Protein AF-A0A7Y3GC04-F1 (afdb_monomer_lite)

pLDDT: mean 78.79, std 18.36, range [24.77, 98.38]

Structure (mmCIF, N/CA/C/O backbone):
data_AF-A0A7Y3GC04-F1
#
_entry.id   AF-A0A7Y3GC04-F1
#
loop_
_atom_site.group_PDB
_atom_site.id
_atom_site.type_symbol
_atom_site.label_atom_id
_atom_site.label_alt_id
_atom_site.label_comp_id
_atom_site.label_asym_id
_atom_site.label_entity_id
_atom_site.label_seq_id
_atom_site.pdbx_PDB_ins_code
_atom_site.Cartn_x
_atom_site.Cartn_y
_atom_site.Cartn_z
_atom_site.occupancy
_atom_site.B_iso_or_equiv
_atom_site.auth_seq_id
_atom_site.auth_comp_id
_atom_site.auth_asym_id
_atom_site.auth_atom_id
_atom_site.pdbx_PDB_model_num
ATOM 1 N N . LEU A 1 1 ? 36.759 -9.603 -32.658 1.00 86.38 1 LEU A N 1
ATOM 2 C CA . LEU A 1 1 ? 37.693 -8.595 -33.197 1.00 86.38 1 LEU A CA 1
ATOM 3 C C . LEU A 1 1 ? 38.054 -7.656 -32.061 1.00 86.38 1 LEU A C 1
ATOM 5 O O . LEU A 1 1 ? 37.144 -7.111 -31.453 1.00 86.38 1 LEU A O 1
ATOM 9 N N . PHE A 1 2 ? 39.338 -7.514 -31.750 1.00 88.06 2 PHE A N 1
ATOM 10 C CA . PHE A 1 2 ? 39.829 -6.493 -30.823 1.00 88.06 2 PHE A CA 1
ATOM 11 C C . PHE A 1 2 ? 40.570 -5.456 -31.654 1.00 88.06 2 PHE A C 1
ATOM 13 O O . PHE A 1 2 ? 41.489 -5.807 -32.390 1.00 88.06 2 PHE A O 1
ATOM 20 N N . LEU A 1 3 ? 40.109 -4.214 -31.599 1.00 89.19 3 LEU A N 1
ATOM 21 C CA . LEU A 1 3 ? 40.537 -3.130 -32.467 1.00 89.19 3 LEU A CA 1
ATOM 22 C C . LEU A 1 3 ? 41.018 -1.968 -31.602 1.00 89.19 3 LEU A C 1
ATOM 24 O O . LEU A 1 3 ? 40.422 -1.656 -30.572 1.00 89.19 3 LEU A O 1
ATOM 28 N N . TRP A 1 4 ? 42.091 -1.318 -32.034 1.00 87.12 4 TRP A N 1
ATOM 29 C CA . TRP A 1 4 ? 42.611 -0.108 -31.410 1.00 87.12 4 TRP A CA 1
ATOM 30 C C . TRP A 1 4 ? 42.432 1.064 -32.369 1.00 87.12 4 TRP A C 1
ATOM 32 O O . TRP A 1 4 ? 42.831 0.973 -33.531 1.00 87.12 4 TRP A O 1
ATOM 42 N N . ARG A 1 5 ? 41.849 2.161 -31.883 1.00 85.12 5 ARG A N 1
ATOM 43 C CA . ARG A 1 5 ? 41.764 3.430 -32.605 1.00 85.12 5 ARG A CA 1
ATOM 44 C C . ARG A 1 5 ? 42.740 4.425 -31.957 1.00 85.12 5 ARG A C 1
ATOM 46 O O . ARG A 1 5 ? 42.680 4.617 -30.746 1.00 85.12 5 ARG A O 1
ATOM 53 N N . PRO A 1 6 ? 43.644 5.052 -32.731 1.00 81.94 6 PRO A N 1
ATOM 54 C CA . PRO A 1 6 ? 44.607 6.018 -32.194 1.00 81.94 6 PRO A CA 1
ATOM 55 C C . PRO A 1 6 ? 43.961 7.355 -31.796 1.00 81.94 6 PRO A C 1
ATOM 57 O O . PRO A 1 6 ? 44.517 8.093 -30.989 1.00 81.94 6 PRO A O 1
ATOM 60 N N . GLU A 1 7 ? 42.784 7.661 -32.337 1.00 83.94 7 GLU A N 1
ATOM 61 C CA . GLU A 1 7 ? 41.962 8.820 -31.983 1.00 83.94 7 GLU A CA 1
ATOM 62 C C . GLU A 1 7 ? 40.980 8.478 -30.855 1.00 83.94 7 GLU A C 1
ATOM 64 O O . GLU A 1 7 ? 40.672 7.307 -30.629 1.00 83.94 7 GLU A O 1
ATOM 69 N N . ARG A 1 8 ? 40.455 9.497 -30.157 1.00 80.19 8 ARG A N 1
ATOM 70 C CA . ARG A 1 8 ? 39.400 9.298 -29.147 1.00 80.19 8 ARG A CA 1
ATOM 71 C C . ARG A 1 8 ? 38.176 8.618 -29.769 1.00 80.19 8 ARG A C 1
ATOM 73 O O . ARG A 1 8 ? 37.932 8.723 -30.970 1.00 80.19 8 ARG A O 1
ATOM 80 N N . HIS A 1 9 ? 37.388 7.947 -28.931 1.00 78.56 9 HIS A N 1
ATOM 81 C CA . HIS A 1 9 ? 36.109 7.372 -29.351 1.00 78.56 9 HIS A CA 1
ATOM 82 C C . HIS A 1 9 ? 35.238 8.434 -30.036 1.00 78.56 9 HIS A C 1
ATOM 84 O O . HIS A 1 9 ? 35.001 9.498 -29.464 1.00 78.56 9 HIS A O 1
ATOM 90 N N . GLY A 1 10 ? 34.784 8.129 -31.254 1.00 75.50 10 GLY A N 1
ATOM 91 C CA . GLY A 1 10 ? 33.760 8.904 -31.956 1.00 75.50 10 GLY A CA 1
ATOM 92 C C . GLY A 1 10 ? 32.360 8.541 -31.460 1.00 75.50 10 GLY A C 1
ATOM 93 O O . GLY A 1 10 ? 32.216 7.783 -30.490 1.00 75.50 10 GLY A O 1
ATOM 94 N N . GLU A 1 11 ? 31.324 9.040 -32.136 1.00 83.38 11 GLU A N 1
ATOM 95 C CA . GLU A 1 11 ? 29.956 8.634 -31.820 1.00 83.38 11 GLU A CA 1
ATOM 96 C C . GLU A 1 11 ? 29.808 7.104 -32.004 1.00 83.38 11 GLU A C 1
ATOM 98 O O . GLU A 1 11 ? 30.323 6.536 -32.979 1.00 83.38 11 GLU A O 1
ATOM 103 N N . PRO A 1 12 ? 29.178 6.387 -31.051 1.00 84.69 12 PRO A N 1
ATOM 104 C CA . PRO A 1 12 ? 29.037 4.937 -31.143 1.00 84.69 12 PRO A CA 1
ATOM 105 C C . PRO A 1 12 ? 28.287 4.469 -32.392 1.00 84.69 12 PRO A C 1
ATOM 107 O O . PRO A 1 12 ? 28.608 3.399 -32.902 1.00 84.69 12 PRO A O 1
ATOM 110 N N . ASP A 1 13 ? 27.314 5.244 -32.877 1.00 87.56 13 ASP A N 1
ATOM 111 C CA . ASP A 1 13 ? 26.549 4.911 -34.082 1.00 87.56 13 ASP A CA 1
ATOM 112 C C . ASP A 1 13 ? 27.427 4.964 -35.341 1.00 87.56 13 ASP A C 1
ATOM 114 O O . ASP A 1 13 ? 27.494 3.969 -36.060 1.00 87.56 13 ASP A O 1
ATOM 118 N N . ASP A 1 14 ? 28.226 6.020 -35.522 1.00 89.44 14 ASP A N 1
ATOM 119 C CA . ASP A 1 14 ? 29.189 6.117 -36.632 1.00 89.44 14 ASP A CA 1
ATOM 120 C C . ASP A 1 14 ? 30.192 4.955 -36.630 1.00 89.44 14 ASP A C 1
ATOM 122 O O . ASP A 1 14 ? 30.557 4.394 -37.666 1.00 89.44 14 ASP A O 1
ATOM 126 N N . THR A 1 15 ? 30.655 4.570 -35.436 1.00 88.94 15 THR A N 1
ATOM 127 C CA . THR A 1 15 ? 31.604 3.461 -35.285 1.00 88.94 15 THR A CA 1
ATOM 128 C C . THR A 1 15 ? 30.939 2.117 -35.589 1.00 88.94 15 THR A C 1
ATOM 130 O O . THR A 1 15 ? 31.560 1.270 -36.235 1.00 88.94 15 THR A O 1
ATOM 133 N N . ALA A 1 16 ? 29.683 1.920 -35.177 1.00 90.25 16 ALA A N 1
ATOM 134 C CA . ALA A 1 16 ? 28.909 0.729 -35.511 1.00 90.25 16 ALA A CA 1
ATOM 135 C C . ALA A 1 16 ? 28.664 0.616 -37.024 1.00 90.25 16 ALA A C 1
ATOM 137 O O . ALA A 1 16 ? 28.860 -0.462 -37.584 1.00 90.25 16 ALA A O 1
ATOM 138 N N . ASP A 1 17 ? 28.308 1.717 -37.690 1.00 90.25 17 ASP A N 1
ATOM 139 C CA . ASP A 1 17 ? 28.063 1.743 -39.134 1.00 90.25 17 ASP A CA 1
ATOM 140 C C . ASP A 1 17 ? 29.331 1.473 -39.944 1.00 90.25 17 ASP A C 1
ATOM 142 O O . ASP A 1 17 ? 29.302 0.669 -40.879 1.00 90.25 17 ASP A O 1
ATOM 146 N N . ALA A 1 18 ? 30.468 2.054 -39.552 1.00 90.38 18 ALA A N 1
ATOM 147 C CA . ALA A 1 18 ? 31.754 1.765 -40.183 1.00 90.38 18 ALA A CA 1
ATOM 148 C C . ALA A 1 18 ? 32.152 0.285 -40.027 1.00 90.38 18 ALA A C 1
ATOM 150 O O . ALA A 1 18 ? 32.616 -0.347 -40.978 1.00 90.38 18 ALA A O 1
ATOM 151 N N . LEU A 1 19 ? 31.945 -0.296 -38.837 1.00 90.94 19 LEU A N 1
ATOM 152 C CA . LEU A 1 19 ? 32.205 -1.717 -38.586 1.00 90.94 19 LEU A CA 1
ATOM 153 C C . LEU A 1 19 ? 31.266 -2.623 -39.386 1.00 90.94 19 LEU A C 1
ATOM 155 O O . LEU A 1 19 ? 31.717 -3.637 -39.916 1.00 90.94 19 LEU A O 1
ATOM 159 N N . ARG A 1 20 ? 29.987 -2.256 -39.500 1.00 90.69 20 ARG A N 1
ATOM 160 C CA . ARG A 1 20 ? 29.000 -2.979 -40.306 1.00 90.69 20 ARG A CA 1
ATOM 161 C C . ARG A 1 20 ? 29.393 -2.987 -41.779 1.00 90.69 20 ARG A C 1
ATOM 163 O O . ARG A 1 20 ? 29.502 -4.058 -42.361 1.00 90.69 20 ARG A O 1
ATOM 170 N N . GLN A 1 21 ? 29.693 -1.818 -42.349 1.00 89.75 21 GLN A N 1
ATOM 171 C CA . GLN A 1 21 ? 30.141 -1.696 -43.739 1.00 89.75 21 GLN A CA 1
ATOM 172 C C . GLN A 1 21 ? 31.408 -2.519 -44.000 1.00 89.75 21 GLN A C 1
ATOM 174 O O . GLN A 1 21 ? 31.499 -3.203 -45.017 1.00 89.75 21 GLN A O 1
ATOM 179 N N . ALA A 1 22 ? 32.366 -2.510 -43.067 1.00 89.75 22 ALA A N 1
ATOM 180 C CA . ALA A 1 22 ? 33.574 -3.323 -43.175 1.00 89.75 22 ALA A CA 1
ATOM 181 C C . ALA A 1 22 ? 33.282 -4.834 -43.105 1.00 89.75 22 ALA A C 1
ATOM 183 O O . ALA A 1 22 ? 33.892 -5.608 -43.841 1.00 89.75 22 ALA A O 1
ATOM 184 N N . LEU A 1 23 ? 32.352 -5.263 -42.244 1.00 88.19 23 LEU A N 1
ATOM 185 C CA . LEU A 1 23 ? 31.924 -6.663 -42.140 1.00 88.19 23 LEU A CA 1
ATOM 186 C C . LEU A 1 23 ? 31.184 -7.138 -43.396 1.00 88.19 23 LEU A C 1
ATOM 188 O O . LEU A 1 23 ? 31.447 -8.249 -43.857 1.00 88.19 23 LEU A O 1
ATOM 192 N N . ASP A 1 24 ? 30.307 -6.302 -43.954 1.00 86.31 24 ASP A N 1
ATOM 193 C CA . ASP A 1 24 ? 29.570 -6.592 -45.187 1.00 86.31 24 ASP A CA 1
ATOM 194 C C . ASP A 1 24 ? 30.527 -6.653 -46.394 1.00 86.31 24 ASP A C 1
ATOM 196 O O . ASP A 1 24 ? 30.453 -7.575 -47.208 1.00 86.31 24 ASP A O 1
ATOM 200 N N . ALA A 1 25 ? 31.502 -5.738 -46.472 1.00 87.44 25 ALA A N 1
ATOM 201 C CA . ALA A 1 25 ? 32.506 -5.716 -47.538 1.00 87.44 25 ALA A CA 1
ATOM 202 C C . ALA A 1 25 ? 33.487 -6.902 -47.483 1.00 87.44 25 ALA A C 1
ATOM 204 O O . ALA A 1 25 ? 33.965 -7.359 -48.524 1.00 87.44 25 ALA A O 1
ATOM 205 N N . ALA A 1 26 ? 33.774 -7.434 -46.288 1.00 83.19 26 ALA A N 1
ATOM 206 C CA . ALA A 1 26 ? 34.754 -8.503 -46.084 1.00 83.19 26 ALA A CA 1
ATOM 207 C C . ALA A 1 26 ? 34.403 -9.838 -46.775 1.00 83.19 26 ALA A C 1
ATOM 209 O O . ALA A 1 26 ? 35.252 -10.729 -46.791 1.00 83.19 26 ALA A O 1
ATOM 210 N N . SER A 1 27 ? 33.193 -9.983 -47.345 1.00 70.56 27 SER A N 1
ATOM 211 C CA . SER A 1 27 ? 32.779 -11.105 -48.211 1.00 70.56 27 SER A CA 1
ATOM 212 C C . SER A 1 27 ? 33.217 -12.474 -47.671 1.00 70.56 27 SER A C 1
ATOM 214 O O . SER A 1 27 ? 33.893 -13.257 -48.341 1.00 70.56 27 SER A O 1
ATOM 216 N N . LEU A 1 28 ? 32.888 -12.734 -46.401 1.00 77.31 28 LEU A N 1
ATOM 217 C CA . LEU A 1 28 ? 33.377 -13.903 -45.675 1.00 77.31 28 LEU A CA 1
ATOM 218 C C . LEU A 1 28 ? 32.888 -15.212 -46.329 1.00 77.31 28 LEU A C 1
ATOM 220 O O . LEU A 1 28 ? 31.695 -15.347 -46.602 1.00 77.31 28 LEU A O 1
ATOM 224 N N . PRO A 1 29 ? 33.760 -16.226 -46.500 1.00 71.75 29 PRO A N 1
ATOM 225 C CA . PRO A 1 29 ? 33.422 -17.471 -47.203 1.00 71.75 29 PRO A CA 1
ATOM 226 C C . PRO A 1 29 ? 32.370 -18.328 -46.481 1.00 71.75 29 PRO A C 1
ATOM 228 O O . PRO A 1 29 ? 31.805 -19.248 -47.068 1.00 71.75 29 PRO A O 1
ATOM 231 N N . ARG A 1 30 ? 32.107 -18.050 -45.198 1.00 78.31 30 ARG A N 1
ATOM 232 C CA . ARG A 1 30 ? 30.978 -18.596 -44.439 1.00 78.31 30 ARG A CA 1
ATOM 233 C C . ARG A 1 30 ? 30.322 -17.469 -43.639 1.00 78.31 30 ARG A C 1
ATOM 235 O O . ARG A 1 30 ? 31.051 -16.720 -42.983 1.00 78.31 30 ARG A O 1
ATOM 242 N N . PRO A 1 31 ? 28.982 -17.368 -43.625 1.00 76.00 31 PRO A N 1
ATOM 243 C CA . PRO A 1 31 ? 28.299 -16.378 -42.806 1.00 76.00 31 PRO A CA 1
ATOM 244 C C . PRO A 1 31 ? 28.548 -16.674 -41.322 1.00 76.00 31 PRO A C 1
ATOM 246 O O . PRO A 1 31 ? 28.310 -17.783 -40.835 1.00 76.00 31 PRO A O 1
ATOM 249 N N . LEU A 1 32 ? 29.057 -15.684 -40.588 1.00 85.00 32 LEU A N 1
ATOM 250 C CA . LEU A 1 32 ? 29.258 -15.790 -39.150 1.00 85.00 32 LEU A CA 1
ATOM 251 C C . LEU A 1 32 ? 27.902 -15.697 -38.456 1.00 85.00 32 LEU A C 1
ATOM 253 O O . LEU A 1 32 ? 27.139 -14.762 -38.675 1.00 85.00 32 LEU A O 1
ATOM 257 N N . ARG A 1 33 ? 27.625 -16.618 -37.529 1.00 86.62 33 ARG A N 1
ATOM 258 C CA . ARG A 1 33 ? 26.418 -16.540 -36.686 1.00 86.62 33 ARG A CA 1
ATOM 259 C C . ARG A 1 33 ? 26.394 -15.270 -35.826 1.00 86.62 33 ARG A C 1
ATOM 261 O O . ARG A 1 33 ? 25.323 -14.785 -35.465 1.00 86.62 33 ARG A O 1
ATOM 268 N N . ARG A 1 34 ? 27.576 -14.783 -35.441 1.00 88.56 34 ARG A N 1
ATOM 269 C CA . ARG A 1 34 ? 27.772 -13.586 -34.625 1.00 88.56 34 ARG A CA 1
ATOM 270 C C . ARG A 1 34 ? 29.187 -13.049 -34.830 1.00 88.56 34 ARG A C 1
ATOM 272 O O . ARG A 1 34 ? 30.139 -13.820 -34.726 1.00 88.56 34 ARG A O 1
ATOM 279 N N . ALA A 1 35 ? 29.323 -11.744 -35.035 1.00 90.00 35 ALA A N 1
ATOM 280 C CA . ALA A 1 35 ? 30.604 -11.043 -35.018 1.00 90.00 35 ALA A CA 1
ATOM 281 C C . ALA A 1 35 ? 30.626 -10.061 -33.842 1.00 90.00 35 ALA A C 1
ATOM 283 O O . ALA A 1 35 ? 29.698 -9.280 -33.672 1.00 90.00 35 ALA A O 1
ATOM 284 N N . VAL A 1 36 ? 31.665 -10.117 -33.010 1.00 91.50 36 VAL A N 1
ATOM 285 C CA . VAL A 1 36 ? 31.836 -9.206 -31.867 1.00 91.50 36 VAL A CA 1
ATOM 286 C C . VAL A 1 36 ? 33.067 -8.355 -32.123 1.00 91.50 36 VAL A C 1
ATOM 288 O O . VAL A 1 36 ? 34.155 -8.902 -32.332 1.00 91.50 36 VAL A O 1
ATOM 291 N N . ALA A 1 37 ? 32.906 -7.039 -32.110 1.00 91.38 37 ALA A N 1
ATOM 292 C CA . ALA A 1 37 ? 33.980 -6.070 -32.234 1.00 91.38 37 ALA A CA 1
ATOM 293 C C . ALA A 1 37 ? 34.113 -5.277 -30.934 1.00 91.38 37 ALA A C 1
ATOM 295 O O . ALA A 1 37 ? 33.133 -4.752 -30.415 1.00 91.38 37 ALA A O 1
ATOM 296 N N . VAL A 1 38 ? 35.330 -5.212 -30.408 1.00 90.44 38 VAL A N 1
ATOM 297 C CA . VAL A 1 38 ? 35.683 -4.426 -29.229 1.00 90.44 38 VAL A CA 1
ATOM 298 C C . VAL A 1 38 ? 36.683 -3.375 -29.672 1.00 90.44 38 VAL A C 1
ATOM 300 O O . VAL A 1 38 ? 37.745 -3.728 -30.182 1.00 90.44 38 VAL A O 1
ATOM 303 N N . VAL A 1 39 ? 36.335 -2.104 -29.511 1.00 89.38 39 VAL A N 1
ATOM 304 C CA . VAL A 1 39 ? 37.163 -0.964 -29.905 1.00 89.38 39 VAL A CA 1
ATOM 305 C C . VAL A 1 39 ? 37.695 -0.283 -28.650 1.00 89.38 39 VAL A C 1
ATOM 307 O O . VAL A 1 39 ? 36.929 0.117 -27.772 1.00 89.38 39 VAL A O 1
ATOM 310 N N . ALA A 1 40 ? 39.014 -0.151 -28.572 1.00 88.06 40 ALA A N 1
ATOM 311 C CA . ALA A 1 40 ? 39.729 0.589 -27.542 1.00 88.06 40 ALA A CA 1
ATOM 312 C C . ALA A 1 40 ? 40.297 1.890 -28.130 1.00 88.06 40 ALA A C 1
ATOM 314 O O . ALA A 1 40 ? 40.723 1.908 -29.285 1.00 88.06 40 ALA A O 1
ATOM 315 N N . ALA A 1 41 ? 40.305 2.963 -27.338 1.00 85.69 41 ALA A N 1
ATOM 316 C CA . ALA A 1 41 ? 40.807 4.278 -27.736 1.00 85.69 41 ALA A CA 1
ATOM 317 C C . ALA A 1 41 ? 41.479 4.998 -26.550 1.00 85.69 41 ALA A C 1
ATOM 319 O O . ALA A 1 41 ? 41.147 4.719 -25.390 1.00 85.69 41 ALA A O 1
ATOM 320 N N . PRO A 1 42 ? 42.406 5.941 -26.796 1.00 82.00 42 PRO A N 1
ATOM 321 C CA . PRO A 1 42 ? 43.052 6.707 -25.737 1.00 82.00 42 PRO A CA 1
ATOM 322 C C . PRO A 1 42 ? 42.076 7.652 -25.017 1.00 82.00 42 PRO A C 1
ATOM 324 O O . PRO A 1 42 ? 41.141 8.192 -25.604 1.00 82.00 42 PRO A O 1
ATOM 327 N N . GLY A 1 43 ? 42.328 7.896 -23.725 1.00 72.88 43 GLY A N 1
ATOM 328 C CA . GLY A 1 43 ? 41.569 8.857 -22.909 1.00 72.88 43 GLY A CA 1
ATOM 329 C C . GLY A 1 43 ? 40.228 8.356 -22.356 1.00 72.88 43 GLY A C 1
ATOM 330 O O . GLY A 1 43 ? 39.527 9.134 -21.720 1.00 72.88 43 GLY A O 1
ATOM 331 N N . ALA A 1 44 ? 39.883 7.079 -22.554 1.00 64.69 44 ALA A N 1
ATOM 332 C CA . ALA A 1 44 ? 38.608 6.495 -22.124 1.00 64.69 44 ALA A CA 1
ATOM 333 C C . ALA A 1 44 ? 38.611 5.901 -20.692 1.00 64.69 44 ALA A C 1
ATOM 335 O O . ALA A 1 44 ? 37.592 5.387 -20.245 1.00 64.69 44 ALA A O 1
ATOM 336 N N . GLY A 1 45 ? 39.730 5.977 -19.959 1.00 65.50 45 GLY A N 1
ATOM 337 C CA . GLY A 1 45 ? 39.874 5.412 -18.607 1.00 65.50 45 GLY A CA 1
ATOM 338 C C . GLY A 1 45 ? 40.323 3.941 -18.578 1.00 65.50 45 GLY A C 1
ATOM 339 O O . GLY A 1 45 ? 40.696 3.369 -19.602 1.00 65.50 45 GLY A O 1
ATOM 340 N N . ARG A 1 46 ? 40.330 3.333 -17.383 1.00 59.56 46 ARG A N 1
ATOM 341 C CA . ARG A 1 46 ? 40.591 1.894 -17.158 1.00 59.56 46 ARG A CA 1
ATOM 342 C C . ARG A 1 46 ? 39.262 1.178 -16.869 1.00 59.56 46 ARG A C 1
ATOM 344 O O . ARG A 1 46 ? 38.374 1.802 -16.303 1.00 59.56 46 ARG A O 1
ATOM 351 N N . GLY A 1 47 ? 39.156 -0.105 -17.219 1.00 62.94 47 GLY A N 1
ATOM 352 C CA . GLY A 1 47 ? 37.958 -0.930 -16.973 1.00 62.94 47 GLY A CA 1
ATOM 353 C C . GLY A 1 47 ? 37.115 -1.182 -18.227 1.00 62.94 47 GLY A C 1
ATOM 354 O O . GLY A 1 47 ? 37.442 -0.711 -19.313 1.00 62.94 47 GLY A O 1
ATOM 355 N N . MET A 1 48 ? 36.029 -1.950 -18.105 1.00 64.31 48 MET A N 1
ATOM 356 C CA . MET A 1 48 ? 35.204 -2.334 -19.269 1.00 64.31 48 MET A CA 1
ATOM 357 C C . MET A 1 48 ? 34.421 -1.166 -19.887 1.00 64.31 48 MET A C 1
ATOM 359 O O . MET A 1 48 ? 34.069 -1.216 -21.065 1.00 64.31 48 MET A O 1
ATOM 363 N N . SER A 1 49 ? 34.160 -0.109 -19.115 1.00 63.53 49 SER A N 1
ATOM 364 C CA . SER A 1 49 ? 33.457 1.100 -19.564 1.00 63.53 49 SER A CA 1
ATOM 365 C C . SER A 1 49 ? 34.265 1.949 -20.553 1.00 63.53 49 SER A C 1
ATOM 367 O O . SER A 1 49 ? 33.680 2.765 -21.264 1.00 63.53 49 SER A O 1
ATOM 369 N N . SER A 1 50 ? 35.583 1.733 -20.651 1.00 71.62 50 SER A N 1
ATOM 370 C CA . SER A 1 50 ? 36.461 2.424 -21.604 1.00 71.62 50 SER A CA 1
ATOM 371 C C . SER A 1 50 ? 36.480 1.786 -23.001 1.00 71.62 50 SER A C 1
ATOM 373 O O . SER A 1 50 ? 37.051 2.350 -23.941 1.00 71.62 50 SER A O 1
ATOM 375 N N . LEU A 1 51 ? 35.840 0.620 -23.153 1.00 82.88 51 LEU A N 1
ATOM 376 C CA . LEU A 1 51 ? 35.789 -0.172 -24.378 1.00 82.88 51 LEU A CA 1
ATOM 377 C C . LEU A 1 51 ? 34.406 -0.088 -25.032 1.00 82.88 51 LEU A C 1
ATOM 379 O O . LEU A 1 51 ? 33.382 -0.359 -24.401 1.00 82.88 51 LEU A O 1
ATOM 383 N N . GLN A 1 52 ? 34.364 0.187 -26.335 1.00 85.81 52 GLN A N 1
ATOM 384 C CA . GLN A 1 52 ? 33.123 0.094 -27.101 1.00 85.81 52 GLN A CA 1
ATOM 385 C C . GLN A 1 52 ? 32.944 -1.333 -27.620 1.00 85.81 52 GLN A C 1
ATOM 387 O O . GLN A 1 52 ? 33.783 -1.838 -28.361 1.00 85.81 52 GLN A O 1
ATOM 392 N N . HIS A 1 53 ? 31.852 -1.986 -27.231 1.00 88.38 53 HIS A N 1
ATOM 393 C CA . HIS A 1 53 ? 31.513 -3.330 -27.694 1.00 88.38 53 HIS A CA 1
ATOM 394 C C . HIS A 1 53 ? 30.349 -3.265 -28.679 1.00 88.38 53 HIS A C 1
ATOM 396 O O . HIS A 1 53 ? 29.307 -2.684 -28.373 1.00 88.38 53 HIS A O 1
ATOM 402 N N . PHE A 1 54 ? 30.510 -3.917 -29.821 1.00 90.62 54 PHE A N 1
ATOM 403 C CA . PHE A 1 54 ? 29.499 -4.038 -30.859 1.00 90.62 54 PHE A CA 1
ATOM 404 C C . PHE A 1 54 ? 29.318 -5.512 -31.200 1.00 90.62 54 PHE A C 1
ATOM 406 O O . PHE A 1 54 ? 30.297 -6.236 -31.398 1.00 90.62 54 PHE A O 1
ATOM 413 N N . THR A 1 55 ? 28.070 -5.961 -31.275 1.00 91.00 55 THR A N 1
ATOM 414 C CA . THR A 1 55 ? 27.742 -7.325 -31.695 1.00 91.00 55 THR A CA 1
ATOM 415 C C . THR A 1 55 ? 26.871 -7.252 -32.932 1.00 91.00 55 THR A C 1
ATOM 417 O O . THR A 1 55 ? 25.850 -6.575 -32.929 1.00 91.00 55 THR A O 1
ATOM 420 N N . PHE A 1 56 ? 27.243 -7.994 -33.965 1.00 90.62 56 PHE A N 1
ATOM 421 C CA . PHE A 1 56 ? 26.523 -8.079 -35.226 1.00 90.62 56 PHE A CA 1
ATOM 422 C C . PHE A 1 56 ? 26.020 -9.501 -35.455 1.00 90.62 56 PHE A C 1
ATOM 424 O O . PHE A 1 56 ? 26.684 -10.481 -35.093 1.00 90.62 56 PHE A O 1
ATOM 431 N N . ARG A 1 57 ? 24.842 -9.612 -36.066 1.00 89.56 57 ARG A N 1
ATOM 432 C CA . ARG A 1 57 ? 24.190 -10.863 -36.455 1.00 89.56 57 ARG A CA 1
ATOM 433 C C . ARG A 1 57 ? 23.797 -10.805 -37.931 1.00 89.56 57 ARG A C 1
ATOM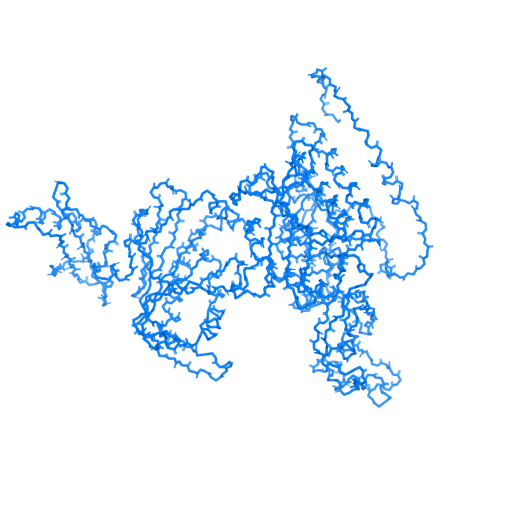 435 O O . ARG A 1 57 ? 23.534 -9.714 -38.419 1.00 89.56 57 ARG A O 1
ATOM 442 N N . PRO A 1 58 ? 23.729 -11.944 -38.631 1.00 87.88 58 PRO A N 1
ATOM 443 C CA . PRO A 1 58 ? 23.201 -11.963 -39.989 1.00 87.88 58 PRO A CA 1
ATOM 444 C C . PRO A 1 58 ? 21.714 -11.566 -39.980 1.00 87.88 58 PRO A C 1
ATOM 446 O O . PRO A 1 58 ? 20.944 -12.093 -39.173 1.00 87.88 58 PRO A O 1
ATOM 449 N N . GLY A 1 59 ? 21.347 -10.625 -40.845 1.00 83.94 59 GLY A N 1
ATOM 450 C CA . GLY A 1 59 ? 19.984 -10.224 -41.193 1.00 83.94 59 GLY A CA 1
ATOM 451 C C . GLY A 1 59 ? 19.687 -10.505 -42.672 1.00 83.94 59 GLY A C 1
ATOM 452 O O . GLY A 1 59 ? 20.464 -11.192 -43.334 1.00 83.94 59 GLY A O 1
ATOM 453 N N . GLU A 1 60 ? 18.560 -9.997 -43.177 1.00 78.44 60 GLU A N 1
ATOM 454 C CA . GLU A 1 60 ? 18.131 -10.209 -44.573 1.00 78.44 60 GLU A CA 1
ATOM 455 C C . GLU A 1 60 ? 19.082 -9.532 -45.580 1.00 78.44 60 GLU A C 1
ATOM 457 O O . GLU A 1 60 ? 19.494 -10.172 -46.544 1.00 78.44 60 GLU A O 1
ATOM 462 N N . ASP A 1 61 ? 19.531 -8.306 -45.281 1.00 80.62 61 ASP A N 1
ATOM 463 C CA . ASP A 1 61 ? 20.395 -7.482 -46.145 1.00 80.62 61 ASP A CA 1
ATOM 464 C C . ASP A 1 61 ? 21.822 -7.293 -45.576 1.00 80.62 61 ASP A C 1
ATOM 466 O O . ASP A 1 61 ? 22.373 -6.192 -45.580 1.00 80.62 61 ASP A O 1
ATOM 470 N N . GLY A 1 62 ? 22.431 -8.358 -45.040 1.00 84.38 62 GLY A N 1
ATOM 471 C CA . GLY A 1 62 ? 23.795 -8.326 -44.482 1.00 84.38 62 GLY A CA 1
ATOM 472 C C . GLY A 1 62 ? 23.836 -8.368 -42.954 1.00 84.38 62 GLY A C 1
ATOM 473 O O . GLY A 1 62 ? 22.939 -8.917 -42.312 1.00 84.38 62 GLY A O 1
ATOM 474 N N . TYR A 1 63 ? 24.900 -7.858 -42.335 1.00 88.06 63 TYR A N 1
ATOM 475 C CA . TYR A 1 63 ? 25.024 -7.870 -40.878 1.00 88.06 63 TYR A CA 1
ATOM 476 C C . TYR A 1 63 ? 24.242 -6.720 -40.230 1.00 88.06 63 TYR A C 1
ATOM 478 O O . TYR A 1 63 ? 24.415 -5.552 -40.558 1.00 88.06 63 TYR A O 1
ATOM 486 N N . VAL A 1 64 ? 23.426 -7.045 -39.227 1.00 89.69 64 VAL A N 1
ATOM 487 C CA . VAL A 1 64 ? 22.665 -6.087 -38.417 1.00 89.69 64 VAL A CA 1
ATOM 488 C C . VAL A 1 64 ? 23.203 -6.087 -36.991 1.00 89.69 64 VAL A C 1
ATOM 490 O O . VAL A 1 64 ? 23.494 -7.138 -36.412 1.00 89.69 64 VAL A O 1
ATOM 493 N N . GLU A 1 65 ? 23.348 -4.903 -36.402 1.00 88.44 65 GLU A N 1
ATOM 494 C CA . GLU A 1 65 ? 23.793 -4.771 -35.017 1.00 88.44 65 GLU A CA 1
ATOM 495 C C . GLU A 1 65 ? 22.715 -5.244 -34.025 1.00 88.44 65 GLU A C 1
ATOM 497 O O . GLU A 1 65 ? 21.573 -4.783 -34.022 1.00 88.44 65 GLU A O 1
ATOM 502 N N . GLU A 1 66 ? 23.105 -6.114 -33.096 1.00 86.88 66 GLU A N 1
ATOM 503 C CA . GLU A 1 66 ? 22.322 -6.491 -31.921 1.00 86.88 66 GLU A CA 1
ATOM 504 C C . GLU A 1 66 ? 22.436 -5.378 -30.861 1.00 86.88 66 GLU A C 1
ATOM 506 O O . GLU A 1 66 ? 23.152 -5.520 -29.865 1.00 86.88 66 GLU A O 1
ATOM 511 N N . ARG A 1 67 ? 21.714 -4.262 -31.074 1.00 82.06 67 ARG A N 1
ATOM 512 C CA . ARG A 1 67 ? 21.751 -3.048 -30.222 1.00 82.06 67 ARG A CA 1
ATOM 513 C C . ARG A 1 67 ? 21.576 -3.323 -28.725 1.00 82.06 67 ARG A C 1
ATOM 515 O O . ARG A 1 67 ? 22.151 -2.620 -27.901 1.00 82.06 67 ARG A O 1
ATOM 522 N N . VAL A 1 68 ? 20.841 -4.377 -28.367 1.00 78.12 68 VAL A N 1
ATOM 523 C CA . VAL A 1 68 ? 20.639 -4.825 -26.976 1.00 78.12 68 VAL A CA 1
ATOM 524 C C . VAL A 1 68 ? 21.954 -5.113 -26.247 1.00 78.12 68 VAL A C 1
ATOM 526 O O . VAL A 1 68 ? 22.068 -4.904 -25.043 1.00 78.12 68 VAL A O 1
ATOM 529 N N . SER A 1 69 ? 22.957 -5.583 -26.983 1.00 81.75 69 SER A N 1
ATOM 530 C CA . SER A 1 69 ? 24.280 -5.922 -26.460 1.00 81.75 69 SER A CA 1
ATOM 531 C C . SER A 1 69 ? 25.302 -4.793 -26.616 1.00 81.75 69 SER A C 1
ATOM 533 O O . SER A 1 69 ? 26.478 -4.994 -26.320 1.00 81.75 69 SER A O 1
ATOM 535 N N . ARG A 1 70 ? 24.894 -3.601 -27.075 1.00 84.75 70 ARG A N 1
ATOM 536 C CA . ARG A 1 70 ? 25.822 -2.489 -27.298 1.00 84.75 70 ARG A CA 1
ATOM 537 C C . ARG A 1 70 ? 26.530 -2.095 -25.996 1.00 84.75 70 ARG A C 1
ATOM 539 O O . ARG A 1 70 ? 25.921 -1.858 -24.949 1.00 84.75 70 ARG A O 1
ATOM 546 N N . GLY A 1 71 ? 27.856 -2.025 -26.071 1.00 80.56 71 GLY A N 1
ATOM 547 C CA . GLY A 1 71 ? 28.742 -1.766 -24.939 1.00 80.56 71 GLY A CA 1
ATOM 548 C C . GLY A 1 71 ? 28.877 -2.936 -23.953 1.00 80.56 71 GLY A C 1
ATOM 549 O O . GLY A 1 71 ? 29.443 -2.743 -22.879 1.00 80.56 71 GLY A O 1
ATOM 550 N N . LEU A 1 72 ? 28.357 -4.122 -24.281 1.00 84.06 72 LEU A N 1
ATOM 551 C CA . LEU A 1 72 ? 28.454 -5.334 -23.474 1.00 84.06 72 LEU A CA 1
ATOM 552 C C . LEU A 1 72 ? 29.005 -6.499 -24.292 1.00 84.06 72 LEU A C 1
ATOM 554 O O . LEU A 1 72 ? 28.665 -6.695 -25.457 1.00 84.06 72 LEU A O 1
ATOM 558 N N . HIS A 1 73 ? 29.801 -7.352 -23.653 1.00 85.31 73 HIS A N 1
ATOM 559 C CA . HIS A 1 73 ? 30.144 -8.626 -24.266 1.00 85.31 73 HIS A CA 1
ATOM 560 C C . HIS A 1 73 ? 28.892 -9.534 -24.311 1.00 85.31 73 HIS A C 1
ATOM 562 O O . HIS A 1 73 ? 28.191 -9.662 -23.303 1.00 85.31 73 HIS A O 1
ATOM 568 N N . PRO A 1 74 ? 28.594 -10.238 -25.420 1.00 84.62 74 PRO A N 1
ATOM 569 C CA . PRO A 1 74 ? 27.350 -11.006 -25.559 1.00 84.62 74 PRO A CA 1
ATOM 570 C C . PRO A 1 74 ? 27.190 -12.148 -24.544 1.00 84.62 74 PRO A C 1
ATOM 572 O O . PRO A 1 74 ? 26.068 -12.559 -24.258 1.00 84.62 74 PRO A O 1
ATOM 575 N N . MET A 1 75 ? 28.283 -12.664 -23.970 1.00 86.19 75 MET A N 1
ATOM 576 C CA . MET A 1 75 ? 28.198 -13.617 -22.848 1.00 86.19 75 MET A CA 1
ATOM 577 C C . MET A 1 75 ? 27.709 -12.979 -21.549 1.00 86.19 75 MET A C 1
ATOM 579 O O . MET A 1 75 ? 26.992 -13.635 -20.800 1.00 86.19 75 MET A O 1
ATOM 583 N N . MET A 1 76 ? 28.010 -11.700 -21.321 1.00 85.56 76 MET A N 1
ATOM 584 C CA . MET A 1 76 ? 27.437 -10.948 -20.204 1.00 85.56 76 MET A CA 1
ATOM 585 C C . MET A 1 76 ? 25.953 -10.699 -20.454 1.00 85.56 76 MET A C 1
ATOM 587 O O . MET A 1 76 ? 25.138 -10.968 -19.582 1.00 85.56 76 MET A O 1
ATOM 591 N N . GLY A 1 77 ? 25.582 -10.308 -21.679 1.00 85.81 77 GLY A N 1
ATOM 592 C CA . GLY A 1 77 ? 24.175 -10.149 -22.054 1.00 85.81 77 GLY A CA 1
ATOM 593 C C . GLY A 1 77 ? 23.353 -11.433 -21.886 1.00 85.81 77 GLY A C 1
ATOM 594 O O . GLY A 1 77 ? 22.213 -11.375 -21.432 1.00 85.81 77 GLY A O 1
ATOM 595 N N . LYS A 1 78 ? 23.939 -12.603 -22.190 1.00 85.88 78 LYS A N 1
ATOM 596 C CA . LYS A 1 78 ? 23.304 -13.906 -21.933 1.00 85.88 78 LYS A CA 1
ATOM 597 C C . LYS A 1 78 ? 23.121 -14.162 -20.434 1.00 85.88 78 LYS A C 1
ATOM 599 O O . LYS A 1 78 ? 22.041 -14.577 -20.032 1.00 85.88 78 LYS A O 1
ATOM 604 N N . ARG A 1 79 ? 24.156 -13.914 -19.628 1.00 87.06 79 ARG A N 1
ATOM 605 C CA . ARG A 1 79 ? 24.154 -14.142 -18.174 1.00 87.06 79 ARG A CA 1
ATOM 606 C C . ARG A 1 79 ? 23.174 -13.230 -17.432 1.00 87.06 79 ARG A C 1
ATOM 608 O O . ARG A 1 79 ? 22.430 -13.704 -16.585 1.00 87.06 79 ARG A O 1
ATOM 615 N N . LEU A 1 80 ? 23.140 -11.950 -17.802 1.00 87.75 80 LEU A N 1
ATOM 616 C CA . LEU A 1 80 ? 22.199 -10.951 -17.285 1.00 87.75 80 LEU A CA 1
ATOM 617 C C . LEU A 1 80 ? 20.788 -11.092 -17.878 1.00 87.75 80 LEU A C 1
ATOM 619 O O . LEU A 1 80 ? 19.916 -10.285 -17.584 1.00 87.75 80 LEU A O 1
ATOM 623 N N . GLU A 1 81 ? 20.565 -12.093 -18.733 1.00 87.81 81 GLU A N 1
ATOM 624 C CA . GLU A 1 81 ? 19.280 -12.371 -19.373 1.00 87.81 81 GLU A CA 1
ATOM 625 C C . GLU A 1 81 ? 18.685 -11.177 -20.133 1.00 87.81 81 GLU A C 1
ATOM 627 O O . GLU A 1 81 ? 17.469 -11.003 -20.180 1.00 87.81 81 GLU A O 1
ATOM 632 N N . LEU A 1 82 ? 19.522 -10.364 -20.788 1.00 88.88 82 LEU A N 1
ATOM 633 C CA . LEU A 1 82 ? 19.050 -9.180 -21.523 1.00 88.88 82 LEU A CA 1
ATOM 634 C C . LEU A 1 82 ? 18.072 -9.529 -22.652 1.00 88.88 82 LEU A C 1
ATOM 636 O O . LEU A 1 82 ? 17.258 -8.698 -23.049 1.00 88.88 82 LEU A O 1
ATOM 640 N N . TRP A 1 83 ? 18.099 -10.776 -23.130 1.00 87.81 83 TRP A N 1
ATOM 641 C CA . TRP A 1 83 ? 17.116 -11.310 -24.072 1.00 87.81 83 TRP A CA 1
ATOM 642 C C . TRP A 1 83 ? 15.675 -11.219 -23.537 1.00 87.81 83 TRP A C 1
ATOM 644 O O . TRP A 1 83 ? 14.739 -11.092 -24.325 1.00 87.81 83 TRP A O 1
ATOM 654 N N . ARG A 1 84 ? 15.472 -11.184 -22.210 1.00 89.88 84 ARG A N 1
ATOM 655 C CA . ARG A 1 84 ? 14.149 -10.997 -21.597 1.00 89.88 84 ARG A CA 1
ATOM 656 C C . ARG A 1 84 ? 13.566 -9.609 -21.855 1.00 89.88 84 ARG A C 1
ATOM 658 O O . ARG A 1 84 ? 12.372 -9.416 -21.652 1.00 89.88 84 ARG A O 1
ATOM 665 N N . LEU A 1 85 ? 14.360 -8.649 -22.327 1.00 90.69 85 LEU A N 1
ATOM 666 C CA . LEU A 1 85 ? 13.901 -7.314 -22.714 1.00 90.69 85 LEU A CA 1
ATOM 667 C C . LEU A 1 85 ? 13.451 -7.226 -24.182 1.00 90.69 85 LEU A C 1
ATOM 669 O O . LEU A 1 85 ? 13.221 -6.124 -24.665 1.00 90.69 85 LEU A O 1
ATOM 673 N N . ALA A 1 86 ? 13.292 -8.349 -24.894 1.00 89.62 86 ALA A N 1
ATOM 674 C CA . ALA A 1 86 ? 12.926 -8.370 -26.318 1.00 89.62 86 ALA A CA 1
ATOM 675 C C . ALA A 1 86 ? 11.672 -7.536 -26.669 1.00 89.62 86 ALA A C 1
ATOM 677 O O . ALA A 1 86 ? 11.628 -6.890 -27.719 1.00 89.62 86 ALA A O 1
ATOM 678 N N . ASN A 1 87 ? 10.691 -7.485 -25.762 1.00 91.56 87 ASN A N 1
ATOM 679 C CA . ASN A 1 87 ? 9.445 -6.725 -25.929 1.00 91.56 87 ASN A CA 1
ATOM 680 C C . ASN A 1 87 ? 9.611 -5.202 -25.755 1.00 91.56 87 ASN A C 1
ATOM 682 O O . ASN A 1 87 ? 8.641 -4.455 -25.891 1.00 91.56 87 ASN A O 1
ATOM 686 N N . PHE A 1 88 ? 10.819 -4.731 -25.440 1.00 91.81 88 PHE A N 1
ATOM 687 C CA . PHE A 1 88 ? 11.136 -3.325 -25.225 1.00 91.81 88 PHE A CA 1
ATOM 688 C C . PHE A 1 88 ? 12.136 -2.837 -26.273 1.00 91.81 88 PHE A C 1
ATOM 690 O O . PHE A 1 88 ? 13.064 -3.538 -26.685 1.00 91.81 88 PHE A O 1
ATOM 697 N N . GLU A 1 89 ? 11.956 -1.597 -26.698 1.00 91.50 89 GLU A N 1
ATOM 698 C CA . GLU A 1 89 ? 13.018 -0.811 -27.294 1.00 91.50 89 GLU A CA 1
ATOM 699 C C . GLU A 1 89 ? 13.904 -0.292 -26.165 1.00 91.50 89 GLU A C 1
ATOM 701 O O . GLU A 1 89 ? 13.438 0.431 -25.281 1.00 91.50 89 GLU A O 1
ATOM 706 N N . ILE A 1 90 ? 15.166 -0.723 -26.153 1.00 90.81 90 ILE A N 1
ATOM 707 C CA . ILE A 1 90 ? 16.075 -0.444 -25.047 1.00 90.81 90 ILE A CA 1
ATOM 708 C C . ILE A 1 90 ? 17.187 0.518 -25.438 1.00 90.81 90 ILE A C 1
ATOM 710 O O . ILE A 1 90 ? 17.824 0.395 -26.482 1.00 90.81 90 ILE A O 1
ATOM 714 N N . GLN A 1 91 ? 17.449 1.450 -24.533 1.00 88.38 91 GLN A N 1
ATOM 715 C CA . GLN A 1 91 ? 18.534 2.408 -24.600 1.00 88.38 91 GLN A CA 1
ATOM 716 C C . GLN A 1 91 ? 19.385 2.257 -23.343 1.00 88.38 91 GLN A C 1
ATOM 718 O O . GLN A 1 91 ? 18.887 2.401 -22.223 1.00 88.38 91 GLN A O 1
ATOM 723 N N . ARG A 1 92 ? 20.679 1.982 -23.512 1.00 86.19 92 ARG A N 1
ATOM 724 C CA . ARG A 1 92 ? 21.615 1.963 -22.387 1.00 86.19 92 ARG A CA 1
ATOM 725 C C . ARG A 1 92 ? 21.870 3.386 -21.894 1.00 86.19 92 ARG A C 1
ATOM 727 O O . ARG A 1 92 ? 22.112 4.291 -22.689 1.00 86.19 92 ARG A O 1
ATOM 734 N N . LEU A 1 93 ? 21.829 3.562 -20.581 1.00 88.31 93 LEU A N 1
ATOM 735 C CA . LEU A 1 93 ? 22.135 4.809 -19.893 1.00 88.31 93 LEU A CA 1
ATOM 736 C C . LEU A 1 93 ? 23.521 4.729 -19.229 1.00 88.31 93 LEU A C 1
ATOM 738 O O . LEU A 1 93 ? 24.008 3.626 -18.970 1.00 88.31 93 LEU A O 1
ATOM 742 N N . PRO A 1 94 ? 24.168 5.875 -18.941 1.00 83.12 94 PRO A N 1
ATOM 743 C CA . PRO A 1 94 ? 25.416 5.896 -18.183 1.00 83.12 94 PRO A CA 1
ATOM 744 C C . PRO A 1 94 ? 25.248 5.266 -16.793 1.00 83.12 94 PRO A C 1
ATOM 746 O O . PRO A 1 94 ? 24.286 5.566 -16.086 1.00 83.12 94 PRO A O 1
ATOM 749 N N . SER A 1 95 ? 26.198 4.419 -16.405 1.00 83.50 95 SER A N 1
ATOM 750 C CA . SER A 1 95 ? 26.243 3.720 -15.117 1.00 83.50 95 SER A CA 1
ATOM 751 C C . SER A 1 95 ? 27.694 3.423 -14.722 1.00 83.50 95 SER A C 1
ATOM 753 O O . SER A 1 95 ? 28.594 3.508 -15.563 1.00 83.50 95 SER A O 1
ATOM 755 N N . VAL A 1 96 ? 27.919 3.111 -13.444 1.00 84.31 96 VAL A N 1
ATOM 756 C CA . VAL A 1 96 ? 29.230 2.680 -12.929 1.00 84.31 96 VAL A CA 1
ATOM 757 C C . VAL A 1 96 ? 29.607 1.286 -13.450 1.00 84.31 96 VAL A C 1
ATOM 759 O O . VAL A 1 96 ? 28.795 0.610 -14.083 1.00 84.31 96 VAL A O 1
ATOM 762 N N . GLU A 1 97 ? 30.852 0.860 -13.230 1.00 79.38 97 GLU A N 1
ATOM 763 C CA . GLU A 1 97 ? 31.306 -0.480 -13.624 1.00 79.38 97 GLU A CA 1
ATOM 764 C C . GLU A 1 97 ? 30.507 -1.583 -12.909 1.00 79.38 97 GLU A C 1
ATOM 766 O O . GLU A 1 97 ? 30.028 -1.389 -11.797 1.00 79.38 97 GLU A O 1
ATOM 771 N N . ASP A 1 98 ? 30.319 -2.722 -13.583 1.00 82.31 98 ASP A N 1
ATOM 772 C CA . ASP A 1 98 ? 29.491 -3.857 -13.144 1.00 82.31 98 ASP A CA 1
ATOM 773 C C . ASP A 1 98 ? 27.990 -3.563 -12.923 1.00 82.31 98 ASP A C 1
ATOM 775 O O . ASP A 1 98 ? 27.224 -4.501 -12.697 1.00 82.31 98 ASP A O 1
ATOM 779 N N . VAL A 1 99 ? 27.542 -2.317 -13.130 1.00 89.50 99 VAL A N 1
ATOM 780 C CA . VAL A 1 99 ? 26.131 -1.904 -13.177 1.00 89.50 99 VAL A CA 1
ATOM 781 C C . VAL A 1 99 ? 25.749 -1.494 -14.599 1.00 89.50 99 VAL A C 1
ATOM 783 O O . VAL A 1 99 ? 26.451 -0.743 -15.275 1.00 89.50 99 VAL A O 1
ATOM 786 N N . TYR A 1 100 ? 24.582 -1.930 -15.060 1.00 90.75 100 TYR A N 1
ATOM 787 C CA . TYR A 1 100 ? 24.061 -1.673 -16.399 1.00 90.75 100 TYR A CA 1
ATOM 788 C C . TYR A 1 100 ? 22.629 -1.164 -16.310 1.00 90.75 100 TYR A C 1
ATOM 790 O O . TYR A 1 100 ? 21.700 -1.924 -16.033 1.00 90.75 100 TYR A O 1
ATOM 798 N N . LEU A 1 101 ? 22.449 0.134 -16.549 1.00 92.81 101 LEU A N 1
ATOM 799 C CA . LEU A 1 101 ? 21.134 0.764 -16.552 1.00 92.81 101 LEU A CA 1
ATOM 800 C C . LEU A 1 101 ? 20.578 0.848 -17.977 1.00 92.81 101 LEU A C 1
ATOM 802 O O . LEU A 1 101 ? 21.217 1.398 -18.875 1.00 92.81 101 LEU A O 1
ATOM 806 N N . PHE A 1 102 ? 19.356 0.363 -18.169 1.00 93.06 102 PHE A N 1
ATOM 807 C CA . PHE A 1 102 ? 18.616 0.463 -19.421 1.00 93.06 102 PHE A CA 1
ATOM 808 C C . PHE A 1 102 ? 17.305 1.209 -19.213 1.00 93.06 102 PHE A C 1
ATOM 810 O O . PHE A 1 102 ? 16.544 0.922 -18.289 1.00 93.06 102 PHE A O 1
ATOM 817 N N . ARG A 1 103 ? 17.015 2.130 -20.124 1.00 94.56 103 ARG A N 1
ATOM 818 C CA . ARG A 1 103 ? 15.679 2.676 -20.344 1.00 94.56 103 ARG A CA 1
ATOM 819 C C . ARG A 1 103 ? 14.988 1.804 -21.381 1.00 94.56 103 ARG A C 1
ATOM 821 O O . ARG A 1 103 ? 15.507 1.664 -22.483 1.00 94.56 103 ARG A O 1
ATOM 828 N N . GLY A 1 104 ? 13.852 1.214 -21.030 1.00 94.00 104 GLY A N 1
ATOM 829 C CA . GLY A 1 104 ? 13.049 0.405 -21.942 1.00 94.00 104 GLY A CA 1
ATOM 830 C C . GLY A 1 104 ? 11.681 1.029 -22.179 1.00 94.00 104 GLY A C 1
ATOM 831 O O . GLY A 1 104 ? 10.988 1.359 -21.218 1.00 94.00 104 GLY A O 1
ATOM 832 N N . VAL A 1 105 ? 11.292 1.158 -23.445 1.00 94.50 105 VAL A N 1
ATOM 833 C CA . VAL A 1 105 ? 9.937 1.540 -23.867 1.00 94.50 105 VAL A CA 1
ATOM 834 C C . VAL A 1 105 ? 9.293 0.324 -24.519 1.00 94.50 105 VAL A C 1
ATOM 836 O O . VAL A 1 105 ? 9.886 -0.267 -25.418 1.00 94.50 105 VAL A O 1
ATOM 839 N N . ALA A 1 106 ? 8.123 -0.113 -24.051 1.00 93.38 106 ALA A N 1
ATOM 840 C CA . ALA A 1 106 ? 7.495 -1.304 -24.618 1.00 93.38 106 ALA A CA 1
ATOM 841 C C . ALA A 1 106 ? 7.079 -1.063 -26.076 1.00 93.38 106 ALA A C 1
ATOM 843 O O . ALA A 1 106 ? 6.497 -0.027 -26.398 1.00 93.38 106 ALA A O 1
ATOM 844 N N . ARG A 1 107 ? 7.327 -2.051 -26.942 1.00 90.50 107 ARG A N 1
ATOM 845 C CA . ARG A 1 107 ? 7.021 -1.965 -28.380 1.00 90.50 107 ARG A CA 1
ATOM 846 C C . ARG A 1 107 ? 5.520 -1.827 -28.640 1.00 90.50 107 ARG A C 1
ATOM 848 O O . ARG A 1 107 ? 5.109 -0.973 -29.415 1.00 90.50 107 ARG A O 1
ATOM 855 N N . ASP A 1 108 ? 4.712 -2.608 -27.925 1.00 89.38 108 ASP A N 1
ATOM 856 C CA . ASP A 1 108 ? 3.250 -2.620 -28.084 1.00 89.38 108 ASP A CA 1
ATOM 857 C C . ASP A 1 108 ? 2.552 -1.486 -27.318 1.00 89.38 108 ASP A C 1
ATOM 859 O O . ASP A 1 108 ? 1.379 -1.192 -27.544 1.00 89.38 108 ASP A O 1
ATOM 863 N N . ASN A 1 109 ? 3.254 -0.855 -26.372 1.00 87.00 109 ASN A N 1
ATOM 864 C CA . ASN A 1 109 ? 2.695 0.196 -25.534 1.00 87.00 109 ASN A CA 1
ATOM 865 C C . ASN A 1 109 ? 3.740 1.274 -25.209 1.00 87.00 109 ASN A C 1
ATOM 867 O O . ASN A 1 109 ? 4.409 1.189 -24.178 1.00 87.00 109 ASN A O 1
ATOM 871 N N . PRO A 1 110 ? 3.803 2.358 -25.996 1.00 88.12 110 PRO A N 1
ATOM 872 C CA . PRO A 1 110 ? 4.745 3.451 -25.756 1.00 88.12 110 PRO A CA 1
ATOM 873 C C . PRO A 1 110 ? 4.567 4.176 -24.411 1.00 88.12 110 PRO A C 1
ATOM 875 O O . PRO A 1 110 ? 5.459 4.903 -23.985 1.00 88.12 110 PRO A O 1
ATOM 878 N N . LYS A 1 111 ? 3.421 4.008 -23.727 1.00 85.62 111 LYS A N 1
ATOM 879 C CA . LYS A 1 111 ? 3.200 4.559 -22.376 1.00 85.62 111 LYS A CA 1
ATOM 880 C C . LYS A 1 111 ? 3.873 3.726 -21.282 1.00 85.62 111 LYS A C 1
ATOM 882 O O . LYS A 1 111 ? 3.958 4.186 -20.145 1.00 85.62 111 LYS A O 1
ATOM 887 N N . ASP A 1 112 ? 4.305 2.509 -21.601 1.00 90.50 112 ASP A N 1
ATOM 888 C CA . ASP A 1 112 ? 5.068 1.650 -20.707 1.00 90.50 112 ASP A CA 1
ATOM 889 C C . ASP A 1 112 ? 6.566 1.935 -20.861 1.00 90.50 112 ASP A C 1
ATOM 891 O O . ASP A 1 112 ? 7.273 1.309 -21.651 1.00 90.50 112 ASP A O 1
ATOM 895 N N . GLU A 1 113 ? 7.027 2.921 -20.097 1.00 92.12 113 GLU A N 1
ATOM 896 C CA . GLU A 1 113 ? 8.428 3.314 -19.992 1.00 92.12 113 GLU A CA 1
ATOM 897 C C . GLU A 1 113 ? 8.972 2.907 -18.615 1.00 92.12 113 GLU A C 1
ATOM 899 O O . GLU A 1 113 ? 8.410 3.283 -17.582 1.00 92.12 113 GLU A O 1
ATOM 904 N N . ARG A 1 114 ? 10.075 2.149 -18.588 1.00 93.56 114 ARG A N 1
ATOM 905 C CA . ARG A 1 114 ? 10.674 1.608 -17.357 1.00 93.56 114 ARG A CA 1
ATOM 906 C C . ARG A 1 114 ? 12.190 1.718 -17.351 1.00 93.56 114 ARG A C 1
ATOM 908 O O . ARG A 1 114 ? 12.838 1.759 -18.398 1.00 93.56 114 ARG A O 1
ATOM 915 N N . LEU A 1 115 ? 12.751 1.677 -16.149 1.00 95.19 115 LEU A N 1
ATOM 916 C CA . LEU A 1 115 ? 14.177 1.483 -15.923 1.00 95.19 115 LEU A CA 1
ATOM 917 C C . LEU A 1 115 ? 14.453 0.044 -15.486 1.00 95.19 115 LEU A C 1
ATOM 919 O O . LEU A 1 115 ? 13.800 -0.480 -14.579 1.00 95.19 115 LEU A O 1
ATOM 923 N N . PHE A 1 116 ? 15.450 -0.567 -16.115 1.00 95.62 116 PHE A N 1
ATOM 924 C CA . PHE A 1 116 ? 15.979 -1.877 -15.763 1.00 95.62 116 PHE A CA 1
ATOM 925 C C . PHE A 1 116 ? 17.451 -1.715 -15.393 1.00 95.62 116 PHE A C 1
ATOM 927 O O . PHE A 1 116 ? 18.265 -1.380 -16.251 1.00 95.62 116 PHE A O 1
ATOM 934 N N . ALA A 1 117 ? 17.788 -1.920 -14.125 1.00 95.50 117 ALA A N 1
ATOM 935 C CA . ALA A 1 117 ? 19.170 -1.938 -13.668 1.00 95.50 117 ALA A CA 1
ATOM 936 C C . ALA A 1 117 ? 19.618 -3.386 -13.473 1.00 95.50 117 ALA A C 1
ATOM 938 O O . ALA A 1 117 ? 18.964 -4.141 -12.758 1.00 95.50 117 ALA A O 1
ATOM 939 N N . PHE A 1 118 ? 20.720 -3.767 -14.104 1.00 94.38 118 PHE A N 1
ATOM 940 C CA . PHE A 1 118 ? 21.355 -5.068 -13.932 1.00 94.38 118 PHE A CA 1
ATOM 941 C C . PHE A 1 118 ? 22.696 -4.872 -13.246 1.00 94.38 118 PHE A C 1
ATOM 943 O O . PHE A 1 118 ? 23.422 -3.957 -13.623 1.00 94.38 118 PHE A O 1
ATOM 950 N N . ALA A 1 119 ? 23.046 -5.720 -12.288 1.00 93.44 119 ALA A N 1
ATOM 951 C CA . ALA A 1 119 ? 24.364 -5.680 -11.668 1.00 93.44 119 ALA A CA 1
ATOM 952 C C . ALA A 1 119 ? 24.931 -7.084 -11.445 1.00 93.44 119 ALA A C 1
ATOM 954 O O . ALA A 1 119 ? 24.190 -8.031 -11.166 1.00 93.44 119 ALA A O 1
ATOM 955 N N . GLU A 1 120 ? 26.249 -7.217 -11.585 1.00 91.69 120 GLU A N 1
ATOM 956 C CA . GLU A 1 120 ? 26.968 -8.446 -11.250 1.00 91.69 120 GLU A CA 1
ATOM 957 C C . GLU A 1 120 ? 27.538 -8.352 -9.832 1.00 91.69 120 GLU A C 1
ATOM 959 O O . GLU A 1 120 ? 28.282 -7.435 -9.504 1.00 91.69 120 GLU A O 1
ATOM 964 N N . VAL A 1 121 ? 27.222 -9.341 -9.002 1.00 92.94 121 VAL A N 1
ATOM 965 C CA . VAL A 1 121 ? 27.734 -9.476 -7.638 1.00 92.94 121 VAL A CA 1
ATOM 966 C C . VAL A 1 121 ? 28.787 -10.579 -7.648 1.00 92.94 121 VAL A C 1
ATOM 968 O O . VAL A 1 121 ? 28.470 -11.762 -7.798 1.00 92.94 121 VAL A O 1
ATOM 971 N N . ARG A 1 122 ? 30.061 -10.191 -7.560 1.00 90.94 122 ARG A N 1
ATOM 972 C CA . ARG A 1 122 ? 31.211 -11.107 -7.678 1.00 90.94 122 ARG A CA 1
ATOM 973 C C . ARG A 1 122 ? 31.637 -11.721 -6.347 1.00 90.94 122 ARG A C 1
ATOM 975 O O . ARG A 1 122 ? 32.300 -12.752 -6.351 1.00 90.94 122 ARG A O 1
ATOM 982 N N . ASP A 1 123 ? 31.238 -11.102 -5.244 1.00 89.94 123 ASP A N 1
ATOM 983 C CA . ASP A 1 123 ? 31.589 -11.485 -3.881 1.00 89.94 123 ASP A CA 1
ATOM 984 C C . ASP A 1 123 ? 30.344 -11.448 -2.979 1.00 89.94 123 ASP A C 1
ATOM 986 O O . ASP A 1 123 ? 29.510 -10.547 -3.091 1.00 89.94 123 ASP A O 1
ATOM 990 N N . LEU A 1 124 ? 30.223 -12.449 -2.109 1.00 90.38 124 LEU A N 1
ATOM 991 C CA . LEU A 1 124 ? 29.168 -12.613 -1.106 1.00 90.38 124 LEU A CA 1
ATOM 992 C C . LEU A 1 124 ? 29.761 -12.903 0.282 1.00 90.38 124 LEU A C 1
ATOM 994 O O . LEU A 1 124 ? 29.093 -13.491 1.127 1.00 90.38 124 LEU A O 1
ATOM 998 N N . THR A 1 125 ? 31.017 -12.525 0.524 1.00 87.75 125 THR A N 1
ATOM 999 C CA . THR A 1 125 ? 31.675 -12.733 1.817 1.00 87.75 125 THR A CA 1
ATOM 1000 C C . THR A 1 125 ? 30.926 -11.971 2.920 1.00 87.75 125 THR A C 1
ATOM 1002 O O . THR A 1 125 ? 30.855 -10.738 2.860 1.00 87.75 125 THR A O 1
ATOM 1005 N N . PRO A 1 126 ? 30.360 -12.665 3.928 1.00 85.50 126 PRO A N 1
ATOM 1006 C CA . PRO A 1 126 ? 29.608 -12.015 4.987 1.00 85.50 126 PRO A CA 1
ATOM 1007 C C . PRO A 1 126 ? 30.538 -11.353 6.003 1.00 85.50 126 PRO A C 1
ATOM 1009 O O . PRO A 1 126 ? 31.456 -11.983 6.532 1.00 85.50 126 PRO A O 1
ATOM 1012 N N . ILE A 1 127 ? 30.253 -10.095 6.331 1.00 85.12 127 ILE A N 1
ATOM 1013 C CA . ILE A 1 127 ? 30.856 -9.391 7.462 1.00 85.12 127 ILE A CA 1
ATOM 1014 C C . ILE A 1 127 ? 29.838 -9.363 8.597 1.00 85.12 127 ILE A C 1
ATOM 1016 O O . ILE A 1 127 ? 28.705 -8.915 8.433 1.00 85.12 127 ILE A O 1
ATOM 1020 N N . HIS A 1 128 ? 30.248 -9.855 9.760 1.00 79.00 128 HIS A N 1
ATOM 1021 C CA . HIS A 1 128 ? 29.442 -9.803 10.971 1.00 79.00 128 HIS A CA 1
ATOM 1022 C C . HIS A 1 128 ? 29.820 -8.530 11.729 1.00 79.00 128 HIS A C 1
ATOM 1024 O O . HIS A 1 128 ? 30.867 -8.482 12.375 1.00 79.00 128 HIS A O 1
ATOM 1030 N N . GLU A 1 129 ? 29.006 -7.483 11.612 1.00 62.53 129 GLU A N 1
ATOM 1031 C CA . GLU A 1 129 ? 29.126 -6.322 12.494 1.00 62.53 129 GLU A CA 1
ATOM 1032 C C . GLU A 1 129 ? 28.554 -6.666 13.878 1.00 62.53 129 GLU A C 1
ATOM 1034 O O . GLU A 1 129 ? 27.651 -7.492 14.009 1.00 62.53 129 GLU A O 1
ATOM 1039 N N . GLY A 1 130 ? 29.117 -6.080 14.937 1.00 53.41 130 GLY A N 1
ATOM 1040 C CA . GLY A 1 130 ? 28.661 -6.304 16.310 1.00 53.41 130 GLY A CA 1
ATOM 1041 C C . GLY A 1 130 ? 27.294 -5.663 16.564 1.00 53.41 130 GLY A C 1
ATOM 1042 O O . GLY A 1 130 ? 27.231 -4.532 17.031 1.00 53.41 130 GLY A O 1
ATOM 1043 N N . GLY A 1 131 ? 26.217 -6.389 16.259 1.00 62.78 131 GLY A N 1
ATOM 1044 C CA . GLY A 1 131 ? 24.812 -6.015 16.462 1.00 62.78 131 GLY A CA 1
ATOM 1045 C C . GLY A 1 131 ? 23.869 -6.974 15.719 1.00 62.78 131 GLY A C 1
ATOM 1046 O O . GLY A 1 131 ? 24.321 -7.613 14.778 1.00 62.78 131 GLY A O 1
ATOM 1047 N N . ASP A 1 132 ? 22.623 -7.107 16.210 1.00 58.09 132 ASP A N 1
ATOM 1048 C CA . ASP A 1 132 ? 21.417 -7.841 15.721 1.00 58.09 132 ASP A CA 1
ATOM 1049 C C . ASP A 1 132 ? 21.525 -9.245 15.061 1.00 58.09 132 ASP A C 1
ATOM 1051 O O . ASP A 1 132 ? 20.507 -9.903 14.856 1.00 58.09 132 ASP A O 1
ATOM 1055 N N . GLY A 1 133 ? 22.723 -9.767 14.796 1.00 65.62 133 GLY A N 1
ATOM 1056 C CA . GLY A 1 133 ? 22.963 -11.082 14.204 1.00 65.62 133 GLY A CA 1
ATOM 1057 C C . GLY A 1 133 ? 22.801 -11.156 12.680 1.00 65.62 133 GLY A C 1
ATOM 1058 O O . GLY A 1 133 ? 23.017 -12.239 12.122 1.00 65.62 133 GLY A O 1
ATOM 1059 N N . THR A 1 134 ? 22.463 -10.057 11.987 1.00 71.25 134 THR A N 1
ATOM 1060 C CA . THR A 1 134 ? 22.272 -10.054 10.525 1.00 71.25 134 THR A CA 1
ATOM 1061 C C . THR A 1 134 ? 23.588 -9.742 9.797 1.00 71.25 134 THR A C 1
ATOM 1063 O O . THR A 1 134 ? 24.088 -8.619 9.895 1.00 71.25 134 THR A O 1
ATOM 1066 N N . PRO A 1 135 ? 24.171 -10.681 9.023 1.00 76.31 135 PRO A N 1
ATOM 1067 C CA . PRO A 1 135 ? 25.429 -10.426 8.325 1.00 76.31 135 PRO A CA 1
ATOM 1068 C C . PRO A 1 135 ? 25.254 -9.346 7.248 1.00 76.31 135 PRO A C 1
ATOM 1070 O O . PRO A 1 135 ? 24.254 -9.317 6.527 1.00 76.31 135 PRO A O 1
ATOM 1073 N N . SER A 1 136 ? 26.236 -8.456 7.119 1.00 83.81 136 SER A N 1
ATOM 1074 C CA . SER A 1 136 ? 26.359 -7.569 5.963 1.00 83.81 136 SER A CA 1
ATOM 1075 C C . SER A 1 136 ? 27.019 -8.301 4.804 1.00 83.81 136 SER A C 1
ATOM 1077 O O . SER A 1 136 ? 27.929 -9.106 5.005 1.00 83.81 136 SER A O 1
ATOM 1079 N N . LEU A 1 137 ? 26.560 -8.009 3.587 1.00 90.12 137 LEU A N 1
ATOM 1080 C CA . LEU A 1 137 ? 27.154 -8.478 2.337 1.00 90.12 137 LEU A CA 1
ATOM 1081 C C . LEU A 1 137 ? 27.666 -7.256 1.561 1.00 90.12 137 LEU A C 1
ATOM 1083 O O . LEU A 1 137 ? 27.000 -6.816 0.620 1.00 90.12 137 LEU A O 1
ATOM 1087 N N . PRO A 1 138 ? 28.832 -6.680 1.918 1.00 91.12 138 PRO A N 1
ATOM 1088 C CA . PRO A 1 138 ? 29.225 -5.346 1.462 1.00 91.12 138 PRO A CA 1
ATOM 1089 C C . PRO A 1 138 ? 29.228 -5.187 -0.057 1.00 91.12 138 PRO A C 1
ATOM 1091 O O . PRO A 1 138 ? 28.780 -4.171 -0.577 1.00 91.12 138 PRO A O 1
ATOM 1094 N N . HIS A 1 139 ? 29.703 -6.200 -0.788 1.00 92.19 139 HIS A N 1
ATOM 1095 C CA . HIS A 1 139 ? 29.752 -6.137 -2.245 1.00 92.19 139 HIS A CA 1
ATOM 1096 C C . HIS A 1 139 ? 28.355 -6.209 -2.881 1.00 92.19 139 HIS A C 1
ATOM 1098 O O . HIS A 1 139 ? 28.070 -5.445 -3.801 1.00 92.19 139 HIS A O 1
ATOM 1104 N N . LEU A 1 140 ? 27.460 -7.065 -2.374 1.00 92.62 140 LEU A N 1
ATOM 1105 C CA . LEU A 1 140 ? 26.066 -7.114 -2.826 1.00 92.62 140 LEU A CA 1
ATOM 1106 C C . LEU A 1 140 ? 25.343 -5.801 -2.522 1.00 92.62 140 LEU A C 1
ATOM 1108 O O . LEU A 1 140 ? 24.666 -5.258 -3.394 1.00 92.62 140 LEU A O 1
ATOM 1112 N N . GLU A 1 141 ? 25.504 -5.286 -1.303 1.00 93.75 141 GLU A N 1
ATOM 1113 C CA . GLU A 1 141 ? 24.888 -4.037 -0.856 1.00 93.75 141 GLU A CA 1
ATOM 1114 C C . GLU A 1 141 ? 25.373 -2.853 -1.692 1.00 93.75 141 GLU A C 1
ATOM 1116 O O . GLU A 1 141 ? 24.560 -2.075 -2.182 1.00 93.75 141 GLU A O 1
ATOM 1121 N N . MET A 1 142 ? 26.679 -2.763 -1.943 1.00 93.62 142 MET A N 1
ATOM 1122 C CA . MET A 1 142 ? 27.270 -1.747 -2.811 1.00 93.62 142 MET A CA 1
ATOM 1123 C C . MET A 1 142 ? 26.708 -1.820 -4.234 1.00 93.62 142 MET A C 1
ATOM 1125 O O . MET A 1 142 ? 26.226 -0.811 -4.738 1.00 93.62 142 MET A O 1
ATOM 1129 N N . GLN A 1 143 ? 26.693 -2.997 -4.870 1.00 93.94 143 GLN A N 1
ATOM 1130 C CA . GLN A 1 143 ? 26.163 -3.143 -6.234 1.00 93.94 143 GLN A CA 1
ATOM 1131 C C . GLN A 1 143 ? 24.671 -2.803 -6.321 1.00 93.94 143 GLN A C 1
ATOM 1133 O O . GLN A 1 143 ? 24.216 -2.162 -7.273 1.00 93.94 143 GLN A O 1
ATOM 1138 N N . PHE A 1 144 ? 23.900 -3.189 -5.304 1.00 95.19 144 PHE A N 1
ATOM 1139 C CA . PHE A 1 144 ? 22.498 -2.819 -5.195 1.00 95.19 144 PHE A CA 1
ATOM 1140 C C . PHE A 1 144 ? 22.321 -1.301 -5.055 1.00 95.19 144 PHE A C 1
ATOM 1142 O O . PHE A 1 144 ? 21.547 -0.700 -5.802 1.00 95.19 144 PHE A O 1
ATOM 1149 N N . LEU A 1 145 ? 23.057 -0.661 -4.145 1.00 95.25 145 LEU A N 1
ATOM 1150 C CA . LEU A 1 145 ? 22.982 0.781 -3.912 1.00 95.25 145 LEU A CA 1
ATOM 1151 C C . LEU A 1 145 ? 23.453 1.592 -5.126 1.00 95.25 145 LEU A C 1
ATOM 1153 O O . LEU A 1 145 ? 22.826 2.600 -5.445 1.00 95.25 145 LEU A O 1
ATOM 1157 N N . GLU A 1 146 ? 24.474 1.137 -5.850 1.00 95.44 146 GLU A N 1
ATOM 1158 C CA . GLU A 1 146 ? 24.934 1.754 -7.101 1.00 95.44 146 GLU A CA 1
ATOM 1159 C C . GLU A 1 146 ? 23.881 1.649 -8.216 1.00 95.44 146 GLU A C 1
ATOM 1161 O O . GLU A 1 146 ? 23.589 2.627 -8.914 1.00 95.44 146 GLU A O 1
ATOM 1166 N N . ALA A 1 147 ? 23.212 0.497 -8.340 1.00 95.56 147 ALA A N 1
ATOM 1167 C CA . ALA A 1 147 ? 22.074 0.341 -9.246 1.00 95.56 147 ALA A CA 1
ATOM 1168 C C . ALA A 1 147 ? 20.930 1.315 -8.902 1.00 95.56 147 ALA A C 1
ATOM 1170 O O . ALA A 1 147 ? 20.361 1.961 -9.791 1.00 95.56 147 ALA A O 1
ATOM 1171 N N . LEU A 1 148 ? 20.619 1.476 -7.612 1.00 95.50 148 LEU A N 1
ATOM 1172 C CA . LEU A 1 148 ? 19.626 2.446 -7.145 1.00 95.50 148 LEU A CA 1
ATOM 1173 C C . LEU A 1 148 ? 20.073 3.896 -7.372 1.00 95.50 148 LEU A C 1
ATOM 1175 O O . LEU A 1 148 ? 19.249 4.728 -7.759 1.00 95.50 148 LEU A O 1
ATOM 1179 N N . ALA A 1 149 ? 21.355 4.209 -7.180 1.00 94.56 149 ALA A N 1
ATOM 1180 C CA . ALA A 1 149 ? 21.920 5.533 -7.421 1.00 94.56 149 ALA A CA 1
ATOM 1181 C C . ALA A 1 149 ? 21.808 5.926 -8.901 1.00 94.56 149 ALA A C 1
ATOM 1183 O O . ALA A 1 149 ? 21.381 7.042 -9.209 1.00 94.56 149 ALA A O 1
ATOM 1184 N N . ALA A 1 150 ? 22.080 4.996 -9.823 1.00 93.25 150 ALA A N 1
ATOM 1185 C CA . ALA A 1 150 ? 21.904 5.214 -11.257 1.00 93.25 150 ALA A CA 1
ATOM 1186 C C . ALA A 1 150 ? 20.432 5.504 -11.619 1.00 93.25 150 ALA A C 1
ATOM 1188 O O . ALA A 1 150 ? 20.138 6.458 -12.348 1.00 93.25 150 ALA A O 1
ATOM 1189 N N . ILE A 1 151 ? 19.485 4.743 -11.053 1.00 94.81 151 ILE A N 1
ATOM 1190 C CA . ILE A 1 151 ? 18.042 5.003 -11.210 1.00 94.81 151 ILE A CA 1
ATOM 1191 C C . ILE A 1 151 ? 17.678 6.383 -10.646 1.00 94.81 151 ILE A C 1
ATOM 1193 O O . ILE A 1 151 ? 16.973 7.158 -11.299 1.00 94.81 151 ILE A O 1
ATOM 1197 N N . ARG A 1 152 ? 18.173 6.718 -9.450 1.00 94.25 152 ARG A N 1
ATOM 1198 C CA . ARG A 1 152 ? 17.916 7.996 -8.773 1.00 94.25 152 ARG A CA 1
ATOM 1199 C C . ARG A 1 152 ? 18.420 9.180 -9.593 1.00 94.25 152 ARG A C 1
ATOM 1201 O O . ARG A 1 152 ? 17.702 10.170 -9.717 1.00 94.25 152 ARG A O 1
ATOM 1208 N N . LEU A 1 153 ? 19.602 9.066 -10.198 1.00 92.50 153 LEU A N 1
ATOM 1209 C CA . LEU A 1 153 ? 20.182 10.091 -11.067 1.00 92.50 153 LEU A CA 1
ATOM 1210 C C . LEU A 1 153 ? 19.327 10.347 -12.316 1.00 92.50 153 LEU A C 1
ATOM 1212 O O . LEU A 1 153 ? 19.185 11.491 -12.744 1.00 92.50 153 LEU A O 1
ATOM 1216 N N . PHE A 1 154 ? 18.736 9.303 -12.902 1.00 91.50 154 PHE A N 1
ATOM 1217 C CA . PHE A 1 154 ? 17.810 9.477 -14.020 1.00 91.50 154 PHE A CA 1
ATOM 1218 C C . PHE A 1 154 ? 16.487 10.114 -13.566 1.00 91.50 154 PHE A C 1
ATOM 1220 O O . PHE A 1 154 ? 15.983 11.043 -14.199 1.00 91.50 154 PHE A O 1
ATOM 1227 N N . GLN A 1 155 ? 15.932 9.640 -12.446 1.00 90.50 155 GLN A N 1
ATOM 1228 C CA . GLN A 1 155 ? 14.663 10.122 -11.892 1.00 90.50 155 GLN A CA 1
ATOM 1229 C C . GLN A 1 155 ? 14.739 11.576 -11.394 1.00 90.50 155 GLN A C 1
ATOM 1231 O O . GLN A 1 155 ? 13.732 12.280 -11.444 1.00 90.50 155 GLN A O 1
ATOM 1236 N N . SER A 1 156 ? 15.905 12.051 -10.936 1.00 90.69 156 SER A N 1
ATOM 1237 C CA . SER A 1 156 ? 16.083 13.416 -10.408 1.00 90.69 156 SER A CA 1
ATOM 1238 C C . SER A 1 156 ? 15.871 14.506 -11.460 1.00 90.69 156 SER A C 1
ATOM 1240 O O . SER A 1 156 ? 15.474 15.619 -11.126 1.00 90.69 156 SER A O 1
ATOM 1242 N N . ARG A 1 157 ? 16.068 14.174 -12.740 1.00 89.44 157 ARG A N 1
ATOM 1243 C CA . ARG A 1 157 ? 15.829 15.072 -13.881 1.00 89.44 157 ARG A CA 1
ATOM 1244 C C . ARG A 1 157 ? 14.348 15.181 -14.255 1.00 89.44 157 ARG A C 1
ATOM 1246 O O . ARG A 1 157 ? 14.005 15.923 -15.172 1.00 89.44 157 ARG A O 1
ATOM 1253 N N . ARG A 1 158 ? 13.467 14.423 -13.593 1.00 87.81 158 ARG A N 1
ATOM 1254 C CA . ARG A 1 158 ? 12.032 14.352 -13.887 1.00 87.81 158 ARG A CA 1
ATOM 1255 C C . ARG A 1 158 ? 11.224 14.947 -12.741 1.00 87.81 158 ARG A C 1
ATOM 1257 O O . ARG A 1 158 ? 11.528 14.747 -11.566 1.00 87.81 158 ARG A O 1
ATOM 1264 N N . SER A 1 159 ? 10.143 15.644 -13.088 1.00 83.25 159 SER A N 1
ATOM 1265 C CA . SER A 1 159 ? 9.165 16.083 -12.089 1.00 83.25 159 SER A CA 1
ATOM 1266 C C . SER A 1 159 ? 8.498 14.876 -11.419 1.00 83.25 159 SER A C 1
ATOM 1268 O O . SER A 1 159 ? 8.429 13.796 -12.008 1.00 83.25 159 SER A O 1
ATOM 1270 N N . SER A 1 160 ? 7.958 15.051 -10.209 1.00 73.69 160 SER A N 1
ATOM 1271 C CA . SER A 1 160 ? 7.308 13.969 -9.448 1.00 73.69 160 SER A CA 1
ATOM 1272 C C . SER A 1 160 ? 6.246 13.211 -10.255 1.00 73.69 160 SER A C 1
ATOM 1274 O O . SER A 1 160 ? 6.205 11.988 -10.206 1.00 73.69 160 SER A O 1
ATOM 1276 N N . ARG A 1 161 ? 5.452 13.917 -11.071 1.00 72.81 161 ARG A N 1
ATOM 1277 C CA . ARG A 1 161 ? 4.403 13.329 -11.929 1.00 72.81 161 ARG A CA 1
ATOM 1278 C C . ARG A 1 161 ? 4.933 12.574 -13.146 1.00 72.81 161 ARG A C 1
ATOM 1280 O O . ARG A 1 161 ? 4.203 11.787 -13.735 1.00 72.81 161 ARG A O 1
ATOM 1287 N N . GLN A 1 162 ? 6.166 12.851 -13.557 1.00 82.62 162 GLN A N 1
ATOM 1288 C CA . GLN A 1 162 ? 6.805 12.208 -14.702 1.00 82.62 162 GLN A CA 1
ATOM 1289 C C . GLN A 1 162 ? 7.703 11.048 -14.280 1.00 82.62 162 GLN A C 1
ATOM 1291 O O . GLN A 1 162 ? 8.222 10.358 -15.158 1.00 82.62 162 GLN A O 1
ATOM 1296 N N . ARG A 1 163 ? 7.926 10.842 -12.977 1.00 86.19 163 ARG A N 1
ATOM 1297 C CA . ARG A 1 163 ? 8.757 9.749 -12.469 1.00 86.19 163 ARG A CA 1
ATOM 1298 C C . ARG A 1 163 ? 8.271 8.404 -12.996 1.00 86.19 163 ARG A C 1
ATOM 1300 O O . ARG A 1 163 ? 7.071 8.157 -13.146 1.00 86.19 163 ARG A O 1
ATOM 1307 N N . LEU A 1 164 ? 9.238 7.556 -13.324 1.00 89.19 164 LEU A N 1
ATOM 1308 C CA . LEU A 1 164 ? 8.964 6.225 -13.841 1.00 89.19 164 LEU A CA 1
ATOM 1309 C C . LEU A 1 164 ? 8.706 5.300 -12.658 1.00 89.19 164 LEU A C 1
ATOM 1311 O O . LEU A 1 164 ? 9.473 5.281 -11.692 1.00 89.19 164 LEU A O 1
ATOM 1315 N N . HIS A 1 165 ? 7.616 4.551 -12.746 1.00 87.00 165 HIS A N 1
ATOM 1316 C CA . HIS A 1 165 ? 7.280 3.492 -11.806 1.00 87.00 165 HIS A CA 1
ATOM 1317 C C . HIS A 1 165 ? 7.383 2.153 -12.525 1.00 87.00 165 HIS A C 1
ATOM 1319 O O . HIS A 1 165 ? 7.462 2.091 -13.748 1.00 87.00 165 HIS A O 1
ATOM 1325 N N . TRP A 1 166 ? 7.329 1.075 -11.752 1.00 88.56 166 TRP A N 1
ATOM 1326 C CA . TRP A 1 166 ? 7.483 -0.285 -12.258 1.00 88.56 166 TRP A CA 1
ATOM 1327 C C . TRP A 1 166 ? 8.909 -0.639 -12.710 1.00 88.56 166 TRP A C 1
ATOM 1329 O O . TRP A 1 166 ? 9.111 -1.549 -13.516 1.00 88.56 166 TRP A O 1
ATOM 1339 N N . ASN A 1 167 ? 9.903 0.066 -12.167 1.00 92.81 167 ASN A N 1
ATOM 1340 C CA . ASN A 1 167 ? 11.318 -0.171 -12.434 1.00 92.81 167 ASN A CA 1
ATOM 1341 C C . ASN A 1 167 ? 11.771 -1.491 -11.800 1.00 92.81 167 ASN A C 1
ATOM 1343 O O . ASN A 1 167 ? 11.169 -1.967 -10.834 1.00 92.81 167 ASN A O 1
ATOM 1347 N N . ARG A 1 168 ? 12.837 -2.091 -12.326 1.00 93.62 168 ARG A N 1
ATOM 1348 C CA . ARG A 1 168 ? 13.363 -3.367 -11.826 1.00 93.62 168 ARG A CA 1
ATOM 1349 C C . ARG A 1 168 ? 14.861 -3.296 -11.607 1.00 93.62 168 ARG A C 1
ATOM 1351 O O . ARG A 1 168 ? 15.577 -2.709 -12.416 1.00 93.62 168 ARG A O 1
ATOM 1358 N N . VAL A 1 169 ? 15.307 -3.954 -10.545 1.00 95.12 169 VAL A N 1
ATOM 1359 C CA . VAL A 1 169 ? 16.722 -4.228 -10.292 1.00 95.12 169 VAL A CA 1
ATOM 1360 C C . VAL A 1 169 ? 16.930 -5.732 -10.400 1.00 95.12 169 VAL A C 1
ATOM 1362 O O . VAL A 1 169 ? 16.149 -6.496 -9.838 1.00 95.12 169 VAL A O 1
ATOM 1365 N N . VAL A 1 170 ? 17.941 -6.160 -11.145 1.00 94.62 170 VAL A N 1
ATOM 1366 C CA . VAL A 1 170 ? 18.302 -7.566 -11.330 1.00 94.62 170 VAL A CA 1
ATOM 1367 C C . VAL A 1 170 ? 19.759 -7.739 -10.923 1.00 94.62 170 VAL A C 1
ATOM 1369 O O . VAL A 1 170 ? 20.654 -7.175 -11.547 1.00 94.62 170 VAL A O 1
ATOM 1372 N N . LEU A 1 171 ? 19.997 -8.513 -9.874 1.00 94.62 171 LEU A N 1
ATOM 1373 C CA . LEU A 1 171 ? 21.326 -8.838 -9.378 1.00 94.62 171 LEU A CA 1
ATOM 1374 C C . LEU A 1 171 ? 21.664 -10.270 -9.790 1.00 94.62 171 LEU A C 1
ATOM 1376 O O . LEU A 1 171 ? 20.886 -11.190 -9.536 1.00 94.62 171 LEU A O 1
ATOM 1380 N N . TYR A 1 172 ? 22.818 -10.461 -10.419 1.00 93.88 172 TYR A N 1
ATOM 1381 C CA . TYR A 1 172 ? 23.361 -11.783 -10.711 1.00 93.88 172 TYR A CA 1
ATOM 1382 C C . TYR A 1 172 ? 24.511 -12.080 -9.749 1.00 93.88 172 TYR A C 1
ATOM 1384 O O . TYR A 1 172 ? 25.566 -11.450 -9.844 1.00 93.88 172 TYR A O 1
ATOM 1392 N N . ALA A 1 173 ? 24.321 -13.036 -8.842 1.00 93.25 173 ALA A N 1
ATOM 1393 C CA . ALA A 1 173 ? 25.356 -13.464 -7.909 1.00 93.25 173 ALA A CA 1
ATOM 1394 C C . ALA A 1 173 ? 26.198 -14.604 -8.492 1.00 93.25 173 ALA A C 1
ATOM 1396 O O . ALA A 1 173 ? 25.679 -15.650 -8.887 1.00 93.25 173 ALA A O 1
ATOM 1397 N N . TRP A 1 174 ? 27.516 -14.407 -8.539 1.00 91.88 174 TRP A N 1
ATOM 1398 C CA . TRP A 1 174 ? 28.456 -15.442 -8.970 1.00 91.88 174 TRP A CA 1
ATOM 1399 C C . TRP A 1 174 ? 28.681 -16.526 -7.909 1.00 91.88 174 TRP A C 1
ATOM 1401 O O . TRP A 1 174 ? 28.614 -17.714 -8.263 1.00 91.88 174 TRP A O 1
ATOM 1411 N N . PRO A 1 175 ? 28.957 -16.177 -6.637 1.00 92.38 175 PRO A N 1
ATOM 1412 C CA . PRO A 1 175 ? 29.086 -17.171 -5.581 1.00 92.38 175 PRO A CA 1
ATOM 1413 C C . PRO A 1 175 ? 27.708 -17.743 -5.208 1.00 92.38 175 PRO A C 1
ATOM 1415 O O . PRO A 1 175 ? 26.689 -17.085 -5.442 1.00 92.38 175 PRO A O 1
ATOM 1418 N N . PRO A 1 176 ? 27.646 -18.970 -4.665 1.00 89.69 176 PRO A N 1
ATOM 1419 C CA . PRO A 1 176 ? 26.411 -19.483 -4.091 1.00 89.69 176 PRO A CA 1
ATOM 1420 C C . PRO A 1 176 ? 25.994 -18.661 -2.862 1.00 89.69 176 PRO A C 1
ATOM 1422 O O . PRO A 1 176 ? 26.836 -18.133 -2.138 1.00 89.69 176 PRO A O 1
ATOM 1425 N N . VAL A 1 177 ? 24.687 -18.545 -2.637 1.00 87.06 177 VAL A N 1
ATOM 1426 C CA . VAL A 1 177 ? 24.112 -17.906 -1.448 1.00 87.06 177 VAL A CA 1
ATOM 1427 C C . VAL A 1 177 ? 23.881 -18.993 -0.403 1.00 87.06 177 VAL A C 1
ATOM 1429 O O . VAL A 1 177 ? 22.900 -19.725 -0.467 1.00 87.06 177 VAL A O 1
ATOM 1432 N N . GLU A 1 178 ? 24.797 -19.098 0.555 1.00 83.00 178 GLU A N 1
ATOM 1433 C CA . GLU A 1 178 ? 24.757 -20.065 1.663 1.00 83.00 178 GLU A CA 1
ATOM 1434 C C . GLU A 1 178 ? 24.166 -19.416 2.926 1.00 83.00 178 GLU A C 1
ATOM 1436 O O . GLU A 1 178 ? 24.788 -19.358 3.986 1.00 83.00 178 GLU A O 1
ATOM 1441 N N . MET A 1 179 ? 22.973 -18.833 2.800 1.00 81.94 179 MET A N 1
ATOM 1442 C CA . MET A 1 179 ? 22.303 -18.116 3.886 1.00 81.94 179 MET A CA 1
ATOM 1443 C C . MET A 1 179 ? 20.881 -18.625 4.079 1.00 81.94 179 MET A C 1
ATOM 1445 O O . MET A 1 179 ? 20.163 -18.838 3.108 1.00 81.94 179 MET A O 1
ATOM 1449 N N . ALA A 1 180 ? 20.470 -18.749 5.342 1.00 82.38 180 ALA A N 1
ATOM 1450 C CA . ALA A 1 180 ? 19.098 -19.089 5.698 1.00 82.38 180 ALA A CA 1
ATOM 1451 C C . ALA A 1 180 ? 18.109 -18.004 5.232 1.00 82.38 180 ALA A C 1
ATOM 1453 O O . ALA A 1 180 ? 18.429 -16.808 5.242 1.00 82.38 180 ALA A O 1
ATOM 1454 N N . THR A 1 181 ? 16.898 -18.422 4.864 1.00 81.12 181 THR A N 1
ATOM 1455 C CA . THR A 1 181 ? 15.838 -17.559 4.323 1.00 81.12 181 THR A CA 1
ATOM 1456 C C . THR A 1 181 ? 15.495 -16.391 5.249 1.00 81.12 181 THR A C 1
ATOM 1458 O O . THR A 1 181 ? 15.304 -15.269 4.779 1.00 81.12 181 THR A O 1
ATOM 1461 N N . GLU A 1 182 ? 15.510 -16.603 6.564 1.00 81.12 182 GLU A N 1
ATOM 1462 C CA . GLU A 1 182 ? 15.229 -15.577 7.575 1.00 81.12 182 GLU A CA 1
ATOM 1463 C C . GLU A 1 182 ? 16.268 -14.450 7.529 1.00 81.12 182 GLU A C 1
ATOM 1465 O O . GLU A 1 182 ? 15.933 -13.272 7.651 1.00 81.12 182 GLU A O 1
ATOM 1470 N N . ARG A 1 183 ? 17.542 -14.787 7.280 1.00 84.25 183 ARG A N 1
ATOM 1471 C CA . ARG A 1 183 ? 18.616 -13.791 7.141 1.00 84.25 183 ARG A CA 1
ATOM 1472 C C . ARG A 1 183 ? 18.519 -13.028 5.824 1.00 84.25 183 ARG A C 1
ATOM 1474 O O . ARG A 1 183 ? 18.831 -11.840 5.790 1.00 84.25 183 ARG A O 1
ATOM 1481 N N . ILE A 1 184 ? 18.077 -13.687 4.750 1.00 84.75 184 ILE A N 1
ATOM 1482 C CA . ILE A 1 184 ? 17.804 -13.028 3.463 1.00 84.75 184 ILE A CA 1
ATOM 1483 C C . ILE A 1 184 ? 16.653 -12.028 3.629 1.00 84.75 184 ILE A C 1
ATOM 1485 O O . ILE A 1 184 ? 16.744 -10.904 3.133 1.00 84.75 184 ILE A O 1
ATOM 1489 N N . HIS A 1 185 ? 15.604 -12.405 4.366 1.00 83.38 185 HIS A N 1
ATOM 1490 C CA . HIS A 1 185 ? 14.480 -11.523 4.692 1.00 83.38 185 HIS A CA 1
ATOM 1491 C C . HIS A 1 185 ? 14.929 -10.310 5.508 1.00 83.38 185 HIS A C 1
ATOM 1493 O O . HIS A 1 185 ? 14.667 -9.180 5.096 1.00 83.38 185 HIS A O 1
ATOM 1499 N N . ALA A 1 186 ? 15.713 -10.521 6.569 1.00 83.44 186 ALA A N 1
ATOM 1500 C CA . ALA A 1 186 ? 16.269 -9.441 7.384 1.00 83.44 186 ALA A CA 1
ATOM 1501 C C . ALA A 1 186 ? 17.139 -8.466 6.565 1.00 83.44 186 ALA A C 1
ATOM 1503 O O . ALA A 1 186 ? 16.984 -7.246 6.670 1.00 83.44 186 ALA A O 1
ATOM 1504 N N . LEU A 1 187 ? 18.009 -8.984 5.688 1.00 87.25 187 LEU A N 1
ATOM 1505 C CA . LEU A 1 187 ? 18.826 -8.158 4.795 1.00 87.25 187 LEU A CA 1
ATOM 1506 C C . LEU A 1 187 ? 17.962 -7.353 3.811 1.00 87.25 187 LEU A C 1
ATOM 1508 O O . LEU A 1 187 ? 18.182 -6.155 3.623 1.00 87.25 187 LEU A O 1
ATOM 1512 N N . ALA A 1 188 ? 16.959 -7.987 3.200 1.00 87.06 188 ALA A N 1
ATOM 1513 C CA . ALA A 1 188 ? 16.036 -7.318 2.290 1.00 87.06 188 ALA A CA 1
ATOM 1514 C C . ALA A 1 188 ? 15.237 -6.216 3.007 1.00 87.06 188 ALA A C 1
ATOM 1516 O O . ALA A 1 188 ? 15.097 -5.112 2.474 1.00 87.06 188 ALA A O 1
ATOM 1517 N N . HIS A 1 189 ? 14.785 -6.470 4.236 1.00 84.62 189 HIS A N 1
ATOM 1518 C CA . HIS A 1 189 ? 14.120 -5.482 5.082 1.00 84.62 189 HIS A CA 1
ATOM 1519 C C . HIS A 1 189 ? 15.039 -4.291 5.398 1.00 84.62 189 HIS A C 1
ATOM 1521 O O . HIS A 1 189 ? 14.627 -3.141 5.241 1.00 84.62 189 HIS A O 1
ATOM 1527 N N . ARG A 1 190 ? 16.314 -4.536 5.740 1.00 87.12 190 ARG A N 1
ATOM 1528 C CA . ARG A 1 190 ? 17.307 -3.476 5.997 1.00 87.12 190 ARG A CA 1
ATOM 1529 C C . ARG A 1 190 ? 17.565 -2.586 4.778 1.00 87.12 190 ARG A C 1
ATOM 1531 O O . ARG A 1 190 ? 17.703 -1.375 4.926 1.00 87.12 190 ARG A O 1
ATOM 1538 N N . LEU A 1 191 ? 17.630 -3.164 3.578 1.00 88.75 191 LEU A N 1
ATOM 1539 C CA . LEU A 1 191 ? 17.945 -2.432 2.342 1.00 88.75 191 LEU A CA 1
ATOM 1540 C C . LEU A 1 191 ? 16.729 -1.757 1.692 1.00 88.75 191 LEU A C 1
ATOM 1542 O O . LEU A 1 191 ? 16.882 -0.864 0.856 1.00 88.75 191 LEU A O 1
ATOM 1546 N N . THR A 1 192 ? 15.518 -2.155 2.074 1.00 84.62 192 THR A N 1
ATOM 1547 C CA . THR A 1 192 ? 14.263 -1.660 1.495 1.00 84.62 192 THR A CA 1
ATOM 1548 C C . THR A 1 192 ? 14.111 -0.132 1.517 1.00 84.62 192 THR A C 1
ATOM 1550 O O . THR A 1 192 ? 13.772 0.421 0.463 1.00 84.62 192 THR A O 1
ATOM 1553 N N . PRO A 1 193 ? 14.426 0.594 2.611 1.00 86.00 193 PRO A N 1
ATOM 1554 C CA . PRO A 1 193 ? 14.339 2.057 2.642 1.00 86.00 193 PRO A CA 1
ATOM 1555 C C . PRO A 1 193 ? 15.124 2.755 1.521 1.00 86.00 193 PRO A C 1
ATOM 1557 O O . PRO A 1 193 ? 14.714 3.806 1.033 1.00 86.00 193 PRO A O 1
ATOM 1560 N N . ALA A 1 194 ? 16.215 2.155 1.028 1.00 89.06 194 ALA A N 1
ATOM 1561 C CA . ALA A 1 194 ? 16.999 2.735 -0.061 1.00 89.06 194 ALA A CA 1
ATOM 1562 C C . ALA A 1 194 ? 16.223 2.814 -1.392 1.00 89.06 194 ALA A C 1
ATOM 1564 O O . ALA A 1 194 ? 16.544 3.653 -2.241 1.00 89.06 194 ALA A O 1
ATOM 1565 N N . THR A 1 195 ? 15.196 1.974 -1.572 1.00 88.50 195 THR A N 1
ATOM 1566 C CA . THR A 1 195 ? 14.356 1.912 -2.782 1.00 88.50 195 THR A CA 1
ATOM 1567 C C . THR A 1 195 ? 13.245 2.967 -2.821 1.00 88.50 195 THR A C 1
ATOM 1569 O O . THR A 1 195 ? 12.596 3.149 -3.860 1.00 88.50 195 THR A O 1
ATOM 1572 N N . GLU A 1 196 ? 13.029 3.686 -1.716 1.00 82.88 196 GLU A N 1
ATOM 1573 C CA . GLU A 1 196 ? 11.941 4.649 -1.568 1.00 82.88 196 GLU A CA 1
ATOM 1574 C C . GLU A 1 196 ? 12.015 5.758 -2.632 1.00 82.88 196 GLU A C 1
ATOM 1576 O O . GLU A 1 196 ? 13.075 6.304 -2.959 1.00 82.88 196 GLU A O 1
ATOM 1581 N N . GLY A 1 197 ? 10.865 6.056 -3.242 1.00 80.50 197 GLY A N 1
ATOM 1582 C CA . GLY A 1 197 ? 10.748 7.072 -4.291 1.00 80.50 197 GLY A CA 1
ATOM 1583 C C . GLY A 1 197 ? 11.381 6.711 -5.644 1.00 80.50 197 GLY A C 1
ATOM 1584 O O . GLY A 1 197 ? 11.290 7.518 -6.572 1.00 80.50 197 GLY A O 1
ATOM 1585 N N . LEU A 1 198 ? 11.980 5.521 -5.797 1.00 88.50 198 LEU A N 1
ATOM 1586 C CA . LEU A 1 198 ? 12.598 5.063 -7.052 1.00 88.50 198 LEU A CA 1
ATOM 1587 C C . LEU A 1 198 ? 11.654 4.254 -7.947 1.00 88.50 198 LEU A C 1
ATOM 1589 O O . LEU A 1 198 ? 12.044 3.852 -9.044 1.00 88.50 198 LEU A O 1
ATOM 1593 N N . GLY A 1 199 ? 10.415 4.022 -7.507 1.00 86.94 199 GLY A N 1
ATOM 1594 C CA . GLY A 1 199 ? 9.396 3.339 -8.303 1.00 86.94 199 GLY A CA 1
ATOM 1595 C C . GLY A 1 199 ? 9.733 1.877 -8.614 1.00 86.94 199 GLY A C 1
ATOM 1596 O O . GLY A 1 199 ? 9.281 1.371 -9.642 1.00 86.94 199 GLY A O 1
ATOM 1597 N N . ILE A 1 200 ? 10.531 1.216 -7.765 1.00 89.44 200 ILE A N 1
ATOM 1598 C CA . ILE A 1 200 ? 10.905 -0.195 -7.915 1.00 89.44 200 ILE A CA 1
ATOM 1599 C C . ILE A 1 200 ? 9.660 -1.074 -7.727 1.00 89.44 200 ILE A C 1
ATOM 1601 O O . ILE A 1 200 ? 8.972 -0.987 -6.715 1.00 89.44 200 ILE A O 1
ATOM 1605 N N . GLN A 1 201 ? 9.349 -1.911 -8.719 1.00 85.94 201 GLN A N 1
ATOM 1606 C CA . GLN A 1 201 ? 8.316 -2.943 -8.607 1.00 85.94 201 GLN A CA 1
ATOM 1607 C C . GLN A 1 201 ? 8.818 -4.110 -7.757 1.00 85.94 201 GLN A C 1
ATOM 1609 O O . GLN A 1 201 ? 8.131 -4.572 -6.850 1.00 85.94 201 GLN A O 1
ATOM 1614 N N . LYS A 1 202 ? 9.991 -4.620 -8.135 1.00 89.00 202 LYS A N 1
ATOM 1615 C CA . LYS A 1 202 ? 10.667 -5.738 -7.495 1.00 89.00 202 LYS A CA 1
ATOM 1616 C C . LYS A 1 202 ? 12.159 -5.708 -7.801 1.00 89.00 202 LYS A C 1
ATOM 1618 O O . LYS A 1 202 ? 12.567 -5.243 -8.872 1.00 89.00 202 LYS A O 1
ATOM 1623 N N . THR A 1 203 ? 12.928 -6.252 -6.873 1.00 92.75 203 THR A N 1
ATOM 1624 C CA . THR A 1 203 ? 14.332 -6.613 -7.040 1.00 92.75 203 THR A CA 1
ATOM 1625 C C . THR A 1 203 ? 14.400 -8.118 -7.246 1.00 92.75 203 THR A C 1
ATOM 1627 O O . THR A 1 203 ? 13.716 -8.873 -6.564 1.00 92.75 203 THR A O 1
ATOM 1630 N N . VAL A 1 204 ? 15.179 -8.563 -8.219 1.00 92.81 204 VAL A N 1
ATOM 1631 C CA . VAL A 1 204 ? 15.350 -9.977 -8.539 1.00 92.81 204 VAL A CA 1
ATOM 1632 C C . VAL A 1 204 ? 16.803 -10.335 -8.296 1.00 92.81 204 VAL A C 1
ATOM 1634 O O . VAL A 1 204 ? 17.681 -9.713 -8.884 1.00 92.81 204 VAL A O 1
ATOM 1637 N N . VAL A 1 205 ? 17.060 -11.328 -7.454 1.00 93.19 205 VAL A N 1
ATOM 1638 C CA . VAL A 1 205 ? 18.401 -11.875 -7.245 1.00 93.19 205 VAL A CA 1
ATOM 1639 C C . VAL A 1 205 ? 18.433 -13.268 -7.850 1.00 93.19 205 VAL A C 1
ATOM 1641 O O . VAL A 1 205 ? 17.723 -14.160 -7.395 1.00 93.19 205 VAL A O 1
ATOM 1644 N N . ARG A 1 206 ? 19.234 -13.453 -8.899 1.00 92.50 206 ARG A N 1
ATOM 1645 C CA . ARG A 1 206 ? 19.538 -14.777 -9.439 1.00 92.50 206 ARG A CA 1
ATOM 1646 C C . ARG A 1 206 ? 20.822 -15.266 -8.795 1.00 92.50 206 ARG A C 1
ATOM 1648 O O . ARG A 1 206 ? 21.865 -14.625 -8.941 1.00 92.50 206 ARG A O 1
ATOM 1655 N N . ALA A 1 207 ? 20.735 -16.383 -8.097 1.00 91.88 207 ALA A N 1
ATOM 1656 C CA . ALA A 1 207 ? 21.856 -16.961 -7.384 1.00 91.88 207 ALA A CA 1
ATOM 1657 C C . ALA A 1 207 ? 21.747 -18.481 -7.360 1.00 91.88 207 ALA A C 1
ATOM 1659 O O . ALA A 1 207 ? 20.666 -19.049 -7.504 1.00 91.88 207 ALA A O 1
ATOM 1660 N N . ARG A 1 208 ? 22.877 -19.141 -7.118 1.00 90.69 208 ARG A N 1
ATOM 1661 C CA . ARG A 1 208 ? 22.874 -20.564 -6.787 1.00 90.69 208 ARG A CA 1
ATOM 1662 C C . ARG A 1 208 ? 22.588 -20.715 -5.299 1.00 90.69 208 ARG A C 1
ATOM 1664 O O . ARG A 1 208 ? 23.359 -20.200 -4.498 1.00 90.69 208 ARG A O 1
ATOM 1671 N N . VAL A 1 209 ? 21.502 -21.384 -4.942 1.00 88.44 209 VAL A N 1
ATOM 1672 C CA . VAL A 1 209 ? 21.076 -21.596 -3.551 1.00 88.44 209 VAL A CA 1
ATOM 1673 C C . VAL A 1 209 ? 21.103 -23.102 -3.270 1.00 88.44 209 VAL A C 1
ATOM 1675 O O . VAL A 1 209 ? 20.653 -23.864 -4.132 1.00 88.44 209 VAL A O 1
ATOM 1678 N N . PRO A 1 210 ? 21.661 -23.563 -2.137 1.00 85.00 210 PRO A N 1
ATOM 1679 C CA . PRO A 1 210 ? 21.590 -24.969 -1.754 1.00 85.00 210 PRO A CA 1
ATOM 1680 C C . PRO A 1 210 ? 20.134 -25.374 -1.492 1.00 85.00 210 PRO A C 1
ATOM 1682 O O . PRO A 1 210 ? 19.389 -24.646 -0.845 1.00 85.00 210 PRO A O 1
ATOM 1685 N N . ASP A 1 211 ? 19.716 -26.522 -2.018 1.00 79.25 211 ASP A N 1
ATOM 1686 C CA . ASP A 1 211 ? 18.404 -27.102 -1.721 1.00 79.25 211 ASP A CA 1
ATOM 1687 C C . ASP A 1 211 ? 18.388 -27.651 -0.284 1.00 79.25 211 ASP A C 1
ATOM 1689 O O . ASP A 1 211 ? 19.234 -28.473 0.071 1.00 79.25 211 ASP A O 1
ATOM 1693 N N . ASP A 1 212 ? 17.407 -27.241 0.526 1.00 72.25 212 ASP A N 1
ATOM 1694 C CA . ASP A 1 212 ? 17.296 -27.620 1.945 1.00 72.25 212 ASP A CA 1
ATOM 1695 C C . ASP A 1 212 ? 17.201 -29.139 2.180 1.00 72.25 212 ASP A C 1
ATOM 1697 O O . ASP A 1 212 ? 17.521 -29.633 3.262 1.00 72.25 212 ASP A O 1
ATOM 1701 N N . ARG A 1 213 ? 16.758 -29.908 1.177 1.00 74.00 213 ARG A N 1
ATOM 1702 C CA . ARG A 1 213 ? 16.552 -31.358 1.264 1.00 74.00 213 ARG A CA 1
ATOM 1703 C C . ARG A 1 213 ? 17.719 -32.154 0.687 1.00 74.00 213 ARG A C 1
ATOM 1705 O O . ARG A 1 213 ? 17.990 -33.248 1.177 1.00 74.00 213 ARG A O 1
ATOM 1712 N N . THR A 1 214 ? 18.363 -31.666 -0.375 1.00 79.56 214 THR A N 1
ATOM 1713 C CA . THR A 1 214 ? 19.427 -32.408 -1.083 1.00 79.56 214 THR A CA 1
ATOM 1714 C C . THR A 1 214 ? 20.830 -31.841 -0.888 1.00 79.56 214 THR A C 1
ATOM 1716 O O . THR A 1 214 ? 21.795 -32.546 -1.158 1.00 79.56 214 THR A O 1
ATOM 1719 N N . GLY A 1 215 ? 20.978 -30.588 -0.452 1.00 77.06 215 GLY A N 1
ATOM 1720 C CA . GLY A 1 215 ? 22.265 -29.886 -0.350 1.00 77.06 215 GLY A CA 1
ATOM 1721 C C . GLY A 1 215 ? 22.863 -29.448 -1.696 1.00 77.06 215 GLY A C 1
ATOM 1722 O O . GLY A 1 215 ? 23.766 -28.615 -1.725 1.00 77.06 215 GLY A O 1
ATOM 1723 N N . ASP A 1 216 ? 22.350 -29.966 -2.815 1.00 85.69 216 ASP A N 1
ATOM 1724 C CA . ASP A 1 216 ? 22.752 -29.566 -4.165 1.00 85.69 216 ASP A CA 1
ATOM 1725 C C . ASP A 1 216 ? 22.431 -28.094 -4.459 1.00 85.69 216 ASP A C 1
ATOM 1727 O O . ASP A 1 216 ? 21.340 -27.601 -4.168 1.00 85.69 216 ASP A O 1
ATOM 1731 N N . LEU A 1 217 ? 23.365 -27.402 -5.115 1.00 86.25 217 LEU A N 1
ATOM 1732 C CA . LEU A 1 217 ? 23.183 -26.019 -5.553 1.00 86.25 217 LEU A CA 1
ATOM 1733 C C . LEU A 1 217 ? 22.243 -25.942 -6.762 1.00 86.25 217 LEU A C 1
ATOM 1735 O O . LEU A 1 217 ? 22.561 -26.457 -7.838 1.00 86.25 217 LEU A O 1
ATOM 1739 N N . ARG A 1 218 ? 21.129 -25.221 -6.618 1.00 87.88 218 ARG A N 1
ATOM 1740 C CA . ARG A 1 218 ? 20.175 -24.941 -7.699 1.00 87.88 218 ARG A CA 1
ATOM 1741 C C . ARG A 1 218 ? 20.203 -23.478 -8.106 1.00 87.88 218 ARG A C 1
ATOM 1743 O O . ARG A 1 218 ? 20.387 -22.598 -7.274 1.00 87.88 218 ARG A O 1
ATOM 1750 N N . ASP A 1 219 ? 20.042 -23.225 -9.402 1.00 88.00 219 ASP A N 1
ATOM 1751 C CA . ASP A 1 219 ? 19.908 -21.868 -9.935 1.00 88.00 219 ASP A CA 1
ATOM 1752 C C . ASP A 1 219 ? 18.502 -21.345 -9.614 1.00 88.00 219 ASP A C 1
ATOM 1754 O O . ASP A 1 219 ? 17.507 -21.831 -10.154 1.00 88.00 219 ASP A O 1
ATOM 1758 N N . THR A 1 220 ? 18.437 -20.383 -8.699 1.00 89.75 220 THR A N 1
ATOM 1759 C CA . THR A 1 220 ? 17.202 -19.917 -8.071 1.00 89.75 220 THR A CA 1
ATOM 1760 C C . THR A 1 220 ? 17.024 -18.424 -8.309 1.00 89.75 220 THR A C 1
ATOM 1762 O O . THR A 1 220 ? 17.964 -17.627 -8.231 1.00 89.75 220 THR A O 1
ATOM 1765 N N . VAL A 1 221 ? 15.781 -18.032 -8.577 1.00 90.25 221 VAL A N 1
ATOM 1766 C CA . VAL A 1 221 ? 15.345 -16.643 -8.680 1.00 90.25 221 VAL A CA 1
ATOM 1767 C C . VAL A 1 221 ? 14.646 -16.256 -7.384 1.00 90.25 221 VAL A C 1
ATOM 1769 O O . VAL A 1 221 ? 13.554 -16.743 -7.085 1.00 90.25 221 VAL A O 1
ATOM 1772 N N . ILE A 1 222 ? 15.276 -15.355 -6.635 1.00 90.38 222 ILE A N 1
ATOM 1773 C CA . ILE A 1 222 ? 14.727 -14.745 -5.427 1.00 90.38 222 ILE A CA 1
ATOM 1774 C C . ILE A 1 222 ? 14.075 -13.425 -5.837 1.00 90.38 222 ILE A C 1
ATOM 1776 O O . ILE A 1 222 ? 14.752 -12.460 -6.203 1.00 90.38 222 ILE A O 1
ATOM 1780 N N . GLU A 1 223 ? 12.749 -13.380 -5.813 1.00 89.94 223 GLU A N 1
ATOM 1781 C CA . GLU A 1 223 ? 11.989 -12.162 -6.058 1.00 89.94 223 GLU A CA 1
ATOM 1782 C C . GLU A 1 223 ? 11.713 -11.447 -4.740 1.00 89.94 223 GLU A C 1
ATOM 1784 O O . GLU A 1 223 ? 11.076 -11.992 -3.843 1.00 89.94 223 GLU A O 1
ATOM 1789 N N . ILE A 1 224 ? 12.172 -10.204 -4.657 1.00 87.75 224 ILE A N 1
ATOM 1790 C CA . ILE A 1 224 ? 11.976 -9.310 -3.524 1.00 87.75 224 ILE A CA 1
ATOM 1791 C C . ILE A 1 224 ? 11.011 -8.221 -3.983 1.00 87.75 224 ILE A C 1
ATOM 1793 O O . ILE A 1 224 ? 11.360 -7.354 -4.791 1.00 87.75 224 ILE A O 1
ATOM 1797 N N . GLY A 1 225 ? 9.767 -8.296 -3.524 1.00 79.00 225 GLY A N 1
ATOM 1798 C CA . GLY A 1 225 ? 8.703 -7.369 -3.896 1.00 79.00 225 GLY A CA 1
ATOM 1799 C C . GLY A 1 225 ? 8.190 -6.577 -2.703 1.00 79.00 225 GLY A C 1
ATOM 1800 O O . GLY A 1 225 ? 8.170 -7.083 -1.585 1.00 79.00 225 GLY A O 1
ATOM 1801 N N . MET A 1 226 ? 7.699 -5.365 -2.967 1.00 70.00 226 MET A N 1
ATOM 1802 C CA . MET A 1 226 ? 6.959 -4.556 -1.991 1.00 70.00 226 MET A CA 1
ATOM 1803 C C . MET A 1 226 ? 5.544 -4.289 -2.511 1.00 70.00 226 MET A C 1
ATOM 1805 O O . MET A 1 226 ? 5.264 -3.208 -3.050 1.00 70.00 226 MET A O 1
ATOM 1809 N N . PRO A 1 227 ? 4.633 -5.270 -2.421 1.00 54.50 227 PRO A N 1
ATOM 1810 C CA . PRO A 1 227 ? 3.264 -5.100 -2.899 1.00 54.50 227 PRO A CA 1
ATOM 1811 C C . PRO A 1 227 ? 2.526 -3.945 -2.189 1.00 54.50 227 PRO A C 1
ATOM 1813 O O . PRO A 1 227 ? 1.641 -3.351 -2.798 1.00 54.50 227 PRO A O 1
ATOM 1816 N N . GLY A 1 228 ? 2.944 -3.559 -0.972 1.00 49.88 228 GLY A N 1
ATOM 1817 C CA . GLY A 1 228 ? 2.322 -2.509 -0.146 1.00 49.88 228 GLY A CA 1
ATOM 1818 C C . GLY A 1 228 ? 3.234 -1.351 0.299 1.00 49.88 228 GLY A C 1
ATOM 1819 O O . GLY A 1 228 ? 2.900 -0.662 1.258 1.00 49.88 228 GLY A O 1
ATOM 1820 N N . GLY A 1 229 ? 4.382 -1.131 -0.352 1.00 51.66 229 GLY A N 1
ATOM 1821 C CA . GLY A 1 229 ? 5.242 0.048 -0.139 1.00 51.66 229 GLY A CA 1
ATOM 1822 C C . GLY A 1 229 ? 6.389 -0.100 0.871 1.00 51.66 229 GLY A C 1
ATOM 1823 O O . GLY A 1 229 ? 7.464 0.421 0.595 1.00 51.66 229 GLY A O 1
ATOM 1824 N N . ARG A 1 230 ? 6.204 -0.821 1.988 1.00 54.91 230 ARG A N 1
ATOM 1825 C CA . ARG A 1 230 ? 7.280 -1.081 2.980 1.00 54.91 230 ARG A CA 1
ATOM 1826 C C . ARG A 1 230 ? 7.426 -2.545 3.409 1.00 54.91 230 ARG A C 1
ATOM 1828 O O . ARG A 1 230 ? 8.493 -2.928 3.865 1.00 54.91 230 ARG A O 1
ATOM 1835 N N . GLU A 1 231 ? 6.385 -3.357 3.243 1.00 62.28 231 GLU A N 1
ATOM 1836 C CA . GLU A 1 231 ? 6.413 -4.782 3.595 1.00 62.28 231 GLU A CA 1
ATOM 1837 C C . GLU A 1 231 ? 7.150 -5.587 2.521 1.00 62.28 231 GLU A C 1
ATOM 1839 O O . GLU A 1 231 ? 6.834 -5.486 1.328 1.00 62.28 231 GLU A O 1
ATOM 1844 N N . VAL A 1 232 ? 8.146 -6.359 2.953 1.00 73.88 232 VAL A N 1
ATOM 1845 C CA . VAL A 1 232 ? 9.015 -7.141 2.075 1.00 73.88 232 VAL A CA 1
ATOM 1846 C C . VAL A 1 232 ? 8.452 -8.543 1.918 1.00 73.88 232 VAL A C 1
ATOM 1848 O O . VAL A 1 232 ? 8.415 -9.321 2.864 1.00 73.88 232 VAL A O 1
ATOM 1851 N N . SER A 1 233 ? 8.072 -8.874 0.689 1.00 77.12 233 SER A N 1
ATOM 1852 C CA . SER A 1 233 ? 7.720 -10.239 0.294 1.00 77.12 233 SER A CA 1
ATOM 1853 C C . SER A 1 233 ? 8.902 -10.898 -0.413 1.00 77.12 233 SER A C 1
ATOM 1855 O O . SER A 1 233 ? 9.496 -10.297 -1.316 1.00 77.12 233 SER A O 1
ATOM 1857 N N . LEU A 1 234 ? 9.224 -12.130 -0.014 1.00 83.00 234 LEU A N 1
ATOM 1858 C CA . LEU A 1 234 ? 10.210 -12.979 -0.678 1.00 83.00 234 LEU A CA 1
ATOM 1859 C C . LEU A 1 234 ? 9.508 -14.135 -1.382 1.00 83.00 234 LEU A C 1
ATOM 1861 O O . LEU A 1 234 ? 8.686 -14.827 -0.789 1.00 83.00 234 LEU A O 1
ATOM 1865 N N . ARG A 1 235 ? 9.861 -14.374 -2.644 1.00 84.38 235 ARG A N 1
ATOM 1866 C CA . ARG A 1 235 ? 9.410 -15.548 -3.394 1.00 84.38 235 ARG A CA 1
ATOM 1867 C C . ARG A 1 235 ? 10.597 -16.222 -4.061 1.00 84.38 235 ARG A C 1
ATOM 1869 O O . ARG A 1 235 ? 11.299 -15.596 -4.850 1.00 84.38 235 ARG A O 1
ATOM 1876 N N . PHE A 1 236 ? 10.777 -17.504 -3.779 1.00 85.69 236 PHE A N 1
ATOM 1877 C CA . PHE A 1 236 ? 11.781 -18.349 -4.415 1.00 85.69 236 PHE A CA 1
ATOM 1878 C C . PHE A 1 236 ? 11.130 -19.087 -5.583 1.00 85.69 236 PHE A C 1
ATOM 1880 O O . PHE A 1 236 ? 10.030 -19.622 -5.456 1.00 85.69 236 PHE A O 1
ATOM 1887 N N . SER A 1 237 ? 11.773 -19.062 -6.746 1.00 86.06 237 SER A N 1
ATOM 1888 C CA . SER A 1 237 ? 11.247 -19.677 -7.966 1.00 86.06 237 SER A CA 1
ATOM 1889 C C . SER A 1 237 ? 12.370 -20.153 -8.879 1.00 86.06 237 SER A C 1
ATOM 1891 O O . SER A 1 237 ? 13.509 -19.696 -8.769 1.00 86.06 237 SER A O 1
ATOM 1893 N N . GLU A 1 238 ? 12.051 -21.068 -9.789 1.00 85.50 238 GLU A N 1
ATOM 1894 C CA . GLU A 1 238 ? 12.985 -21.509 -10.824 1.00 85.50 238 GLU A CA 1
ATOM 1895 C C . GLU A 1 238 ? 13.175 -20.436 -11.904 1.00 85.50 238 GLU A C 1
ATOM 1897 O O . GLU A 1 238 ? 12.320 -19.572 -12.134 1.00 85.50 238 GLU A O 1
ATOM 1902 N N . VAL A 1 239 ? 14.312 -20.495 -12.599 1.00 82.75 239 VAL A N 1
ATOM 1903 C CA . VAL A 1 239 ? 14.604 -19.586 -13.711 1.00 82.75 239 VAL A CA 1
ATOM 1904 C C . VAL A 1 239 ? 13.605 -19.814 -14.847 1.00 82.75 239 VAL A C 1
ATOM 1906 O O . VAL A 1 239 ? 13.551 -20.876 -15.458 1.00 82.75 239 VAL A O 1
ATOM 1909 N N . THR A 1 240 ? 12.820 -18.785 -15.163 1.00 82.19 240 THR A N 1
ATOM 1910 C CA . THR A 1 240 ? 11.832 -18.837 -16.248 1.00 82.19 240 THR A CA 1
ATOM 1911 C C . THR A 1 240 ? 12.418 -18.386 -17.586 1.00 82.19 240 THR A C 1
ATOM 1913 O O . THR A 1 240 ? 12.998 -17.301 -17.661 1.00 82.19 240 THR A O 1
ATOM 1916 N N . GLU A 1 241 ? 12.110 -19.100 -18.671 1.00 83.56 241 GLU A N 1
ATOM 1917 C CA . GLU A 1 241 ? 12.520 -18.746 -20.042 1.00 83.56 241 GLU A CA 1
ATOM 1918 C C . GLU A 1 241 ? 11.577 -17.748 -20.755 1.00 83.56 241 GLU A C 1
ATOM 1920 O O . GLU A 1 241 ? 11.564 -17.628 -21.979 1.00 83.56 241 GLU A O 1
ATOM 1925 N N . HIS A 1 242 ? 10.825 -16.947 -19.995 1.00 85.88 242 HIS A N 1
ATOM 1926 C CA . HIS A 1 242 ? 9.894 -15.965 -20.551 1.00 85.88 242 HIS A CA 1
ATOM 1927 C C . HIS A 1 242 ? 10.482 -14.549 -20.598 1.00 85.88 242 HIS A C 1
ATOM 1929 O O . HIS A 1 242 ? 11.054 -14.042 -19.620 1.00 85.88 242 HIS A O 1
ATOM 1935 N N . ALA A 1 243 ? 10.260 -13.876 -21.732 1.00 88.06 243 ALA A N 1
ATOM 1936 C CA . ALA A 1 243 ? 10.510 -12.449 -21.865 1.00 88.06 243 ALA A CA 1
ATOM 1937 C C . ALA A 1 243 ? 9.614 -11.642 -20.913 1.00 88.06 243 ALA A C 1
ATOM 1939 O O . ALA A 1 243 ? 8.499 -12.037 -20.568 1.00 88.06 243 ALA A O 1
ATOM 1940 N N . ILE A 1 244 ? 10.103 -10.484 -20.481 1.00 87.31 244 ILE A N 1
ATOM 1941 C CA . ILE A 1 244 ? 9.339 -9.561 -19.652 1.00 87.31 244 ILE A CA 1
ATOM 1942 C C . ILE A 1 244 ? 8.182 -9.023 -20.492 1.00 87.31 244 ILE A C 1
ATOM 1944 O O . ILE A 1 244 ? 8.384 -8.389 -21.527 1.00 87.31 244 ILE A O 1
ATOM 1948 N N . ALA A 1 245 ? 6.960 -9.275 -20.034 1.00 88.50 245 ALA A N 1
ATOM 1949 C CA . ALA A 1 245 ? 5.768 -8.741 -20.670 1.00 88.50 245 ALA A CA 1
ATOM 1950 C C . ALA A 1 245 ? 5.658 -7.211 -20.462 1.00 88.50 245 ALA A C 1
ATOM 1952 O O . ALA A 1 245 ? 6.011 -6.712 -19.378 1.00 88.50 245 ALA A O 1
ATOM 1953 N N . PRO A 1 246 ? 5.143 -6.472 -21.463 1.00 88.75 246 PRO A N 1
ATOM 1954 C CA . PRO A 1 246 ? 4.646 -5.108 -21.287 1.00 88.75 246 PRO A CA 1
ATOM 1955 C C . PRO A 1 246 ? 3.558 -5.009 -20.203 1.00 88.75 246 PRO A C 1
ATOM 1957 O O . PRO A 1 246 ? 2.977 -6.014 -19.786 1.00 88.75 246 PRO A O 1
ATOM 1960 N N . LEU A 1 247 ? 3.256 -3.793 -19.732 1.00 86.44 247 LEU A N 1
ATOM 1961 C CA . LEU A 1 247 ? 2.221 -3.587 -18.713 1.00 86.44 247 LEU A CA 1
ATOM 1962 C C . LEU A 1 247 ? 0.857 -3.996 -19.274 1.00 86.44 247 LEU A C 1
ATOM 1964 O O . LEU A 1 247 ? 0.360 -3.383 -20.224 1.00 86.44 247 LEU A O 1
ATOM 1968 N N . SER A 1 248 ? 0.205 -4.945 -18.602 1.00 86.12 248 SER A N 1
ATOM 1969 C CA . SER A 1 248 ? -1.217 -5.216 -18.807 1.00 86.12 248 SER A CA 1
ATOM 1970 C C . SER A 1 248 ? -2.066 -3.980 -18.489 1.00 86.12 248 SER A C 1
ATOM 1972 O O . SER A 1 248 ? -1.632 -3.085 -17.762 1.00 86.12 248 SER A O 1
ATOM 1974 N N . GLU A 1 249 ? -3.304 -3.934 -18.987 1.00 83.31 249 GLU A N 1
ATOM 1975 C CA . GLU A 1 249 ? -4.239 -2.830 -18.714 1.00 83.31 249 GLU A CA 1
ATOM 1976 C C . GLU A 1 249 ? -4.407 -2.576 -17.202 1.00 83.31 249 GLU A C 1
ATOM 1978 O O . GLU A 1 249 ? -4.367 -1.431 -16.745 1.00 83.31 249 GLU A O 1
ATOM 1983 N N . TYR A 1 250 ? -4.503 -3.651 -16.413 1.00 85.56 250 TYR A N 1
ATOM 1984 C CA . TYR A 1 250 ? -4.524 -3.588 -14.952 1.00 85.56 250 TYR A CA 1
ATOM 1985 C C . TYR A 1 250 ? -3.246 -2.953 -14.393 1.00 85.56 250 TYR A C 1
ATOM 1987 O O . TYR A 1 250 ? -3.313 -1.976 -13.650 1.00 85.56 250 TYR A O 1
ATOM 1995 N N . ALA A 1 251 ? -2.069 -3.445 -14.792 1.00 84.69 251 ALA A N 1
ATOM 1996 C CA . ALA A 1 251 ? -0.801 -2.919 -14.295 1.00 84.69 251 ALA A CA 1
ATOM 1997 C C . ALA A 1 251 ? -0.605 -1.435 -14.669 1.00 84.69 251 ALA A C 1
ATOM 1999 O O . ALA A 1 251 ? -0.061 -0.666 -13.881 1.00 84.69 251 ALA A O 1
ATOM 2000 N N . GLN A 1 252 ? -1.125 -0.988 -15.817 1.00 85.12 252 GLN A N 1
ATOM 2001 C CA . GLN A 1 252 ? -1.152 0.432 -16.184 1.00 85.12 252 GLN A CA 1
ATOM 2002 C C . GLN A 1 252 ? -2.055 1.267 -15.265 1.00 85.12 252 GLN A C 1
ATOM 2004 O O . GLN A 1 252 ? -1.725 2.417 -14.965 1.00 85.12 252 GLN A O 1
ATOM 2009 N N . LYS A 1 253 ? -3.207 0.738 -14.822 1.00 84.81 253 LYS A N 1
ATOM 2010 C CA . LYS A 1 253 ? -4.043 1.405 -13.806 1.00 84.81 253 LYS A CA 1
ATOM 2011 C C . LYS A 1 253 ? -3.278 1.529 -12.490 1.00 84.81 253 LYS A C 1
ATOM 2013 O O . LYS A 1 253 ? -3.191 2.633 -11.961 1.00 84.81 253 LYS A O 1
ATOM 2018 N N . VAL A 1 254 ? -2.637 0.450 -12.039 1.00 85.44 254 VAL A N 1
ATOM 2019 C CA . VAL A 1 254 ? -1.813 0.451 -10.821 1.00 85.44 254 VAL A CA 1
ATOM 2020 C C . VAL A 1 254 ? -0.693 1.495 -10.901 1.00 85.44 254 VAL A C 1
ATOM 2022 O O . VAL A 1 254 ? -0.558 2.329 -10.009 1.00 85.44 254 VAL A O 1
ATOM 2025 N N . VAL A 1 255 ? 0.078 1.514 -11.993 1.00 82.69 255 VAL A N 1
ATOM 2026 C CA . VAL A 1 255 ? 1.153 2.500 -12.208 1.00 82.69 255 VAL A CA 1
ATOM 2027 C C . VAL A 1 255 ? 0.623 3.932 -12.153 1.00 82.69 255 VAL A C 1
ATOM 2029 O O . VAL A 1 255 ? 1.207 4.773 -11.469 1.00 82.69 255 VAL A O 1
ATOM 2032 N N . ARG A 1 256 ? -0.506 4.214 -12.817 1.00 82.75 256 ARG A N 1
ATOM 2033 C CA . ARG A 1 256 ? -1.133 5.546 -12.796 1.00 82.75 256 ARG A CA 1
ATOM 2034 C C . ARG A 1 256 ? -1.585 5.967 -11.399 1.00 82.75 256 ARG A C 1
ATOM 2036 O O . ARG A 1 256 ? -1.514 7.152 -11.080 1.00 82.75 256 ARG A O 1
ATOM 2043 N N . MET A 1 257 ? -2.056 5.031 -10.579 1.00 81.94 257 MET A N 1
ATOM 2044 C CA . MET A 1 257 ? -2.438 5.318 -9.195 1.00 81.94 257 MET A CA 1
ATOM 2045 C C . MET A 1 257 ? -1.207 5.597 -8.333 1.00 81.94 257 MET A C 1
ATOM 2047 O O . MET A 1 257 ? -1.169 6.629 -7.665 1.00 81.94 257 MET A O 1
ATOM 2051 N N . ARG A 1 258 ? -0.148 4.786 -8.455 1.00 79.69 258 ARG A N 1
ATOM 2052 C CA . ARG A 1 258 ? 1.120 5.003 -7.738 1.00 79.69 258 ARG A CA 1
ATOM 2053 C C . ARG A 1 258 ? 1.781 6.339 -8.091 1.00 79.69 258 ARG A C 1
ATOM 2055 O O . ARG A 1 258 ? 2.292 7.010 -7.203 1.00 79.69 258 ARG A O 1
ATOM 2062 N N . GLN A 1 259 ? 1.699 6.782 -9.349 1.00 76.62 259 GLN A N 1
ATOM 2063 C CA . GLN A 1 259 ? 2.148 8.123 -9.773 1.00 76.62 259 GLN A CA 1
ATOM 2064 C C . GLN A 1 259 ? 1.411 9.272 -9.067 1.00 76.62 259 GLN A C 1
ATOM 2066 O O . GLN A 1 259 ? 1.913 10.394 -9.009 1.00 76.62 259 GLN A O 1
ATOM 2071 N N . ARG A 1 260 ? 0.208 9.009 -8.547 1.00 76.62 260 ARG A N 1
ATOM 2072 C CA . ARG A 1 260 ? -0.592 9.949 -7.752 1.00 76.62 260 ARG A CA 1
ATOM 2073 C C . ARG A 1 260 ? -0.439 9.726 -6.243 1.00 76.62 260 ARG A C 1
ATOM 2075 O O . ARG A 1 260 ? -1.122 10.406 -5.488 1.00 76.62 260 ARG A O 1
ATOM 2082 N N . GLY A 1 261 ? 0.420 8.796 -5.818 1.00 74.56 261 GLY A N 1
ATOM 2083 C CA . GLY A 1 261 ? 0.567 8.402 -4.415 1.00 74.56 261 GLY A CA 1
ATOM 2084 C C . GLY A 1 261 ? -0.601 7.569 -3.880 1.00 74.56 261 GLY A C 1
ATOM 2085 O O . GLY A 1 261 ? -0.805 7.530 -2.677 1.00 74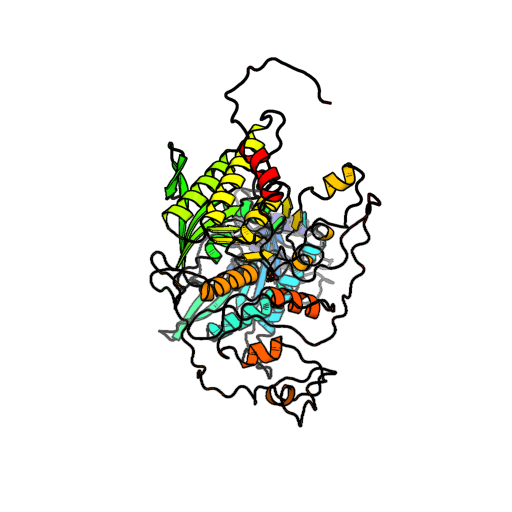.56 261 GLY A O 1
ATOM 2086 N N . LEU A 1 262 ? -1.390 6.935 -4.755 1.00 78.81 262 LEU A N 1
ATOM 2087 C CA . LEU A 1 262 ? -2.559 6.132 -4.383 1.00 78.81 262 LEU A CA 1
ATOM 2088 C C . LEU A 1 262 ? -2.320 4.646 -4.674 1.00 78.81 262 LEU A C 1
ATOM 2090 O O . LEU A 1 262 ? -1.580 4.293 -5.596 1.00 78.81 262 LEU A O 1
ATOM 2094 N N . PHE A 1 263 ? -3.004 3.780 -3.929 1.00 80.38 263 PHE A N 1
ATOM 2095 C CA . PHE A 1 263 ? -2.997 2.332 -4.141 1.00 80.38 263 PHE A CA 1
ATOM 2096 C C . PHE A 1 263 ? -4.187 1.894 -4.984 1.00 80.38 263 PHE A C 1
ATOM 2098 O O . PHE A 1 263 ? -5.270 2.474 -4.893 1.00 80.38 263 PHE A O 1
ATOM 2105 N N . HIS A 1 264 ? -3.996 0.849 -5.789 1.00 88.00 264 HIS A N 1
ATOM 2106 C CA . HIS A 1 264 ? -5.121 0.219 -6.469 1.00 88.00 264 HIS A CA 1
ATOM 2107 C C . HIS A 1 264 ? -5.928 -0.639 -5.477 1.00 88.00 264 HIS A C 1
ATOM 2109 O O . HIS A 1 264 ? -5.311 -1.346 -4.676 1.00 88.00 264 HIS A O 1
ATOM 2115 N N . PRO A 1 265 ? -7.276 -0.668 -5.542 1.00 90.94 265 PRO A N 1
ATOM 2116 C CA . PRO A 1 265 ? -8.107 -1.402 -4.582 1.00 90.94 265 PRO A CA 1
ATOM 2117 C C . PRO A 1 265 ? -7.684 -2.857 -4.364 1.00 90.94 265 PRO A C 1
ATOM 2119 O O . PRO A 1 265 ? -7.541 -3.327 -3.241 1.00 90.94 265 PRO A O 1
ATOM 2122 N N . TYR A 1 266 ? -7.408 -3.562 -5.458 1.00 91.19 266 TYR A N 1
ATOM 2123 C CA . TYR A 1 266 ? -7.003 -4.966 -5.422 1.00 91.19 266 TYR A CA 1
ATOM 2124 C C . TYR A 1 266 ? -5.583 -5.194 -4.874 1.00 91.19 266 TYR A C 1
ATOM 2126 O O . TYR A 1 266 ? -5.286 -6.308 -4.455 1.00 91.19 266 TYR A O 1
ATOM 2134 N N . GLU A 1 267 ? -4.700 -4.186 -4.854 1.00 86.75 267 GLU A N 1
ATOM 2135 C CA . GLU A 1 267 ? -3.415 -4.303 -4.142 1.00 86.75 267 GLU A CA 1
ATOM 2136 C C . GLU A 1 267 ? -3.640 -4.309 -2.631 1.00 86.75 267 GLU A C 1
ATOM 2138 O O . GLU A 1 267 ? -3.076 -5.146 -1.932 1.00 86.75 267 GLU A O 1
ATOM 2143 N N . LEU A 1 268 ? -4.512 -3.422 -2.145 1.00 88.94 268 LEU A N 1
ATOM 2144 C CA . LEU A 1 268 ? -4.891 -3.371 -0.738 1.00 88.94 268 LEU A CA 1
ATOM 2145 C C . LEU A 1 268 ? -5.603 -4.659 -0.302 1.00 88.94 268 LEU A C 1
ATOM 2147 O O . LEU A 1 268 ? -5.259 -5.229 0.725 1.00 88.94 268 LEU A O 1
ATOM 2151 N N . ILE A 1 269 ? -6.550 -5.153 -1.103 1.00 91.94 269 ILE A N 1
ATOM 2152 C CA . ILE A 1 269 ? -7.281 -6.391 -0.798 1.00 91.94 269 ILE A CA 1
ATOM 2153 C C . ILE A 1 269 ? -6.328 -7.589 -0.699 1.00 91.94 269 ILE A C 1
ATOM 2155 O O . ILE A 1 269 ? -6.417 -8.356 0.254 1.00 91.94 269 ILE A O 1
ATOM 2159 N N . ARG A 1 270 ? -5.378 -7.728 -1.636 1.00 88.50 270 ARG A N 1
ATOM 2160 C CA . ARG A 1 270 ? -4.359 -8.795 -1.586 1.00 88.50 270 ARG A CA 1
ATOM 2161 C C . ARG A 1 270 ? -3.462 -8.702 -0.358 1.00 88.50 270 ARG A C 1
ATOM 2163 O O . ARG A 1 270 ? -2.973 -9.721 0.105 1.00 88.50 270 ARG A O 1
ATOM 2170 N N . ARG A 1 271 ? -3.232 -7.489 0.147 1.00 83.81 271 ARG A N 1
ATOM 2171 C CA . ARG A 1 271 ? -2.470 -7.273 1.376 1.00 83.81 271 ARG A CA 1
ATOM 2172 C C . ARG A 1 271 ? -3.260 -7.674 2.616 1.00 83.81 271 ARG A C 1
ATOM 2174 O O . ARG A 1 271 ? -2.704 -8.275 3.519 1.00 83.81 271 ARG A O 1
ATOM 2181 N N . LEU A 1 272 ? -4.547 -7.336 2.654 1.00 90.38 272 LEU A N 1
ATOM 2182 C CA . LEU A 1 272 ? -5.424 -7.671 3.773 1.00 90.38 272 LEU A CA 1
ATOM 2183 C C . LEU A 1 272 ? -5.781 -9.159 3.818 1.00 90.38 272 LEU A C 1
ATOM 2185 O O . LEU A 1 272 ? -6.126 -9.649 4.884 1.00 90.38 272 LEU A O 1
ATOM 2189 N N . ALA A 1 273 ? -5.723 -9.866 2.688 1.00 90.94 273 ALA A N 1
ATOM 2190 C CA . ALA A 1 273 ? -5.993 -11.297 2.568 1.00 90.94 273 ALA A CA 1
ATOM 2191 C C . ALA A 1 273 ? -4.834 -12.006 1.837 1.00 90.94 273 ALA A C 1
ATOM 2193 O O . ALA A 1 273 ? -4.985 -12.377 0.669 1.00 90.94 273 ALA A O 1
ATOM 2194 N N . PRO A 1 274 ? -3.663 -12.148 2.488 1.00 87.94 274 PRO A N 1
ATOM 2195 C CA . PRO A 1 274 ? -2.546 -12.883 1.917 1.00 87.94 274 PRO A CA 1
ATOM 2196 C C . PRO A 1 274 ? -2.820 -14.393 1.924 1.00 87.94 274 PRO A C 1
ATOM 2198 O O . PRO A 1 274 ? -3.610 -14.904 2.723 1.00 87.94 274 PRO A O 1
ATOM 2201 N N . GLU A 1 275 ? -2.131 -15.119 1.045 1.00 83.69 275 GLU A N 1
ATOM 2202 C CA . GLU A 1 275 ? -2.122 -16.586 1.067 1.00 83.69 275 GLU A CA 1
ATOM 2203 C C . GLU A 1 275 ? -1.361 -17.105 2.310 1.00 83.69 275 GLU A C 1
ATOM 2205 O O . GLU A 1 275 ? -0.444 -16.424 2.776 1.00 83.69 275 GLU A O 1
ATOM 2210 N N . PRO A 1 276 ? -1.689 -18.303 2.840 1.00 76.75 276 PRO A N 1
ATOM 2211 C CA . PRO A 1 276 ? -1.058 -18.878 4.039 1.00 76.75 276 PRO A CA 1
ATOM 2212 C C . PRO A 1 276 ? 0.473 -18.858 4.055 1.00 76.75 276 PRO A C 1
ATOM 2214 O O . PRO A 1 276 ? 1.065 -18.533 5.080 1.00 76.75 276 PRO A O 1
ATOM 2217 N N . ASP A 1 277 ? 1.104 -19.122 2.911 1.00 69.88 277 ASP A N 1
ATOM 2218 C CA . ASP A 1 277 ? 2.561 -19.250 2.792 1.00 69.88 277 ASP A CA 1
ATOM 2219 C C . ASP A 1 277 ? 3.232 -17.986 2.221 1.00 69.88 277 ASP A C 1
ATOM 2221 O O . ASP A 1 277 ? 4.382 -18.016 1.783 1.00 69.88 277 ASP A O 1
ATOM 2225 N N . ALA A 1 278 ? 2.528 -16.849 2.194 1.00 66.06 278 ALA A N 1
ATOM 2226 C CA . ALA A 1 278 ? 3.026 -15.622 1.567 1.00 66.06 278 ALA A CA 1
ATOM 2227 C C . ALA A 1 278 ? 4.104 -14.879 2.383 1.00 66.06 278 ALA A C 1
ATOM 2229 O O . ALA A 1 278 ? 4.660 -13.900 1.881 1.00 66.06 278 ALA A O 1
ATOM 2230 N N . GLY A 1 279 ? 4.384 -15.305 3.623 1.00 63.50 279 GLY A N 1
ATOM 2231 C CA . GLY A 1 279 ? 5.339 -14.637 4.517 1.00 63.50 279 GLY A CA 1
ATOM 2232 C C . GLY A 1 279 ? 4.961 -13.183 4.831 1.00 63.50 279 GLY A C 1
ATOM 2233 O O . GLY A 1 279 ? 5.842 -12.330 4.888 1.00 63.50 279 GLY A O 1
ATOM 2234 N N . SER A 1 280 ? 3.658 -12.897 4.949 1.00 72.44 280 SER A N 1
ATOM 2235 C CA . SER A 1 280 ? 3.113 -11.565 5.249 1.00 72.44 280 SER A CA 1
ATOM 2236 C C . SER A 1 280 ? 2.896 -11.378 6.749 1.00 72.44 280 SER A C 1
ATOM 2238 O O . SER A 1 280 ? 2.607 -12.337 7.465 1.00 72.44 280 SER A O 1
ATOM 2240 N N . ASP A 1 281 ? 2.960 -10.127 7.204 1.00 75.12 281 ASP A N 1
ATOM 2241 C CA . ASP A 1 281 ? 2.667 -9.757 8.593 1.00 75.12 281 ASP A CA 1
ATOM 2242 C C . ASP A 1 281 ? 1.154 -9.791 8.909 1.00 75.12 281 ASP A C 1
ATOM 2244 O O . ASP A 1 281 ? 0.746 -9.660 10.067 1.00 75.12 281 ASP A O 1
ATOM 2248 N N . PHE A 1 282 ? 0.300 -9.951 7.890 1.00 85.31 282 PHE A N 1
ATOM 2249 C CA . PHE A 1 282 ? -1.152 -10.056 8.038 1.00 85.31 282 PHE A CA 1
ATOM 2250 C C . PHE A 1 282 ? -1.619 -11.516 8.115 1.00 85.31 282 PHE A C 1
ATOM 2252 O O . PHE A 1 282 ? -1.069 -12.386 7.437 1.00 85.31 282 PHE A O 1
ATOM 2259 N N . PRO A 1 283 ? -2.674 -11.808 8.901 1.00 89.19 283 PRO A N 1
ATOM 2260 C CA . PRO A 1 283 ? -3.223 -13.154 8.979 1.00 89.19 283 PRO A CA 1
ATOM 2261 C C . PRO A 1 283 ? -3.755 -13.594 7.610 1.00 89.19 283 PRO A C 1
ATOM 2263 O O . PRO A 1 283 ? -4.408 -12.789 6.931 1.00 89.19 283 PRO A O 1
ATOM 2266 N N . PRO A 1 284 ? -3.561 -14.867 7.228 1.00 92.00 284 PRO A N 1
ATOM 2267 C CA . PRO A 1 284 ? -4.021 -15.359 5.942 1.00 92.00 284 PRO A CA 1
ATOM 2268 C C . PRO A 1 284 ? -5.523 -15.173 5.787 1.00 92.00 284 PRO A C 1
ATOM 2270 O O . PRO A 1 284 ? -6.282 -15.211 6.766 1.00 92.00 284 PRO A O 1
ATOM 2273 N N . GLY A 1 285 ? -5.959 -14.952 4.554 1.00 93.69 285 GLY A N 1
ATOM 2274 C CA . GLY A 1 285 ? -7.352 -14.642 4.301 1.00 93.69 285 GLY A CA 1
ATOM 2275 C C . GLY A 1 285 ? -7.823 -14.913 2.887 1.00 93.69 285 GLY A C 1
ATOM 2276 O O . GLY A 1 285 ? -7.056 -15.152 1.964 1.00 93.69 285 GLY A O 1
ATOM 2277 N N . GLU A 1 286 ? -9.137 -14.845 2.746 1.00 95.44 286 GLU A N 1
ATOM 2278 C CA . GLU A 1 286 ? -9.874 -15.033 1.509 1.00 95.44 286 GLU A CA 1
ATOM 2279 C C . GLU A 1 286 ? -10.690 -13.772 1.227 1.00 95.44 286 GLU A C 1
ATOM 2281 O O . GLU A 1 286 ? -11.290 -13.177 2.130 1.00 95.44 286 GLU A O 1
ATOM 2286 N N . PHE A 1 287 ? -10.753 -13.382 -0.042 1.00 96.50 287 PHE A N 1
ATOM 2287 C CA . PHE A 1 287 ? -11.594 -12.286 -0.498 1.00 96.50 287 PHE A CA 1
ATOM 2288 C C . PHE A 1 287 ? -12.548 -12.770 -1.584 1.00 96.50 287 PHE A C 1
ATOM 2290 O O . PHE A 1 287 ? -12.120 -13.330 -2.590 1.00 96.50 287 PHE A O 1
ATOM 2297 N N . GLN A 1 288 ? -13.836 -12.487 -1.396 1.00 96.88 288 GLN A N 1
ATOM 2298 C CA . GLN A 1 288 ? -14.872 -12.705 -2.397 1.00 96.88 288 GLN A CA 1
ATOM 2299 C C . GLN A 1 288 ? -15.443 -11.357 -2.831 1.00 96.88 288 GLN A C 1
ATOM 2301 O O . GLN A 1 288 ? -16.146 -10.688 -2.065 1.00 96.88 288 GLN A O 1
ATOM 2306 N N . GLU A 1 289 ? -15.184 -10.978 -4.081 1.00 97.56 289 GLU A N 1
ATOM 2307 C CA . GLU A 1 289 ? -15.791 -9.794 -4.685 1.00 97.56 289 GLU A CA 1
ATOM 2308 C C . GLU A 1 289 ? -17.302 -9.994 -4.842 1.00 97.56 289 GLU A C 1
ATOM 2310 O O . GLU A 1 289 ? -17.757 -11.101 -5.141 1.00 97.56 289 GLU A O 1
ATOM 2315 N N . HIS A 1 290 ? -18.071 -8.928 -4.622 1.00 97.19 290 HIS A N 1
ATOM 2316 C CA . HIS A 1 290 ? -19.509 -8.888 -4.853 1.00 97.19 290 HIS A CA 1
ATOM 2317 C C . HIS A 1 290 ? -19.870 -7.713 -5.770 1.00 97.19 290 HIS A C 1
ATOM 2319 O O . HIS A 1 290 ? -19.284 -6.633 -5.678 1.00 97.19 290 HIS A O 1
ATOM 2325 N N . ASP A 1 291 ? -20.870 -7.901 -6.624 1.00 96.75 291 ASP A N 1
ATOM 2326 C CA . ASP A 1 291 ? -21.452 -6.837 -7.448 1.00 96.75 291 ASP A CA 1
ATOM 2327 C C . ASP A 1 291 ? -22.981 -6.972 -7.487 1.00 96.75 291 ASP A C 1
ATOM 2329 O O . ASP A 1 291 ? -23.532 -7.951 -6.986 1.00 96.75 291 ASP A O 1
ATOM 2333 N N . LEU A 1 292 ? -23.672 -5.958 -8.007 1.00 96.19 292 LEU A N 1
ATOM 2334 C CA . LEU A 1 292 ? -25.134 -5.945 -8.065 1.00 96.19 292 LEU A CA 1
ATOM 2335 C C . LEU A 1 292 ? -25.660 -6.916 -9.135 1.00 96.19 292 LEU A C 1
ATOM 2337 O O . LEU A 1 292 ? -25.185 -6.882 -10.270 1.00 96.19 292 LEU A O 1
ATOM 2341 N N . ASP A 1 293 ? -26.653 -7.729 -8.769 1.00 93.56 293 ASP A N 1
ATOM 2342 C CA . ASP A 1 293 ? -27.526 -8.446 -9.705 1.00 93.56 293 ASP A CA 1
ATOM 2343 C C . ASP A 1 293 ? -28.571 -7.503 -10.341 1.00 93.56 293 ASP A C 1
ATOM 2345 O O . ASP A 1 293 ? -28.625 -6.303 -10.040 1.00 93.56 293 ASP A O 1
ATOM 2349 N N . ASP A 1 294 ? -29.417 -8.046 -11.221 1.00 90.88 294 ASP A N 1
ATOM 2350 C CA . ASP A 1 294 ? -30.481 -7.295 -11.902 1.00 90.88 294 ASP A CA 1
ATOM 2351 C C . ASP A 1 294 ? -31.543 -6.751 -10.923 1.00 90.88 294 ASP A C 1
ATOM 2353 O O . ASP A 1 294 ? -32.208 -5.751 -11.207 1.00 90.88 294 ASP A O 1
ATOM 2357 N N . GLU A 1 295 ? -31.671 -7.352 -9.735 1.00 89.5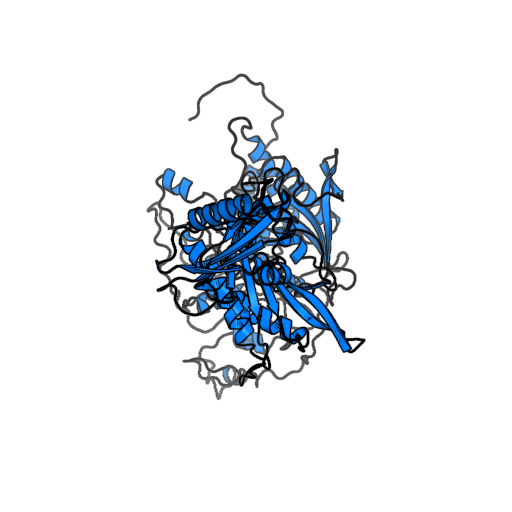6 295 GLU A N 1
ATOM 2358 C CA . GLU A 1 295 ? -32.545 -6.884 -8.655 1.00 89.56 295 GLU A CA 1
ATOM 2359 C C . GLU A 1 295 ? -31.876 -5.853 -7.725 1.00 89.56 295 GLU A C 1
ATOM 2361 O O . GLU A 1 295 ? -32.512 -5.355 -6.789 1.00 89.56 295 GLU A O 1
ATOM 2366 N N . GLY A 1 296 ? -30.609 -5.499 -7.961 1.00 87.81 296 GLY A N 1
ATOM 2367 C CA . GLY A 1 296 ? -29.865 -4.532 -7.156 1.00 87.81 296 GLY A CA 1
ATOM 2368 C C . GLY A 1 296 ? -29.364 -5.076 -5.814 1.00 87.81 296 GLY A C 1
ATOM 2369 O O . GLY A 1 296 ? -29.134 -4.296 -4.887 1.00 87.81 296 GLY A O 1
ATOM 2370 N N . ARG A 1 297 ? -29.183 -6.392 -5.684 1.00 90.44 297 ARG A N 1
ATOM 2371 C CA . ARG A 1 297 ? -28.605 -7.057 -4.506 1.00 90.44 297 ARG A CA 1
ATOM 2372 C C . ARG A 1 297 ? -27.158 -7.447 -4.779 1.00 90.44 297 ARG A C 1
ATOM 2374 O O . ARG A 1 297 ? -26.811 -7.837 -5.885 1.00 90.44 297 ARG A O 1
ATOM 2381 N N . LEU A 1 298 ? -26.308 -7.389 -3.754 1.00 94.81 298 LEU A N 1
ATOM 2382 C CA . LEU A 1 298 ? -24.926 -7.858 -3.874 1.00 94.81 298 LEU A CA 1
ATOM 2383 C C . LEU A 1 298 ? -24.858 -9.384 -3.936 1.00 94.81 298 LEU A C 1
ATOM 2385 O O . LEU A 1 298 ? -25.226 -10.062 -2.973 1.00 94.81 298 LEU A O 1
ATOM 2389 N N . VAL A 1 299 ? -24.301 -9.894 -5.031 1.00 95.75 299 VAL A N 1
ATOM 2390 C CA . VAL A 1 299 ? -24.015 -11.312 -5.263 1.00 95.75 299 VAL A CA 1
ATOM 2391 C C . VAL A 1 299 ? -22.518 -11.522 -5.517 1.00 95.75 299 VAL A C 1
ATOM 2393 O O . VAL A 1 299 ? -21.862 -10.611 -6.026 1.00 95.75 299 VAL A O 1
ATOM 2396 N N . PRO A 1 300 ? -21.947 -12.688 -5.159 1.00 96.88 300 PRO A N 1
ATOM 2397 C CA . PRO A 1 300 ? -20.563 -13.017 -5.483 1.00 96.88 300 PRO A CA 1
ATOM 2398 C C . PRO A 1 300 ? -20.297 -12.955 -6.991 1.00 96.88 300 PRO A C 1
ATOM 2400 O O . PRO A 1 300 ? -21.099 -13.449 -7.782 1.00 96.88 300 PRO A O 1
ATOM 2403 N N . VAL A 1 301 ? -19.156 -12.389 -7.382 1.00 96.12 301 VAL A N 1
ATOM 2404 C CA . VAL A 1 301 ? -18.708 -12.340 -8.780 1.00 96.12 301 VAL A CA 1
ATOM 2405 C C . VAL A 1 301 ? -17.265 -12.809 -8.913 1.00 96.12 301 VAL A C 1
ATOM 2407 O O . VAL A 1 301 ? -16.445 -12.597 -8.021 1.00 96.12 301 VAL A O 1
ATOM 2410 N N . GLU A 1 302 ? -16.944 -13.404 -10.059 1.00 93.69 302 GLU A N 1
ATOM 2411 C CA . GLU A 1 302 ? -15.582 -13.782 -10.427 1.00 93.69 302 GLU A CA 1
ATOM 2412 C C . GLU A 1 302 ? -15.187 -13.043 -11.709 1.00 93.69 302 GLU A C 1
ATOM 2414 O O . GLU A 1 302 ? -15.770 -13.240 -12.776 1.00 93.69 302 GLU A O 1
ATOM 2419 N N . ARG A 1 303 ? -14.225 -12.124 -11.594 1.00 91.69 303 ARG A N 1
ATOM 2420 C CA . ARG A 1 303 ? -13.726 -11.327 -12.720 1.00 91.69 303 ARG A CA 1
ATOM 2421 C C . ARG A 1 303 ? -12.250 -10.969 -12.547 1.00 91.69 303 ARG A C 1
ATOM 2423 O O . ARG A 1 303 ? -11.773 -10.877 -11.417 1.00 91.69 303 ARG A O 1
ATOM 2430 N N . PRO A 1 304 ? -11.515 -10.703 -13.643 1.00 90.94 304 PRO A N 1
ATOM 2431 C CA . PRO A 1 304 ? -10.151 -10.199 -13.544 1.00 90.94 304 PRO A CA 1
ATOM 2432 C C . PRO A 1 304 ? -10.082 -8.865 -12.772 1.00 90.94 304 PRO A C 1
ATOM 2434 O O . PRO A 1 304 ? -10.927 -7.992 -12.999 1.00 90.94 304 PRO A O 1
ATOM 2437 N N . PRO A 1 305 ? -9.058 -8.649 -11.922 1.00 89.44 305 PRO A N 1
ATOM 2438 C CA . PRO A 1 305 ? -8.884 -7.403 -11.177 1.00 89.44 305 PRO A CA 1
ATOM 2439 C C . PRO A 1 305 ? -8.913 -6.145 -12.053 1.00 89.44 305 PRO A C 1
ATOM 2441 O O . PRO A 1 305 ? -8.330 -6.101 -13.139 1.00 89.44 305 PRO A O 1
ATOM 2444 N N . GLY A 1 306 ? -9.562 -5.091 -11.556 1.00 87.38 306 GLY A N 1
ATOM 2445 C CA . GLY A 1 306 ? -9.683 -3.801 -12.245 1.00 87.38 306 GLY A CA 1
ATOM 2446 C C . GLY A 1 306 ? -10.713 -3.775 -13.382 1.00 87.38 306 GLY A C 1
ATOM 2447 O O . GLY A 1 306 ? -10.698 -2.838 -14.188 1.00 87.38 306 GLY A O 1
ATOM 2448 N N . ARG A 1 307 ? -11.582 -4.792 -13.471 1.00 90.75 307 ARG A N 1
ATOM 2449 C CA . ARG A 1 307 ? -12.761 -4.843 -14.357 1.00 90.75 307 ARG A CA 1
ATOM 2450 C C . ARG A 1 307 ? -14.070 -4.481 -13.635 1.00 90.75 307 ARG A C 1
ATOM 2452 O O . ARG A 1 307 ? -15.149 -4.799 -14.127 1.00 90.75 307 ARG A O 1
ATOM 2459 N N . ASN A 1 308 ? -13.983 -3.819 -12.483 1.00 90.81 308 ASN A N 1
ATOM 2460 C CA . ASN A 1 308 ? -15.127 -3.234 -11.789 1.00 90.81 308 ASN A CA 1
ATOM 2461 C C . ASN A 1 308 ? -15.821 -2.172 -12.652 1.00 90.81 308 ASN A C 1
ATOM 2463 O O . ASN A 1 308 ? -15.168 -1.382 -13.335 1.00 90.81 308 ASN A O 1
ATOM 2467 N N . THR A 1 309 ? -17.154 -2.183 -12.641 1.00 88.50 309 THR A N 1
ATOM 2468 C CA . THR A 1 309 ? -17.990 -1.281 -13.452 1.00 88.50 309 THR A CA 1
ATOM 2469 C C . THR A 1 309 ? -18.222 0.068 -12.772 1.00 88.50 309 THR A C 1
ATOM 2471 O O . THR A 1 309 ? -18.334 1.080 -13.457 1.00 88.50 309 THR A O 1
ATOM 2474 N N . ALA A 1 310 ? -18.253 0.093 -11.438 1.00 89.88 310 ALA A N 1
ATOM 2475 C CA . ALA A 1 310 ? -18.300 1.302 -10.617 1.00 89.88 310 ALA A CA 1
ATOM 2476 C C . ALA A 1 310 ? -16.920 1.636 -10.039 1.00 89.88 310 ALA A C 1
ATOM 2478 O O . ALA A 1 310 ? -16.067 0.757 -9.907 1.00 89.88 310 ALA A O 1
ATOM 2479 N N . HIS A 1 311 ? -16.713 2.884 -9.619 1.00 91.75 311 HIS A N 1
ATOM 2480 C CA . HIS A 1 311 ? -15.473 3.350 -8.979 1.00 91.75 311 HIS A CA 1
ATOM 2481 C C . HIS A 1 311 ? -15.365 2.940 -7.496 1.00 91.75 311 HIS A C 1
ATOM 2483 O O . HIS A 1 311 ? -14.921 3.701 -6.634 1.00 91.75 311 HIS A O 1
ATOM 2489 N N . LEU A 1 312 ? -15.783 1.710 -7.200 1.00 93.00 312 LEU A N 1
ATOM 2490 C CA . LEU A 1 312 ? -15.837 1.104 -5.878 1.00 93.00 312 LEU A CA 1
ATOM 2491 C C . LEU A 1 312 ? -15.756 -0.419 -6.022 1.00 93.00 312 LEU A C 1
ATOM 2493 O O . LEU A 1 312 ? -16.497 -1.006 -6.813 1.00 93.00 312 LEU A O 1
ATOM 2497 N N . VAL A 1 313 ? -14.894 -1.053 -5.233 1.00 95.50 313 VAL A N 1
ATOM 2498 C CA . VAL A 1 313 ? -14.845 -2.510 -5.082 1.00 95.50 313 VAL A CA 1
ATOM 2499 C C . VAL A 1 313 ? -15.512 -2.878 -3.764 1.00 95.50 313 VAL A C 1
ATOM 2501 O O . VAL A 1 313 ? -15.200 -2.297 -2.723 1.00 95.50 313 VAL A O 1
ATOM 2504 N N . VAL A 1 314 ? -16.436 -3.834 -3.819 1.00 97.19 314 VAL A N 1
ATOM 2505 C CA . VAL A 1 314 ? -17.196 -4.320 -2.665 1.00 97.19 314 VAL A CA 1
ATOM 2506 C C . VAL A 1 314 ? -17.003 -5.821 -2.548 1.00 97.19 314 VAL A C 1
ATOM 2508 O O . VAL A 1 314 ? -16.954 -6.530 -3.552 1.00 97.19 314 VAL A O 1
ATOM 2511 N N . GLY A 1 315 ? -16.902 -6.328 -1.328 1.00 97.25 315 GLY A N 1
ATOM 2512 C CA . GLY A 1 315 ? -16.860 -7.765 -1.121 1.00 97.25 315 GLY A CA 1
ATOM 2513 C C . GLY A 1 315 ? -16.902 -8.161 0.338 1.00 97.25 315 GLY A C 1
ATOM 2514 O O . GLY A 1 315 ? -17.076 -7.334 1.232 1.00 97.25 315 GLY A O 1
ATOM 2515 N N . THR A 1 316 ? -16.718 -9.453 0.569 1.00 98.00 316 THR A N 1
ATOM 2516 C CA . THR A 1 316 ? -16.510 -9.997 1.907 1.00 98.00 316 THR A CA 1
ATOM 2517 C C . THR A 1 316 ? -15.084 -10.482 2.016 1.00 98.00 316 THR A C 1
ATOM 2519 O O . THR A 1 316 ? -14.622 -11.239 1.161 1.00 98.00 316 THR A O 1
ATOM 2522 N N . ILE A 1 317 ? -14.411 -10.069 3.079 1.00 97.50 317 ILE A N 1
ATOM 2523 C CA . ILE A 1 317 ? -13.075 -10.538 3.417 1.00 97.50 317 ILE A CA 1
ATOM 2524 C C . ILE A 1 317 ? -13.180 -11.444 4.638 1.00 97.50 317 ILE A C 1
ATOM 2526 O O . ILE A 1 317 ? -13.911 -11.114 5.582 1.00 97.50 317 ILE A O 1
ATOM 2530 N N . ARG A 1 318 ? -12.441 -12.559 4.651 1.00 97.06 318 ARG A N 1
ATOM 2531 C CA . ARG A 1 318 ? -12.336 -13.500 5.776 1.00 97.06 318 ARG A CA 1
ATOM 2532 C C . ARG A 1 318 ? -10.867 -13.724 6.140 1.00 97.06 318 ARG A C 1
ATOM 2534 O O . ARG A 1 318 ? -10.102 -14.086 5.265 1.00 97.06 318 ARG A O 1
ATOM 2541 N N . ASN A 1 319 ? -10.470 -13.520 7.398 1.00 96.69 319 ASN A N 1
ATOM 2542 C CA . ASN A 1 319 ? -9.092 -13.748 7.867 1.00 96.69 319 ASN A CA 1
ATOM 2543 C C . ASN A 1 319 ? -9.064 -14.765 8.995 1.00 96.69 319 ASN A C 1
ATOM 2545 O O . ASN A 1 319 ? -9.874 -14.679 9.918 1.00 96.69 319 ASN A O 1
ATOM 2549 N N . PHE A 1 320 ? -8.092 -15.664 8.961 1.00 94.50 320 PHE A N 1
ATOM 2550 C CA . PHE A 1 320 ? -7.930 -16.724 9.945 1.00 94.50 320 PHE A CA 1
ATOM 2551 C C . PHE A 1 320 ? -6.913 -16.289 10.996 1.00 94.50 320 PHE A C 1
ATOM 2553 O O . PHE A 1 320 ? -5.717 -16.192 10.730 1.00 94.50 320 PHE A O 1
ATOM 2560 N N . THR A 1 321 ? -7.399 -15.980 12.197 1.00 91.25 321 THR A N 1
ATOM 2561 C CA . THR A 1 321 ? -6.566 -15.516 13.315 1.00 91.25 321 THR A CA 1
ATOM 2562 C C . THR A 1 321 ? -6.541 -16.565 14.418 1.00 91.25 321 THR A C 1
ATOM 2564 O O . THR A 1 321 ? -7.398 -17.444 14.467 1.00 91.25 321 THR A O 1
ATOM 2567 N N . ARG A 1 322 ? -5.607 -16.457 15.371 1.00 87.12 322 ARG A N 1
ATOM 2568 C CA . ARG A 1 322 ? -5.572 -17.366 16.534 1.00 87.12 322 ARG A CA 1
ATOM 2569 C C . ARG A 1 322 ? -6.883 -17.356 17.335 1.00 87.12 322 ARG A C 1
ATOM 2571 O O . ARG A 1 322 ? -7.287 -18.393 17.848 1.00 87.12 322 ARG A O 1
ATOM 2578 N N . LYS A 1 323 ? -7.556 -16.201 17.430 1.00 88.31 323 LYS A N 1
ATOM 2579 C CA . LYS A 1 323 ? -8.845 -16.050 18.136 1.00 88.31 323 LYS A CA 1
ATOM 2580 C C . LYS A 1 323 ? -10.034 -16.557 17.324 1.00 88.31 323 LYS A C 1
ATOM 2582 O O . LYS A 1 323 ? -11.031 -16.979 17.909 1.00 88.31 323 LYS A O 1
ATOM 2587 N N . HIS A 1 324 ? -9.922 -16.502 16.001 1.00 92.19 324 HIS A N 1
ATOM 2588 C CA . HIS A 1 324 ? -10.962 -16.887 15.053 1.00 92.19 324 HIS A CA 1
ATOM 2589 C C . HIS A 1 324 ? -10.379 -17.815 13.980 1.00 92.19 324 HIS A C 1
ATOM 2591 O O . HIS A 1 324 ? -10.247 -17.401 12.822 1.00 92.19 324 HIS A O 1
ATOM 2597 N N . PRO A 1 325 ? -10.009 -19.060 14.345 1.00 92.06 325 PRO A N 1
ATOM 2598 C CA . PRO A 1 325 ? -9.505 -20.039 13.385 1.00 92.06 325 PRO A CA 1
ATOM 2599 C C . PRO A 1 325 ? -10.563 -20.419 12.339 1.00 92.06 325 PRO A C 1
ATOM 2601 O O . PRO A 1 325 ? -10.214 -20.822 11.238 1.00 92.06 325 PRO A O 1
ATOM 2604 N N . GLU A 1 326 ? -11.855 -20.245 12.642 1.00 92.31 326 GLU A N 1
ATOM 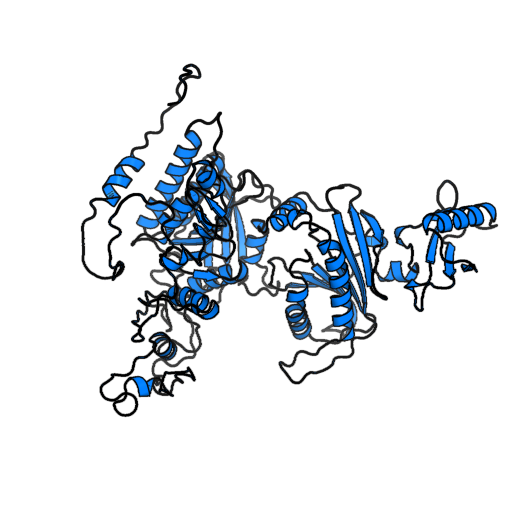2605 C CA . GLU A 1 326 ? -12.960 -20.407 11.688 1.00 92.31 326 GLU A CA 1
ATOM 2606 C C . GLU A 1 326 ? -13.060 -19.271 10.647 1.00 92.31 326 GLU A C 1
ATOM 2608 O O . GLU A 1 326 ? -13.752 -19.396 9.630 1.00 92.31 326 GLU A O 1
ATOM 2613 N N . GLY A 1 327 ? -12.360 -18.164 10.901 1.00 94.00 327 GLY A N 1
ATOM 2614 C CA . GLY A 1 327 ? -12.344 -16.968 10.075 1.00 94.00 327 GLY A CA 1
ATOM 2615 C C . GLY A 1 327 ? -13.151 -15.814 10.673 1.00 94.00 327 GLY A C 1
ATOM 2616 O O . GLY A 1 327 ? -14.378 -15.846 10.762 1.00 94.00 327 GLY A O 1
ATOM 2617 N N . MET A 1 328 ? -12.455 -14.732 11.002 1.00 95.81 328 MET A N 1
ATOM 2618 C CA . MET A 1 328 ? -13.034 -13.410 11.231 1.00 95.81 328 MET A CA 1
ATOM 2619 C C . MET A 1 328 ? -13.594 -12.908 9.889 1.00 95.81 328 MET A C 1
ATOM 2621 O O . MET A 1 328 ? -12.871 -12.984 8.905 1.00 95.81 328 MET A O 1
ATOM 2625 N N . THR A 1 329 ? -14.847 -12.448 9.796 1.00 97.44 329 THR A N 1
ATOM 2626 C CA . THR A 1 329 ? -15.510 -12.052 8.530 1.00 97.44 329 THR A CA 1
ATOM 2627 C C . THR A 1 329 ? -15.997 -10.608 8.602 1.00 97.44 329 THR A C 1
ATOM 2629 O O . THR A 1 329 ? -16.549 -10.207 9.620 1.00 97.44 329 THR A O 1
ATOM 2632 N N . ARG A 1 330 ? -15.822 -9.836 7.520 1.00 97.44 330 ARG A N 1
ATOM 2633 C CA . ARG A 1 330 ? -16.241 -8.427 7.399 1.00 97.44 330 ARG A CA 1
ATOM 2634 C C . ARG A 1 330 ? -16.700 -8.139 5.979 1.00 97.44 330 ARG A C 1
ATOM 2636 O O . ARG A 1 330 ? -16.281 -8.819 5.038 1.00 97.44 330 ARG A O 1
ATOM 2643 N N . VAL A 1 331 ? -17.543 -7.126 5.827 1.00 98.38 331 VAL A N 1
ATOM 2644 C CA . VAL A 1 331 ? -17.817 -6.525 4.517 1.00 98.38 331 VAL A CA 1
ATOM 2645 C C . VAL A 1 331 ? -16.806 -5.410 4.302 1.00 98.38 331 VAL A C 1
ATOM 2647 O O . VAL A 1 331 ? -16.609 -4.601 5.198 1.00 98.38 331 VAL A O 1
ATOM 2650 N N . ILE A 1 332 ? -16.170 -5.364 3.134 1.00 98.12 332 ILE A N 1
ATOM 2651 C CA . ILE A 1 332 ? -15.156 -4.360 2.801 1.00 98.12 332 ILE A CA 1
ATOM 2652 C C . ILE A 1 332 ? -15.587 -3.522 1.594 1.00 98.12 332 ILE A C 1
ATOM 2654 O O . ILE A 1 332 ? -16.086 -4.044 0.593 1.00 98.12 332 ILE A O 1
ATOM 2658 N N . LEU A 1 333 ? -15.368 -2.215 1.704 1.00 97.12 333 LEU A N 1
ATOM 2659 C CA . LEU A 1 333 ? -15.548 -1.198 0.677 1.00 97.12 333 LEU A CA 1
ATOM 2660 C C . LEU A 1 333 ? -14.195 -0.554 0.373 1.00 97.12 333 LEU A C 1
ATOM 2662 O O . LEU A 1 333 ? -13.558 0.019 1.257 1.00 97.12 333 LEU A O 1
ATOM 2666 N N . VAL A 1 334 ? -13.756 -0.595 -0.881 1.00 95.75 334 VAL A N 1
ATOM 2667 C CA . VAL A 1 334 ? -12.503 0.049 -1.297 1.00 95.75 334 VAL A CA 1
ATOM 2668 C C . VAL A 1 334 ? -12.770 0.955 -2.487 1.00 95.75 334 VAL A C 1
ATOM 2670 O O . VAL A 1 334 ? -13.128 0.486 -3.570 1.00 95.75 334 VAL A O 1
ATOM 2673 N N . SER A 1 335 ? -12.619 2.264 -2.288 1.00 92.88 335 SER A N 1
ATOM 2674 C CA . SER A 1 335 ? -12.810 3.250 -3.354 1.00 92.88 335 SER A CA 1
ATOM 2675 C C . SER A 1 335 ? -11.781 3.060 -4.467 1.00 92.88 335 SER A C 1
ATOM 2677 O O . SER A 1 335 ? -10.595 2.881 -4.197 1.00 92.88 335 SER A O 1
ATOM 2679 N N . ASP A 1 336 ? -12.219 3.163 -5.722 1.00 91.75 336 ASP A N 1
ATOM 2680 C CA . ASP A 1 336 ? -11.352 3.104 -6.900 1.00 91.75 336 ASP A CA 1
ATOM 2681 C C . ASP A 1 336 ? -11.202 4.497 -7.544 1.00 91.75 336 ASP A C 1
ATOM 2683 O O . ASP A 1 336 ? -11.976 4.865 -8.432 1.00 91.75 336 ASP A O 1
ATOM 2687 N N . PRO A 1 337 ? -10.181 5.290 -7.168 1.00 86.19 337 PRO A N 1
ATOM 2688 C CA . PRO A 1 337 ? -9.955 6.604 -7.761 1.00 86.19 337 PRO A CA 1
ATOM 2689 C C . PRO A 1 337 ? -9.351 6.560 -9.179 1.00 86.19 337 PRO A C 1
ATOM 2691 O O . PRO A 1 337 ? -8.932 7.605 -9.696 1.00 86.19 337 PRO A O 1
ATOM 2694 N N . SER A 1 338 ? -9.290 5.390 -9.837 1.00 82.94 338 SER A N 1
ATOM 2695 C CA . SER A 1 338 ? -8.795 5.271 -11.216 1.00 82.94 338 SER A CA 1
ATOM 2696 C C . SER A 1 338 ? -9.659 6.033 -12.232 1.00 82.94 338 SER A C 1
ATOM 2698 O O . SER A 1 338 ? -9.124 6.523 -13.233 1.00 82.94 338 SER A O 1
ATOM 2700 N N . GLY A 1 339 ? -10.954 6.217 -11.949 1.00 73.81 339 GLY A N 1
ATOM 2701 C CA . GLY A 1 339 ? -11.874 7.056 -12.719 1.00 73.81 339 GLY A CA 1
ATOM 2702 C C . GLY A 1 339 ? -12.686 7.998 -11.828 1.00 73.81 339 GLY A C 1
ATOM 2703 O O . GLY A 1 339 ? -12.897 7.736 -10.647 1.00 73.81 339 GLY A O 1
ATOM 2704 N N . GLY A 1 340 ? -13.034 9.175 -12.363 1.00 72.62 340 GLY A N 1
ATOM 2705 C CA . GLY A 1 340 ? -13.833 10.187 -11.655 1.00 72.62 340 GLY A CA 1
ATOM 2706 C C . GLY A 1 340 ? -13.270 10.667 -10.307 1.00 72.62 340 GLY A C 1
ATOM 2707 O O . GLY A 1 340 ? -14.018 11.273 -9.547 1.00 72.62 340 GLY A O 1
ATOM 2708 N N . MET A 1 341 ? -11.999 10.369 -9.990 1.00 74.69 341 MET A N 1
ATOM 2709 C CA . MET A 1 341 ? -11.384 10.538 -8.660 1.00 74.69 341 MET A CA 1
ATOM 2710 C C . MET A 1 341 ? -12.210 9.913 -7.517 1.00 74.69 341 MET A C 1
ATOM 2712 O O . MET A 1 341 ? -12.253 10.464 -6.419 1.00 74.69 341 MET A O 1
ATOM 2716 N N . GLY A 1 342 ? -12.895 8.794 -7.782 1.00 75.06 342 GLY A N 1
ATOM 2717 C CA . GLY A 1 342 ? -13.742 8.128 -6.787 1.00 75.06 342 GLY A CA 1
ATOM 2718 C C . GLY A 1 342 ? -14.982 8.941 -6.402 1.00 75.06 342 GLY A C 1
ATOM 2719 O O . GLY A 1 342 ? -15.461 8.837 -5.275 1.00 75.06 342 GLY A O 1
ATOM 2720 N N . SER A 1 343 ? -15.464 9.815 -7.293 1.00 82.44 343 SER A N 1
ATOM 2721 C CA . SER A 1 343 ? -16.704 10.556 -7.053 1.00 82.44 343 SER A CA 1
ATOM 2722 C C . SER A 1 343 ? -17.913 9.626 -6.999 1.00 82.44 343 SER A C 1
ATOM 2724 O O . SER A 1 343 ? -17.995 8.654 -7.747 1.00 82.44 343 SER A O 1
ATOM 2726 N N . PHE A 1 344 ? -18.860 9.944 -6.118 1.00 83.62 344 PHE A N 1
ATOM 2727 C CA . PHE A 1 344 ? -20.068 9.143 -5.947 1.00 83.62 344 PHE A CA 1
ATOM 2728 C C . PHE A 1 344 ? -21.156 9.578 -6.912 1.00 83.62 344 PHE A C 1
ATOM 2730 O O . PHE A 1 344 ? -21.596 10.732 -6.895 1.00 83.62 344 PHE A O 1
ATOM 2737 N N . ALA A 1 345 ? -21.610 8.634 -7.725 1.00 87.62 345 ALA A N 1
ATOM 2738 C CA . ALA A 1 345 ? -22.856 8.723 -8.462 1.00 87.62 345 ALA A CA 1
ATOM 2739 C C . ALA A 1 345 ? -23.797 7.590 -8.018 1.00 87.62 345 ALA A C 1
ATOM 2741 O O . ALA A 1 345 ? -23.501 6.832 -7.087 1.00 87.62 345 ALA A O 1
ATOM 2742 N N . GLU A 1 346 ? -24.951 7.483 -8.676 1.00 90.62 346 GLU A N 1
ATOM 2743 C CA . GLU A 1 346 ? -25.910 6.395 -8.459 1.00 90.62 346 GLU A CA 1
ATOM 2744 C C . GLU A 1 346 ? -25.263 4.992 -8.391 1.00 90.62 346 GLU A C 1
ATOM 2746 O O . GLU A 1 346 ? -25.553 4.269 -7.429 1.00 90.62 346 GLU A O 1
ATOM 2751 N N . PRO A 1 347 ? -24.381 4.578 -9.330 1.00 92.00 347 PRO A N 1
ATOM 2752 C CA . PRO A 1 347 ? -23.828 3.224 -9.330 1.00 92.00 347 PRO A CA 1
ATOM 2753 C C . PRO A 1 347 ? -23.004 2.905 -8.079 1.00 92.00 347 PRO A C 1
ATOM 2755 O O . PRO A 1 347 ? -23.091 1.791 -7.556 1.00 92.00 347 PRO A O 1
ATOM 2758 N N . GLU A 1 348 ? -22.213 3.858 -7.587 1.00 93.19 348 GLU A N 1
ATOM 2759 C CA . GLU A 1 348 ? -21.426 3.696 -6.366 1.00 93.19 348 GLU A CA 1
ATOM 2760 C C . GLU A 1 348 ? -22.330 3.702 -5.127 1.00 93.19 348 GLU A C 1
ATOM 2762 O O . GLU A 1 348 ? -22.214 2.820 -4.277 1.00 93.19 348 GLU A O 1
ATOM 2767 N N . CYS A 1 349 ? -23.282 4.639 -5.043 1.00 93.88 349 CYS A N 1
ATOM 2768 C CA . CYS A 1 349 ? -24.182 4.756 -3.891 1.00 93.88 349 CYS A CA 1
ATOM 2769 C C . CYS A 1 349 ? -25.053 3.507 -3.704 1.00 93.88 349 CYS A C 1
ATOM 2771 O O . CYS A 1 349 ? -25.239 3.056 -2.574 1.00 93.88 349 CYS A O 1
ATOM 2773 N N . ARG A 1 350 ? -25.550 2.905 -4.795 1.00 95.25 350 ARG A N 1
ATOM 2774 C CA . ARG A 1 350 ? -26.304 1.640 -4.734 1.00 95.25 350 ARG A CA 1
ATOM 2775 C C . ARG A 1 350 ? -25.479 0.504 -4.133 1.00 95.25 350 ARG A C 1
ATOM 2777 O O . ARG A 1 350 ? -25.987 -0.240 -3.300 1.00 95.25 350 ARG A O 1
ATOM 2784 N N . ARG A 1 351 ? -24.204 0.398 -4.515 1.00 96.38 351 ARG A N 1
ATOM 2785 C CA . ARG A 1 351 ? -23.280 -0.615 -3.980 1.00 96.38 351 ARG A CA 1
ATOM 2786 C C . ARG A 1 351 ? -22.978 -0.387 -2.504 1.00 96.38 351 ARG A C 1
ATOM 2788 O O . ARG A 1 351 ? -22.963 -1.353 -1.753 1.00 96.38 351 ARG A O 1
ATOM 2795 N N . ILE A 1 352 ? -22.802 0.867 -2.081 1.00 96.00 352 ILE A N 1
ATOM 2796 C CA . ILE A 1 352 ? -22.599 1.219 -0.666 1.00 96.00 352 ILE A CA 1
ATOM 2797 C C . ILE A 1 352 ? -23.821 0.816 0.163 1.00 96.00 352 ILE A C 1
ATOM 2799 O O . ILE A 1 352 ? -23.670 0.111 1.155 1.00 96.00 352 ILE A O 1
ATOM 2803 N N . VAL A 1 353 ? -25.031 1.194 -0.264 1.00 96.88 353 VAL A N 1
ATOM 2804 C CA . VAL A 1 353 ? -26.281 0.813 0.421 1.00 96.88 353 VAL A CA 1
ATOM 2805 C C . VAL A 1 353 ? -26.395 -0.707 0.534 1.00 96.88 353 VAL A C 1
ATOM 2807 O O . VAL A 1 353 ? -26.574 -1.230 1.632 1.00 96.88 353 VAL A O 1
ATOM 2810 N N . ALA A 1 354 ? -26.202 -1.426 -0.574 1.00 97.44 354 ALA A N 1
ATOM 2811 C CA . ALA A 1 354 ? -26.302 -2.880 -0.584 1.00 97.44 354 ALA A CA 1
ATOM 2812 C C . ALA A 1 354 ? -25.210 -3.566 0.264 1.00 97.44 354 ALA A C 1
ATOM 2814 O O . ALA A 1 354 ? -25.452 -4.641 0.818 1.00 97.44 354 ALA A O 1
ATOM 2815 N N . ALA A 1 355 ? -24.027 -2.956 0.396 1.00 97.75 355 ALA A N 1
ATOM 2816 C CA . ALA A 1 355 ? -22.949 -3.438 1.260 1.00 97.75 355 ALA A CA 1
ATOM 2817 C C . ALA A 1 355 ? -23.280 -3.258 2.741 1.00 97.75 355 ALA A C 1
ATOM 2819 O O . ALA A 1 355 ? -23.075 -4.182 3.525 1.00 97.75 355 ALA A O 1
ATOM 2820 N N . VAL A 1 356 ? -23.847 -2.105 3.112 1.00 97.56 356 VAL A N 1
ATOM 2821 C CA . VAL A 1 356 ? -24.356 -1.862 4.468 1.00 97.56 356 VAL A CA 1
ATOM 2822 C C . VAL A 1 356 ? -25.457 -2.876 4.799 1.00 97.56 356 VAL A C 1
ATOM 2824 O O . VAL A 1 356 ? -25.420 -3.501 5.857 1.00 97.56 356 VAL A O 1
ATOM 2827 N N . ASP A 1 357 ? -26.378 -3.137 3.865 1.00 96.94 357 ASP A N 1
ATOM 2828 C CA . ASP A 1 357 ? -27.406 -4.168 4.043 1.00 96.94 357 ASP A CA 1
ATOM 2829 C C . ASP A 1 357 ? -26.810 -5.577 4.190 1.00 96.94 357 ASP A C 1
ATOM 2831 O O . ASP A 1 357 ? -27.321 -6.399 4.950 1.00 96.94 357 ASP A O 1
ATOM 2835 N N . LEU A 1 358 ? -25.737 -5.889 3.457 1.00 96.88 358 LEU A N 1
ATOM 2836 C CA . LEU A 1 358 ? -25.036 -7.168 3.578 1.00 96.88 358 LEU A CA 1
ATOM 2837 C C . LEU A 1 358 ? -24.361 -7.314 4.948 1.00 96.88 358 LEU A C 1
ATOM 2839 O O . LEU A 1 358 ? -24.447 -8.392 5.540 1.00 96.88 358 LEU A O 1
ATOM 2843 N N . ALA A 1 359 ? -23.723 -6.252 5.443 1.00 97.31 359 ALA A N 1
ATOM 2844 C CA . ALA A 1 359 ? -23.075 -6.220 6.752 1.00 97.31 359 ALA A CA 1
ATOM 2845 C C . ALA A 1 359 ? -24.100 -6.423 7.875 1.00 97.31 359 ALA A C 1
ATOM 2847 O O . ALA A 1 359 ? -23.910 -7.285 8.733 1.00 97.31 359 ALA A O 1
ATOM 2848 N N . GLU A 1 360 ? -25.235 -5.719 7.804 1.00 96.38 360 GLU A N 1
ATOM 2849 C CA . GLU A 1 360 ? -26.342 -5.868 8.752 1.00 96.38 360 GLU A CA 1
ATOM 2850 C C . GLU A 1 360 ? -26.927 -7.285 8.734 1.00 96.38 360 GLU A C 1
ATOM 2852 O O . GLU A 1 360 ? -27.026 -7.918 9.784 1.00 96.38 360 GLU A O 1
ATOM 2857 N N . ARG A 1 361 ? -27.247 -7.835 7.552 1.00 95.56 361 ARG A N 1
ATOM 2858 C CA . ARG A 1 361 ? -27.798 -9.200 7.437 1.00 95.56 361 ARG A CA 1
ATOM 2859 C C . ARG A 1 361 ? -26.858 -10.273 7.979 1.00 95.56 361 ARG A C 1
ATOM 2861 O O . ARG A 1 361 ? -27.330 -11.278 8.503 1.00 95.56 361 ARG A O 1
ATOM 2868 N N . ARG A 1 362 ? -25.545 -10.100 7.805 1.00 95.00 362 ARG A N 1
ATOM 2869 C CA . ARG A 1 362 ? -24.534 -11.051 8.293 1.00 95.00 362 ARG A CA 1
ATOM 2870 C C . ARG A 1 362 ? -24.122 -10.797 9.746 1.00 95.00 362 ARG A C 1
ATOM 2872 O O . ARG A 1 362 ? -23.463 -11.657 10.321 1.00 95.00 362 ARG A O 1
ATOM 2879 N N . GLY A 1 363 ? -24.498 -9.657 10.329 1.00 95.38 363 GLY A N 1
ATOM 2880 C CA . GLY A 1 363 ? -24.084 -9.259 11.673 1.00 95.38 363 GLY A CA 1
ATOM 2881 C C . GLY A 1 363 ? -22.570 -9.075 11.796 1.00 95.38 363 GLY A C 1
ATOM 2882 O O . GLY A 1 363 ? -21.994 -9.486 12.799 1.00 95.38 363 GLY A O 1
ATOM 2883 N N . VAL A 1 364 ? -21.923 -8.520 10.764 1.00 96.88 364 VAL A N 1
ATOM 2884 C CA . VAL A 1 364 ? -20.463 -8.322 10.710 1.00 96.88 364 VAL A CA 1
ATOM 2885 C C . VAL A 1 364 ? -20.097 -6.842 10.548 1.00 96.88 364 VAL A C 1
ATOM 2887 O O . VAL A 1 364 ? -20.904 -6.082 10.009 1.00 96.88 364 VAL A O 1
ATOM 2890 N N . PRO A 1 365 ? -18.886 -6.420 10.962 1.00 97.12 365 PRO A N 1
ATOM 2891 C CA . PRO A 1 365 ? -18.407 -5.057 10.739 1.00 97.12 365 PRO A CA 1
ATOM 2892 C C . PRO A 1 365 ? -18.305 -4.685 9.253 1.00 97.12 365 PRO A C 1
ATOM 2894 O O . PRO A 1 365 ? -18.054 -5.541 8.393 1.00 97.12 365 PRO A O 1
ATOM 2897 N N . LEU A 1 366 ? -18.456 -3.388 8.978 1.00 98.06 366 LEU A N 1
ATOM 2898 C CA . LEU A 1 366 ? -18.197 -2.773 7.681 1.00 98.06 366 LEU A CA 1
ATOM 2899 C C . LEU A 1 366 ? -16.845 -2.054 7.708 1.00 98.06 366 LEU A C 1
ATOM 2901 O O . LEU A 1 366 ? -16.644 -1.108 8.463 1.00 98.06 366 LEU A O 1
ATOM 2905 N N . GLU A 1 367 ? -15.927 -2.466 6.850 1.00 97.44 367 GLU A N 1
ATOM 2906 C CA . GLU A 1 367 ? -14.643 -1.810 6.632 1.00 97.44 367 GLU A CA 1
ATOM 2907 C C . GLU A 1 367 ? -14.707 -0.936 5.395 1.00 97.44 367 GLU A C 1
ATOM 2909 O O . GLU A 1 367 ? -15.195 -1.365 4.349 1.00 97.44 367 GLU A O 1
ATOM 2914 N N . TRP A 1 368 ? -14.168 0.274 5.479 1.00 96.56 368 TRP A N 1
ATOM 2915 C CA . TRP A 1 368 ? -14.137 1.167 4.337 1.00 96.56 368 TRP A CA 1
ATOM 2916 C C . TRP A 1 368 ? -12.814 1.920 4.238 1.00 96.56 368 TRP A C 1
ATOM 2918 O O . TRP A 1 368 ? -12.366 2.589 5.168 1.00 96.56 368 TRP A O 1
ATOM 2928 N N . PHE A 1 369 ? -12.208 1.829 3.055 1.00 95.44 369 PHE A N 1
ATOM 2929 C CA . PHE A 1 369 ? -11.047 2.596 2.616 1.00 95.44 369 PHE A CA 1
ATOM 2930 C C . PHE A 1 369 ? -11.495 3.686 1.628 1.00 95.44 369 PHE A C 1
ATOM 2932 O O . PHE A 1 369 ? -11.464 3.469 0.408 1.00 95.44 369 PHE A O 1
ATOM 2939 N N . PRO A 1 370 ? -11.997 4.831 2.131 1.00 93.19 370 PRO A N 1
ATOM 2940 C CA . PRO A 1 370 ? -12.553 5.877 1.290 1.00 93.19 370 PRO A CA 1
ATOM 2941 C C . PRO A 1 370 ? -11.468 6.762 0.672 1.00 93.19 370 PRO A C 1
ATOM 2943 O O . PRO A 1 370 ? -10.622 7.323 1.374 1.00 93.19 370 PRO A O 1
ATOM 2946 N N . ILE A 1 371 ? -11.567 6.952 -0.643 1.00 89.38 371 ILE A N 1
ATOM 2947 C CA . ILE A 1 371 ? -10.886 8.009 -1.399 1.00 89.38 371 ILE A CA 1
ATOM 2948 C C . ILE A 1 371 ? -11.911 8.599 -2.363 1.00 89.38 371 ILE A C 1
ATOM 2950 O O . ILE A 1 371 ? -12.401 7.891 -3.245 1.00 89.38 371 ILE A O 1
ATOM 2954 N N . SER A 1 372 ? -12.240 9.881 -2.210 1.00 84.31 372 SER A N 1
ATOM 2955 C CA . SER A 1 372 ? -13.278 10.503 -3.029 1.00 84.31 372 SER A CA 1
ATOM 2956 C C . SER A 1 372 ? -13.117 12.007 -3.207 1.00 84.31 372 SER A C 1
ATOM 2958 O O . SER A 1 372 ? -12.892 12.757 -2.259 1.00 84.31 372 SER A O 1
ATOM 2960 N N . ALA A 1 373 ? -13.371 12.474 -4.428 1.00 76.88 373 ALA A N 1
ATOM 2961 C CA . ALA A 1 373 ? -13.569 13.890 -4.733 1.00 76.88 373 ALA A CA 1
ATOM 2962 C C . ALA A 1 373 ? -14.985 14.421 -4.399 1.00 76.88 373 ALA A C 1
ATOM 2964 O O . ALA A 1 373 ? -15.289 15.567 -4.726 1.00 76.88 373 ALA A O 1
ATOM 2965 N N . GLY A 1 374 ? -15.841 13.621 -3.755 1.00 76.50 374 GLY A N 1
ATOM 2966 C CA . GLY A 1 374 ? -17.208 13.985 -3.376 1.00 76.50 374 GLY A CA 1
ATOM 2967 C C . GLY A 1 374 ? -18.268 13.521 -4.376 1.00 76.50 374 GLY A C 1
ATOM 2968 O O . GLY A 1 374 ? -18.029 12.633 -5.192 1.00 76.50 374 GLY A O 1
ATOM 2969 N N . ALA A 1 375 ? -19.472 14.092 -4.300 1.00 71.75 375 ALA A N 1
ATOM 2970 C CA . ALA A 1 375 ? -20.556 13.745 -5.220 1.00 71.75 375 ALA A CA 1
ATOM 2971 C C . ALA A 1 375 ? -20.197 14.140 -6.661 1.00 71.75 375 ALA A C 1
ATOM 2973 O O . ALA A 1 375 ? -19.616 15.203 -6.898 1.00 71.75 375 ALA A O 1
ATOM 2974 N N . LYS A 1 376 ? -20.557 13.300 -7.636 1.00 77.00 376 LYS A N 1
ATOM 2975 C CA . LYS A 1 376 ? -20.334 13.593 -9.053 1.00 77.00 376 LYS A CA 1
ATOM 2976 C C . LYS A 1 376 ? -21.168 14.807 -9.469 1.00 77.00 376 LYS A C 1
ATOM 2978 O O . LYS A 1 376 ? -22.398 14.759 -9.475 1.00 77.00 376 LYS A O 1
ATOM 2983 N N . ILE A 1 377 ? -20.482 15.878 -9.859 1.00 72.19 377 ILE A N 1
ATOM 2984 C CA . ILE A 1 377 ? -21.096 17.083 -10.418 1.00 72.19 377 ILE A CA 1
ATOM 2985 C C . ILE A 1 377 ? -21.127 16.932 -11.936 1.00 72.19 377 ILE A C 1
ATOM 2987 O O . ILE A 1 377 ? -20.077 16.817 -12.570 1.00 72.19 377 ILE A O 1
ATOM 2991 N N . ALA A 1 378 ? -22.322 16.937 -12.518 1.00 72.19 378 ALA A N 1
ATOM 2992 C CA . ALA A 1 378 ? -22.502 16.940 -13.960 1.00 72.19 378 ALA A CA 1
ATOM 2993 C C . ALA A 1 378 ? -23.695 17.831 -14.330 1.00 72.19 378 ALA A C 1
ATOM 2995 O O . ALA A 1 378 ? -24.701 17.862 -13.623 1.00 72.19 378 ALA A O 1
ATOM 2996 N N . MET A 1 379 ? -23.554 18.598 -15.414 1.00 73.81 379 MET A N 1
ATOM 2997 C CA . MET A 1 379 ? -24.568 19.573 -15.846 1.00 73.81 379 MET A CA 1
ATOM 2998 C C . MET A 1 379 ? -25.837 18.905 -16.392 1.00 73.81 379 MET A C 1
ATOM 3000 O O . MET A 1 379 ? -26.885 19.538 -16.458 1.00 73.81 379 MET A O 1
ATOM 3004 N N . ASP A 1 380 ? -25.732 17.642 -16.795 1.00 74.75 380 ASP A N 1
ATOM 3005 C CA . ASP A 1 380 ? -26.778 16.828 -17.408 1.00 74.75 380 ASP A CA 1
ATOM 3006 C C . ASP A 1 380 ? -27.571 15.975 -16.403 1.00 74.75 380 ASP A C 1
ATOM 3008 O O . ASP A 1 380 ? -28.699 15.601 -16.707 1.00 74.75 380 ASP A O 1
ATOM 3012 N N . SER A 1 381 ? -27.039 15.705 -15.203 1.00 66.31 381 SER A N 1
ATOM 3013 C CA . SER A 1 381 ? -27.675 14.832 -14.195 1.00 66.31 381 SER A CA 1
ATOM 3014 C C . SER A 1 381 ? -28.473 15.562 -13.102 1.00 66.31 381 SER A C 1
ATOM 3016 O O . SER A 1 381 ? -28.924 14.936 -12.143 1.00 66.31 381 SER A O 1
ATOM 3018 N N . GLY A 1 382 ? -28.597 16.894 -13.164 1.00 69.88 382 GLY A N 1
ATOM 3019 C CA . GLY A 1 382 ? -29.300 17.681 -12.139 1.00 69.88 382 GLY A CA 1
ATOM 3020 C C . GLY A 1 382 ? -28.822 17.383 -10.703 1.00 69.88 382 GLY A C 1
ATOM 3021 O O . GLY A 1 382 ? -27.621 17.352 -10.436 1.00 69.88 382 GLY A O 1
ATOM 3022 N N . THR A 1 383 ? -29.759 17.154 -9.772 1.00 76.12 383 THR A N 1
ATOM 3023 C CA . THR A 1 383 ? -29.481 16.824 -8.355 1.00 76.12 383 THR A CA 1
ATOM 3024 C C . THR A 1 383 ? -29.520 15.326 -8.040 1.00 76.12 383 THR A C 1
ATOM 3026 O O . THR A 1 383 ? -29.378 14.950 -6.881 1.00 76.12 383 THR A O 1
ATOM 3029 N N . GLU A 1 384 ? -29.688 14.452 -9.031 1.00 78.69 384 GLU A N 1
ATOM 3030 C CA . GLU A 1 384 ? -29.935 13.017 -8.812 1.00 78.69 384 GLU A CA 1
ATOM 3031 C C . GLU A 1 384 ? -28.778 12.331 -8.064 1.00 78.69 384 GLU A C 1
ATOM 3033 O O . GLU A 1 384 ? -28.993 11.533 -7.151 1.00 78.69 384 GLU A O 1
ATOM 3038 N N . ASN A 1 385 ? -27.530 12.708 -8.367 1.00 81.19 385 ASN A N 1
ATOM 3039 C CA . ASN A 1 385 ? -26.361 12.204 -7.637 1.00 81.19 385 ASN A CA 1
ATOM 3040 C C . ASN A 1 385 ? -26.371 12.629 -6.157 1.00 81.19 385 ASN A C 1
ATOM 3042 O O . ASN A 1 385 ? -25.882 11.885 -5.304 1.00 81.19 385 ASN A O 1
ATOM 3046 N N . LEU A 1 386 ? -26.940 13.795 -5.828 1.00 80.75 386 LEU A N 1
ATOM 3047 C CA . LEU A 1 386 ? -27.088 14.245 -4.440 1.00 80.75 386 LEU A CA 1
ATOM 3048 C C . LEU A 1 386 ? -28.166 13.443 -3.708 1.00 80.75 386 LEU A C 1
ATOM 3050 O O . LEU A 1 386 ? -27.960 13.097 -2.547 1.00 80.75 386 LEU A O 1
ATOM 3054 N N . ASP A 1 387 ? -29.261 13.088 -4.382 1.00 86.62 387 ASP A N 1
ATOM 3055 C CA . ASP A 1 387 ? -30.316 12.251 -3.800 1.00 86.62 387 ASP A CA 1
ATOM 3056 C C . ASP A 1 387 ? -29.787 10.855 -3.445 1.00 86.62 387 ASP A C 1
ATOM 3058 O O . ASP A 1 387 ? -30.039 10.341 -2.352 1.00 86.62 387 ASP A O 1
ATOM 3062 N N . TRP A 1 388 ? -28.980 10.259 -4.327 1.00 89.31 388 TRP A N 1
ATOM 3063 C CA . TRP A 1 388 ? -28.300 8.990 -4.052 1.00 89.31 388 TRP A CA 1
ATOM 3064 C C . TRP A 1 388 ? -27.256 9.106 -2.944 1.00 89.31 388 TRP A C 1
ATOM 3066 O O . TRP A 1 388 ? -27.182 8.230 -2.079 1.00 89.31 388 TRP A O 1
ATOM 3076 N N . THR A 1 389 ? -26.503 10.207 -2.921 1.00 87.75 389 THR A N 1
ATOM 3077 C CA . THR A 1 389 ? -25.534 10.486 -1.855 1.00 87.75 389 THR A CA 1
ATOM 3078 C C . THR A 1 389 ? -26.241 10.594 -0.493 1.00 87.75 389 THR A C 1
ATOM 3080 O O . THR A 1 389 ? -25.795 10.027 0.505 1.00 87.75 389 THR A O 1
ATOM 3083 N N . ALA A 1 390 ? -27.387 11.276 -0.443 1.00 88.94 390 ALA A N 1
ATOM 3084 C CA . ALA A 1 390 ? -28.202 11.402 0.762 1.00 88.94 390 ALA A CA 1
ATOM 3085 C C . ALA A 1 390 ? -28.828 10.063 1.185 1.00 88.94 390 ALA A C 1
ATOM 3087 O O . ALA A 1 390 ? -28.911 9.775 2.379 1.00 88.94 390 ALA A O 1
ATOM 3088 N N . ALA A 1 391 ? -29.240 9.224 0.230 1.00 91.50 391 ALA A N 1
ATOM 3089 C CA . ALA A 1 391 ? -29.760 7.889 0.514 1.00 91.50 391 ALA A CA 1
ATOM 3090 C C . ALA A 1 391 ? -28.694 6.977 1.146 1.00 91.50 391 ALA A C 1
ATOM 3092 O O . ALA A 1 391 ? -28.985 6.309 2.138 1.00 91.50 391 ALA A O 1
ATOM 3093 N N . ALA A 1 392 ? -27.464 6.991 0.620 1.00 92.81 392 ALA A N 1
ATOM 3094 C CA . ALA A 1 392 ? -26.346 6.239 1.190 1.00 92.81 392 ALA A CA 1
ATOM 3095 C C . ALA A 1 392 ? -26.013 6.708 2.615 1.00 92.81 392 ALA A C 1
ATOM 3097 O O . ALA A 1 392 ? -25.917 5.884 3.523 1.00 92.81 392 ALA A O 1
ATOM 3098 N N . LEU A 1 393 ? -25.941 8.026 2.836 1.00 92.88 393 LEU A N 1
ATOM 3099 C CA . LEU A 1 393 ? -25.746 8.605 4.168 1.00 92.88 393 LEU A CA 1
ATOM 3100 C C . LEU A 1 393 ? -26.837 8.179 5.150 1.00 92.88 393 LEU A C 1
ATOM 3102 O O . LEU A 1 393 ? -26.545 7.732 6.255 1.00 92.88 393 LEU A O 1
ATOM 3106 N N . ARG A 1 394 ? -28.105 8.316 4.753 1.00 94.19 394 ARG A N 1
ATOM 3107 C CA . ARG A 1 394 ? -29.233 7.928 5.600 1.00 94.19 394 ARG A CA 1
ATOM 3108 C C . ARG A 1 394 ? -29.112 6.467 6.018 1.00 94.19 394 ARG A C 1
ATOM 3110 O O . ARG A 1 394 ? -29.298 6.158 7.190 1.00 94.19 394 ARG A O 1
ATOM 3117 N N . ARG A 1 395 ? -28.787 5.590 5.068 1.00 95.69 395 ARG A N 1
ATOM 3118 C CA . ARG A 1 395 ? -28.655 4.163 5.335 1.00 95.69 395 ARG A CA 1
ATOM 3119 C C . ARG A 1 395 ? -27.507 3.853 6.298 1.00 95.69 395 ARG A C 1
ATOM 3121 O O . ARG A 1 395 ? -27.670 3.005 7.174 1.00 95.69 395 ARG A O 1
ATOM 3128 N N . LEU A 1 396 ? -26.381 4.546 6.139 1.00 94.81 396 LEU A N 1
ATOM 3129 C CA . LEU A 1 396 ? -25.222 4.447 7.024 1.00 94.81 396 LEU A CA 1
ATOM 3130 C C . LEU A 1 396 ? -25.583 4.850 8.461 1.00 94.81 396 LEU A C 1
ATOM 3132 O O . LEU A 1 396 ? -25.291 4.101 9.384 1.00 94.81 396 LEU A O 1
ATOM 3136 N N . ILE A 1 397 ? -26.304 5.963 8.637 1.00 93.00 397 ILE A N 1
ATOM 3137 C CA . ILE A 1 397 ? -26.793 6.415 9.950 1.00 93.00 397 ILE A CA 1
ATOM 3138 C C . ILE A 1 397 ? -27.769 5.398 10.558 1.00 93.00 397 ILE A C 1
ATOM 3140 O O . ILE A 1 397 ? -27.686 5.084 11.741 1.00 93.00 397 ILE A O 1
ATOM 3144 N N . GLU A 1 398 ? -28.713 4.873 9.772 1.00 95.56 398 GLU A N 1
ATOM 3145 C CA . GLU A 1 398 ? -29.657 3.855 10.255 1.00 95.56 398 GLU A CA 1
ATOM 3146 C C . GLU A 1 398 ? -28.914 2.585 10.718 1.00 95.56 398 GLU A C 1
ATOM 3148 O O . GLU A 1 398 ? -29.268 2.007 11.745 1.00 95.56 398 GLU A O 1
ATOM 3153 N N . PHE A 1 399 ? -27.843 2.194 10.018 1.00 96.50 399 PHE A N 1
ATOM 3154 C CA . PHE A 1 399 ? -26.984 1.070 10.398 1.00 96.50 399 PHE A CA 1
ATOM 3155 C C . PHE A 1 399 ? -26.223 1.317 11.705 1.00 96.50 399 PHE A C 1
ATOM 3157 O O . PHE A 1 399 ? -26.263 0.472 12.602 1.00 96.50 399 PHE A O 1
ATOM 3164 N N . THR A 1 400 ? -25.559 2.467 11.857 1.00 94.00 400 THR A N 1
ATOM 3165 C CA . THR A 1 400 ? -24.807 2.770 13.085 1.00 94.00 400 THR A CA 1
ATOM 3166 C C . THR A 1 400 ? -25.737 2.957 14.284 1.00 94.00 400 THR A C 1
ATOM 3168 O O . THR A 1 400 ? -25.442 2.465 15.374 1.00 94.00 400 THR A O 1
ATOM 3171 N N . GLN A 1 401 ? -26.920 3.556 14.100 1.00 92.62 401 GLN A N 1
ATOM 3172 C CA . GLN A 1 401 ? -27.947 3.668 15.149 1.00 92.62 401 GLN A CA 1
ATOM 3173 C C . GLN A 1 401 ? -28.497 2.312 15.601 1.00 92.62 401 GLN A C 1
ATOM 3175 O O . GLN A 1 401 ? -28.842 2.155 16.774 1.00 92.62 401 GLN A O 1
ATOM 3180 N N . ALA A 1 402 ? -28.543 1.324 14.703 1.00 93.62 402 ALA A N 1
ATOM 3181 C CA . ALA A 1 402 ? -28.870 -0.060 15.039 1.00 93.62 402 ALA A CA 1
ATOM 3182 C C . ALA A 1 402 ? -27.722 -0.796 15.768 1.00 93.62 402 ALA A C 1
ATOM 3184 O O . ALA A 1 402 ? -27.882 -1.946 16.176 1.00 93.62 402 ALA A O 1
ATOM 3185 N N . GLY A 1 403 ? -26.579 -0.136 15.981 1.00 89.81 403 GLY A N 1
ATOM 3186 C CA . GLY A 1 403 ? -25.396 -0.697 16.632 1.00 89.81 403 GLY A CA 1
ATOM 3187 C C . GLY A 1 403 ? -24.415 -1.368 15.672 1.00 89.81 403 GLY A C 1
ATOM 3188 O O . GLY A 1 403 ? -23.526 -2.081 16.145 1.00 89.81 403 GLY A O 1
ATOM 3189 N N . GLY A 1 404 ? -24.575 -1.154 14.362 1.00 93.75 404 GLY A N 1
ATOM 3190 C CA . GLY A 1 404 ? -23.614 -1.557 13.342 1.00 93.75 404 GLY A CA 1
ATOM 3191 C C . GLY A 1 404 ? -22.256 -0.882 13.540 1.00 93.75 404 GLY A C 1
ATOM 3192 O O . GLY A 1 404 ? -22.174 0.269 13.966 1.00 93.75 404 GLY A O 1
ATOM 3193 N N . GLU A 1 405 ? -21.187 -1.621 13.259 1.00 94.69 405 GLU A N 1
ATOM 3194 C CA . GLU A 1 405 ? -19.807 -1.153 13.399 1.00 94.69 405 GLU A CA 1
ATOM 3195 C C . GLU A 1 405 ? -19.227 -0.777 12.035 1.00 94.69 405 GLU A C 1
ATOM 3197 O O . GLU A 1 405 ? -19.311 -1.569 11.091 1.00 94.69 405 GLU A O 1
ATOM 3202 N N . VAL A 1 406 ? -18.628 0.414 11.944 1.00 96.50 406 VAL A N 1
ATOM 3203 C CA . VAL A 1 406 ? -17.967 0.912 10.733 1.00 96.50 406 VAL A CA 1
ATOM 3204 C C . VAL A 1 406 ? -16.531 1.316 11.054 1.00 96.50 406 VAL A C 1
ATOM 3206 O O . VAL A 1 406 ? -16.288 2.204 11.867 1.00 96.50 406 VAL A O 1
ATOM 3209 N N . ASN A 1 407 ? -15.573 0.687 10.379 1.00 96.12 407 ASN A N 1
ATOM 3210 C CA . ASN A 1 407 ? -14.150 0.968 10.524 1.00 96.12 407 ASN A CA 1
ATOM 3211 C C . ASN A 1 407 ? -13.618 1.650 9.261 1.00 96.12 407 ASN A C 1
ATOM 3213 O O . ASN A 1 407 ? -13.702 1.103 8.161 1.00 96.12 407 ASN A O 1
ATOM 3217 N N . LEU A 1 408 ? -13.068 2.851 9.422 1.00 96.12 408 LEU A N 1
ATOM 3218 C CA . LEU A 1 408 ? -12.587 3.707 8.346 1.00 96.12 408 LEU A CA 1
ATOM 3219 C C . LEU A 1 408 ? -11.067 3.815 8.355 1.00 96.12 408 LEU A C 1
ATOM 3221 O O . LEU A 1 408 ? -10.455 4.144 9.370 1.00 96.12 408 LEU A O 1
ATOM 3225 N N . VAL A 1 409 ? -10.463 3.634 7.184 1.00 95.19 409 VAL A N 1
ATOM 3226 C CA . VAL A 1 409 ? -9.033 3.864 6.967 1.00 95.19 409 VAL A CA 1
ATOM 3227 C C . VAL A 1 409 ? -8.863 4.872 5.836 1.00 95.19 409 VAL A C 1
ATOM 3229 O O . VAL A 1 409 ? -8.962 4.549 4.652 1.00 95.19 409 VAL A O 1
ATOM 3232 N N . VAL A 1 410 ? -8.641 6.131 6.211 1.00 93.69 410 VAL A N 1
ATOM 3233 C CA . VAL A 1 410 ? -8.508 7.250 5.281 1.00 93.69 410 VAL A CA 1
ATOM 3234 C C . VAL A 1 410 ? -7.041 7.427 4.914 1.00 93.69 410 VAL A C 1
ATOM 3236 O O . VAL A 1 410 ? -6.222 7.827 5.737 1.00 93.69 410 VAL A O 1
ATOM 3239 N N . THR A 1 411 ? -6.717 7.146 3.656 1.00 89.25 411 THR A N 1
ATOM 3240 C CA . THR A 1 411 ? -5.335 7.129 3.136 1.00 89.25 411 THR A CA 1
ATOM 3241 C C . THR A 1 411 ? -5.086 8.193 2.067 1.00 89.25 411 THR A C 1
ATOM 3243 O O . THR A 1 411 ? -4.010 8.273 1.482 1.00 89.25 411 THR A O 1
ATOM 3246 N N . GLY A 1 412 ? -6.099 9.010 1.779 1.00 88.88 412 GLY A N 1
ATOM 3247 C CA . GLY A 1 412 ? -6.055 10.017 0.732 1.00 88.88 412 GLY A CA 1
ATOM 3248 C C . GLY A 1 412 ? -7.061 11.137 0.959 1.00 88.88 412 GLY A C 1
ATOM 3249 O O . GLY A 1 412 ? -7.569 11.346 2.062 1.00 88.88 412 GLY A O 1
ATOM 3250 N N . ILE A 1 413 ? -7.323 11.894 -0.102 1.00 88.62 413 ILE A N 1
ATOM 3251 C CA . ILE A 1 413 ? -8.202 13.061 -0.046 1.00 88.62 413 ILE A CA 1
ATOM 3252 C C . ILE A 1 413 ? -9.661 12.608 -0.136 1.00 88.62 413 ILE A C 1
ATOM 3254 O O . ILE A 1 413 ? -10.057 11.964 -1.108 1.00 88.62 413 ILE A O 1
ATOM 3258 N N . ASN A 1 414 ? -10.448 13.017 0.854 1.00 91.56 414 ASN A N 1
ATOM 3259 C CA . ASN A 1 414 ? -11.897 12.920 0.892 1.00 91.56 414 ASN A CA 1
ATOM 3260 C C . ASN A 1 414 ? -12.496 14.326 0.891 1.00 91.56 414 ASN A C 1
ATOM 3262 O O . ASN A 1 414 ? -12.154 15.165 1.728 1.00 91.56 414 ASN A O 1
ATOM 3266 N N . VAL A 1 415 ? -13.371 14.592 -0.078 1.00 87.44 415 VAL A N 1
ATOM 3267 C CA . VAL A 1 415 ? -14.024 15.893 -0.263 1.00 87.44 415 VAL A CA 1
ATOM 3268 C C . VAL A 1 415 ? -15.543 15.752 -0.183 1.00 87.44 415 VAL A C 1
ATOM 3270 O O . VAL A 1 415 ? -16.119 14.765 -0.641 1.00 87.44 415 VAL A O 1
ATOM 3273 N N . GLY A 1 416 ? -16.212 16.766 0.363 1.00 85.75 416 GLY A N 1
ATOM 3274 C CA . GLY A 1 416 ? -17.664 16.908 0.313 1.00 85.75 416 GLY A CA 1
ATOM 3275 C C . GLY A 1 416 ? -18.389 15.792 1.057 1.00 85.75 416 GLY A C 1
ATOM 3276 O O . GLY A 1 416 ? -18.163 15.585 2.249 1.00 85.75 416 GLY A O 1
ATOM 3277 N N . GLY A 1 417 ? -19.270 15.083 0.341 1.00 82.50 417 GLY A N 1
ATOM 3278 C CA . GLY A 1 417 ? -20.136 14.046 0.909 1.00 82.50 417 GLY A CA 1
ATOM 3279 C C . GLY A 1 417 ? -19.376 12.950 1.657 1.00 82.50 417 GLY A C 1
ATOM 3280 O O . GLY A 1 417 ? -19.794 12.581 2.748 1.00 82.50 417 GLY A O 1
ATOM 3281 N N . GLN A 1 418 ? -18.220 12.502 1.151 1.00 89.88 418 GLN A N 1
ATOM 3282 C CA . GLN A 1 418 ? -17.446 11.447 1.819 1.00 89.88 418 GLN A CA 1
ATOM 3283 C C . GLN A 1 418 ? -16.977 11.855 3.212 1.00 89.88 418 GLN A C 1
ATOM 3285 O O . GLN A 1 418 ? -17.042 11.060 4.141 1.00 89.88 418 GLN A O 1
ATOM 3290 N N . SER A 1 419 ? -16.499 13.092 3.368 1.00 87.19 419 SER A N 1
ATOM 3291 C CA . SER A 1 419 ? -16.036 13.596 4.663 1.00 87.19 419 SER A CA 1
ATOM 3292 C C . SER A 1 419 ? -17.178 13.617 5.676 1.00 87.19 419 SER A C 1
ATOM 3294 O O . SER A 1 419 ? -16.974 13.271 6.835 1.00 87.19 419 SER A O 1
ATOM 3296 N N . TYR A 1 420 ? -18.389 13.950 5.217 1.00 86.31 420 TYR A N 1
ATOM 3297 C CA . TYR A 1 420 ? -19.597 13.894 6.035 1.00 86.31 420 TYR A CA 1
ATOM 3298 C C . TYR A 1 420 ? -19.944 12.454 6.435 1.00 86.31 420 TYR A C 1
ATOM 3300 O O . TYR A 1 420 ? -20.226 12.183 7.596 1.00 86.31 420 TYR A O 1
ATOM 3308 N N . TRP A 1 421 ? -19.875 11.512 5.493 1.00 91.44 421 TRP A N 1
ATOM 3309 C CA . TRP A 1 421 ? -20.132 10.094 5.758 1.00 91.44 421 TRP A CA 1
ATOM 3310 C C . TRP A 1 421 ? -19.140 9.505 6.759 1.00 91.44 421 TRP A C 1
ATOM 3312 O O . TRP A 1 421 ? -19.540 8.777 7.660 1.00 91.44 421 TRP A O 1
ATOM 3322 N N . ASN A 1 422 ? -17.860 9.856 6.627 1.00 91.56 422 ASN A N 1
ATOM 3323 C CA . ASN A 1 422 ? -16.816 9.404 7.539 1.00 91.56 422 ASN A CA 1
ATOM 3324 C C . ASN A 1 422 ? -17.083 9.863 8.977 1.00 91.56 422 ASN A C 1
ATOM 3326 O O . ASN A 1 422 ? -16.949 9.077 9.916 1.00 91.56 422 ASN A O 1
ATOM 3330 N N . ALA A 1 423 ? -17.483 11.128 9.130 1.00 86.06 423 ALA A N 1
ATOM 3331 C CA . ALA A 1 423 ? -17.831 11.705 10.418 1.00 86.06 423 ALA A CA 1
ATOM 3332 C C . ALA A 1 423 ? -19.044 10.997 11.045 1.00 86.06 423 ALA A C 1
ATOM 3334 O O . ALA A 1 423 ? -18.979 10.529 12.177 1.00 86.06 423 ALA A O 1
ATOM 3335 N N . GLU A 1 424 ? -20.132 10.854 10.290 1.00 87.81 424 GLU A N 1
ATOM 3336 C CA . GLU A 1 424 ? -21.385 10.242 10.765 1.00 87.81 424 GLU A CA 1
ATOM 3337 C C . GLU A 1 424 ? -21.282 8.731 11.023 1.00 87.81 424 GLU A C 1
ATOM 3339 O O . GLU A 1 424 ? -22.178 8.159 11.635 1.00 87.81 424 GLU A O 1
ATOM 3344 N N . ALA A 1 425 ? -20.220 8.081 10.544 1.00 88.00 425 ALA A N 1
ATOM 3345 C CA . ALA A 1 425 ? -19.965 6.668 10.797 1.00 88.00 425 ALA A CA 1
ATOM 3346 C C . ALA A 1 425 ? -19.146 6.395 12.067 1.00 88.00 425 ALA A C 1
ATOM 3348 O O . ALA A 1 425 ? -19.130 5.256 12.529 1.00 88.00 425 ALA A O 1
ATOM 3349 N N . THR A 1 426 ? -18.411 7.383 12.596 1.00 83.38 426 THR A N 1
ATOM 3350 C CA . THR A 1 426 ? -17.416 7.145 13.662 1.00 83.38 426 THR A CA 1
ATOM 3351 C C . THR A 1 426 ? -17.408 8.169 14.799 1.00 83.38 426 THR A C 1
ATOM 3353 O O . THR A 1 426 ? -16.744 7.948 15.817 1.00 83.38 426 THR A O 1
ATOM 3356 N N . MET A 1 427 ? -18.113 9.294 14.673 1.00 77.50 427 MET A N 1
ATOM 3357 C CA . MET A 1 427 ? -18.000 10.410 15.618 1.00 77.50 427 MET A CA 1
ATOM 3358 C C . MET A 1 427 ? -19.178 10.555 16.578 1.00 77.50 427 MET A C 1
ATOM 3360 O O . MET A 1 427 ? -19.020 11.140 17.658 1.00 77.50 427 MET A O 1
ATOM 3364 N N . LEU A 1 428 ? -20.359 10.062 16.219 1.00 79.19 428 LEU A N 1
ATOM 3365 C CA . LEU A 1 428 ? -21.544 10.173 17.053 1.00 79.19 428 LEU A CA 1
ATOM 3366 C C . LEU A 1 428 ? -21.442 9.253 18.270 1.00 79.19 428 LEU A C 1
ATOM 3368 O O . LEU A 1 428 ? -20.739 8.249 18.299 1.00 79.19 428 LEU A O 1
ATOM 3372 N N . MET A 1 429 ? -22.176 9.595 19.329 1.00 72.06 429 MET A N 1
ATOM 3373 C CA . MET A 1 429 ? -22.090 8.879 20.611 1.00 72.06 429 MET A CA 1
ATOM 3374 C C . MET A 1 429 ? -22.529 7.410 20.541 1.00 72.06 429 MET A C 1
ATOM 3376 O O . MET A 1 429 ? -22.192 6.643 21.443 1.00 72.06 429 MET A O 1
ATOM 3380 N N . HIS A 1 430 ? -23.308 7.042 19.523 1.00 79.38 430 HIS A N 1
ATOM 3381 C CA . HIS A 1 430 ? -23.755 5.671 19.288 1.00 79.38 430 HIS A CA 1
ATOM 3382 C C . HIS A 1 430 ? -22.843 4.899 18.331 1.00 79.38 430 HIS A C 1
ATOM 3384 O O . HIS A 1 430 ? -22.972 3.677 18.260 1.00 79.38 430 HIS A O 1
ATOM 3390 N N . ASP A 1 431 ? -21.937 5.587 17.634 1.00 81.75 431 ASP A N 1
ATOM 3391 C CA . ASP A 1 431 ? -21.093 4.968 16.623 1.00 81.75 431 ASP A CA 1
ATOM 3392 C C . ASP A 1 431 ? -20.143 3.954 17.257 1.00 81.75 431 ASP A C 1
ATOM 3394 O O . ASP A 1 431 ? -19.616 4.128 18.367 1.00 81.75 431 ASP A O 1
ATOM 3398 N N . ARG A 1 432 ? -19.932 2.867 16.519 1.00 85.06 432 ARG A N 1
ATOM 3399 C CA . ARG A 1 432 ? -18.964 1.823 16.833 1.00 85.06 432 ARG A CA 1
ATOM 3400 C C . ARG A 1 432 ? -17.969 1.725 15.694 1.00 85.06 432 ARG A C 1
ATOM 3402 O O . ARG A 1 432 ? -18.357 1.772 14.532 1.00 85.06 432 ARG A O 1
ATOM 3409 N N . GLY A 1 433 ? -16.713 1.523 16.060 1.00 87.25 433 GLY A N 1
ATOM 3410 C CA . GLY A 1 433 ? -15.604 1.415 15.129 1.00 87.25 433 GLY A CA 1
ATOM 3411 C C . GLY A 1 433 ? -14.587 2.527 15.328 1.00 87.25 433 GLY A C 1
ATOM 3412 O O . GLY A 1 433 ? -14.556 3.185 16.377 1.00 87.25 433 GLY A O 1
ATOM 3413 N N . ILE A 1 434 ? -13.714 2.684 14.339 1.00 88.44 434 ILE A N 1
ATOM 3414 C CA . ILE A 1 434 ? -12.561 3.583 14.392 1.00 88.44 434 ILE A CA 1
ATOM 3415 C C . ILE A 1 434 ? -12.342 4.300 13.063 1.00 88.44 434 ILE A C 1
ATOM 3417 O O . ILE A 1 434 ? -12.692 3.787 12.006 1.00 88.44 434 ILE A O 1
ATOM 3421 N N . LEU A 1 435 ? -11.686 5.454 13.120 1.00 91.75 435 LEU A N 1
ATOM 3422 C CA . LEU A 1 435 ? -11.152 6.187 11.983 1.00 91.75 435 LEU A CA 1
ATOM 3423 C C . LEU A 1 435 ? -9.634 6.317 12.139 1.00 91.75 435 LEU A C 1
ATOM 3425 O O . LEU A 1 435 ? -9.131 6.917 13.096 1.00 91.75 435 LEU A O 1
ATOM 3429 N N . VAL A 1 436 ? -8.910 5.755 11.172 1.00 91.62 436 VAL A N 1
ATOM 3430 C CA . VAL A 1 436 ? -7.451 5.838 11.048 1.00 91.62 436 VAL A CA 1
ATOM 3431 C C . VAL A 1 436 ? -7.098 6.764 9.886 1.00 91.62 436 VAL A C 1
ATOM 3433 O O . VAL A 1 436 ? -7.643 6.603 8.795 1.00 91.62 436 VAL A O 1
ATOM 3436 N N . MET A 1 437 ? -6.188 7.719 10.093 1.00 91.12 437 MET A N 1
ATOM 3437 C CA . MET A 1 437 ? -5.671 8.588 9.025 1.00 91.12 437 MET A CA 1
ATOM 3438 C C . MET A 1 437 ? -4.167 8.415 8.815 1.00 91.12 437 MET A C 1
ATOM 3440 O O . MET A 1 437 ? -3.419 8.284 9.784 1.00 91.12 437 MET A O 1
ATOM 3444 N N . THR A 1 438 ? -3.731 8.500 7.556 1.00 89.25 438 THR A N 1
ATOM 3445 C CA . THR A 1 438 ? -2.307 8.610 7.184 1.00 89.25 438 THR A CA 1
ATOM 3446 C C . THR A 1 438 ? -1.877 10.073 6.984 1.00 89.25 438 THR A C 1
ATOM 3448 O O . THR A 1 438 ? -2.739 10.957 6.940 1.00 89.25 438 THR A O 1
ATOM 3451 N N . PRO A 1 439 ? -0.573 10.395 6.863 1.00 84.94 439 PRO A N 1
ATOM 3452 C CA . PRO A 1 439 ? -0.110 11.773 6.671 1.00 84.94 439 PRO A CA 1
ATOM 3453 C C . PRO A 1 439 ? -0.662 12.435 5.402 1.00 84.94 439 PRO A C 1
ATOM 3455 O O . PRO A 1 439 ? -0.933 13.634 5.383 1.00 84.94 439 PRO A O 1
ATOM 3458 N N . GLU A 1 440 ? -0.869 11.657 4.341 1.00 83.81 440 GLU A N 1
ATOM 3459 C CA . GLU A 1 440 ? -1.386 12.127 3.054 1.00 83.81 440 GLU A CA 1
ATOM 3460 C C . GLU A 1 440 ? -2.906 12.330 3.067 1.00 83.81 440 GLU A C 1
ATOM 3462 O O . GLU A 1 440 ? -3.464 12.943 2.149 1.00 83.81 440 GLU A O 1
ATOM 3467 N N . ALA A 1 441 ? -3.587 11.838 4.101 1.00 90.12 441 ALA A N 1
ATOM 3468 C CA . ALA A 1 441 ? -5.030 11.880 4.210 1.00 90.12 441 ALA A CA 1
ATOM 3469 C C . ALA A 1 441 ? -5.554 13.284 4.524 1.00 90.12 441 ALA A C 1
ATOM 3471 O O . ALA A 1 441 ? -4.976 14.049 5.296 1.00 90.12 441 ALA A O 1
ATOM 3472 N N . SER A 1 442 ? -6.713 13.613 3.957 1.00 92.25 442 SER A N 1
ATOM 3473 C CA . SER A 1 442 ? -7.462 14.802 4.361 1.00 92.25 442 SER A CA 1
ATOM 3474 C C . SER A 1 442 ? -8.957 14.567 4.228 1.00 92.25 442 SER A C 1
ATOM 3476 O O . SER A 1 442 ? -9.412 13.923 3.288 1.00 92.25 442 SER A O 1
ATOM 3478 N N . MET A 1 443 ? -9.719 15.104 5.170 1.00 92.56 443 MET A N 1
ATOM 3479 C CA . MET A 1 443 ? -11.175 15.130 5.145 1.00 92.56 443 MET A CA 1
ATOM 3480 C C . MET A 1 443 ? -11.622 16.584 5.119 1.00 92.56 443 MET A C 1
ATOM 3482 O O . MET A 1 443 ? -11.454 17.318 6.085 1.00 92.56 443 MET A O 1
ATOM 3486 N N . VAL A 1 444 ? -12.158 17.028 3.989 1.00 90.00 444 VAL A N 1
ATOM 3487 C CA . VAL A 1 444 ? -12.622 18.408 3.814 1.00 90.00 444 VAL A CA 1
ATOM 3488 C C . VAL A 1 444 ? -14.031 18.425 3.239 1.00 90.00 444 VAL A C 1
ATOM 3490 O O . VAL A 1 444 ? -14.399 17.550 2.461 1.00 90.00 444 VAL A O 1
ATOM 3493 N N . LEU A 1 445 ? -14.844 19.418 3.595 1.00 87.12 445 LEU A N 1
ATOM 3494 C CA . LEU A 1 445 ? -16.147 19.619 2.945 1.00 87.12 445 LEU A CA 1
ATOM 3495 C C . LEU A 1 445 ? -15.983 20.329 1.597 1.00 87.12 445 LEU A C 1
ATOM 3497 O O . LEU A 1 445 ? -16.606 19.947 0.611 1.00 87.12 445 LEU A O 1
ATOM 3501 N N . THR A 1 446 ? -15.071 21.299 1.542 1.00 83.69 446 THR A N 1
ATOM 3502 C CA . THR A 1 446 ? -14.749 22.068 0.339 1.00 83.69 446 THR A CA 1
ATOM 3503 C C . THR A 1 446 ? -13.254 21.963 0.072 1.00 83.69 446 THR A C 1
ATOM 3505 O O . THR A 1 446 ? -12.440 22.234 0.953 1.00 83.69 446 THR A O 1
ATOM 3508 N N . GLY A 1 447 ? -12.877 21.557 -1.143 1.00 82.75 447 GLY A N 1
ATOM 3509 C CA . GLY A 1 447 ? -11.468 21.458 -1.531 1.00 82.75 447 GLY A CA 1
ATOM 3510 C C . GLY A 1 447 ? -10.763 22.819 -1.514 1.00 82.75 447 GLY A C 1
ATOM 3511 O O . GLY A 1 447 ? -11.381 23.848 -1.789 1.00 82.75 447 GLY A O 1
ATOM 3512 N N . LYS A 1 448 ? -9.445 22.825 -1.273 1.00 83.81 448 LYS A N 1
ATOM 3513 C CA . LYS A 1 448 ? -8.628 24.048 -1.162 1.00 83.81 448 LYS A CA 1
ATOM 3514 C C . LYS A 1 448 ? -8.833 24.997 -2.342 1.00 83.81 448 LYS A C 1
ATOM 3516 O O . LYS A 1 448 ? -9.111 26.173 -2.159 1.00 83.81 448 LYS A O 1
ATOM 3521 N N . LYS A 1 449 ? -8.728 24.472 -3.567 1.00 82.00 449 LYS A N 1
ATOM 3522 C CA . LYS A 1 449 ? -8.853 25.281 -4.791 1.00 82.00 449 LYS A CA 1
ATOM 3523 C C . LYS A 1 449 ? -10.211 25.972 -4.901 1.00 82.00 449 LYS A C 1
ATOM 3525 O O . LYS A 1 449 ? -10.279 27.079 -5.419 1.00 82.00 449 LYS A O 1
ATOM 3530 N N . ALA A 1 450 ? -11.275 25.315 -4.441 1.00 83.19 450 ALA A N 1
ATOM 3531 C CA . ALA A 1 450 ? -12.608 25.900 -4.445 1.00 83.19 450 ALA A CA 1
ATOM 3532 C C . ALA A 1 450 ? -12.726 27.010 -3.387 1.00 83.19 450 ALA A C 1
ATOM 3534 O O . ALA A 1 450 ? -13.304 28.049 -3.685 1.00 83.19 450 ALA A O 1
ATOM 3535 N N . LEU A 1 451 ? -12.113 26.833 -2.209 1.00 84.50 451 LEU A N 1
ATOM 3536 C CA . LEU A 1 451 ? -12.032 27.879 -1.180 1.00 84.50 451 LEU A CA 1
ATOM 3537 C C . LEU A 1 451 ? -11.254 29.107 -1.669 1.00 84.50 451 LEU A C 1
ATOM 3539 O O . LEU A 1 451 ? -11.755 30.224 -1.544 1.00 84.50 451 LEU A O 1
ATOM 3543 N N . ASP A 1 452 ? -10.089 28.893 -2.290 1.00 83.50 452 ASP A N 1
ATOM 3544 C CA . ASP A 1 452 ? -9.276 29.965 -2.881 1.00 83.50 452 ASP A CA 1
ATOM 3545 C C . ASP A 1 452 ? -10.073 30.737 -3.938 1.00 83.50 452 ASP A C 1
ATOM 3547 O O . ASP A 1 452 ? -10.094 31.966 -3.946 1.00 83.50 452 ASP A O 1
ATOM 3551 N N . TYR A 1 453 ? -10.770 30.010 -4.817 1.00 85.38 453 TYR A N 1
ATOM 3552 C CA . TYR A 1 453 ? -11.580 30.613 -5.871 1.00 85.38 453 TYR A CA 1
ATOM 3553 C C . TYR A 1 453 ? -12.765 31.412 -5.316 1.00 85.38 453 TYR A C 1
ATOM 3555 O O . TYR A 1 453 ? -13.093 32.466 -5.852 1.00 85.38 453 TYR A O 1
ATOM 3563 N N . SER A 1 454 ? -13.383 30.961 -4.218 1.00 84.44 454 SER A N 1
ATOM 3564 C CA . SER A 1 454 ? -14.454 31.710 -3.548 1.00 84.44 454 SER A CA 1
ATOM 3565 C C . SER A 1 454 ? -13.965 32.946 -2.777 1.00 84.44 454 SER A C 1
ATOM 3567 O O . SER A 1 454 ? -14.774 33.620 -2.146 1.00 84.44 454 SER A O 1
ATOM 3569 N N . GLY A 1 455 ? -12.659 33.242 -2.795 1.00 78.38 455 GLY A N 1
ATOM 3570 C CA . GLY A 1 455 ? -12.059 34.332 -2.021 1.00 78.38 455 GLY A CA 1
ATOM 3571 C C . GLY A 1 455 ? -11.908 34.018 -0.529 1.00 78.38 455 GLY A C 1
ATOM 3572 O O . GLY A 1 455 ? -11.712 34.926 0.276 1.00 78.38 455 GLY A O 1
ATOM 3573 N N . GLY A 1 456 ? -12.013 32.742 -0.149 1.00 74.88 456 GLY A N 1
ATOM 3574 C CA . GLY A 1 456 ? -11.749 32.280 1.206 1.00 74.88 456 GLY A CA 1
ATOM 3575 C C . GLY A 1 456 ? -10.248 32.185 1.464 1.00 74.88 456 GLY A C 1
ATOM 3576 O O . GLY A 1 456 ? -9.465 31.916 0.555 1.00 74.88 456 GLY A O 1
ATOM 3577 N N . VAL A 1 457 ? -9.835 32.374 2.716 1.00 66.94 457 VAL A N 1
ATOM 3578 C CA . VAL A 1 457 ? -8.442 32.138 3.104 1.00 66.94 457 VAL A CA 1
ATOM 3579 C C . VAL A 1 457 ? -8.282 30.658 3.441 1.00 66.94 457 VAL A C 1
ATOM 3581 O O . VAL A 1 457 ? -8.873 30.164 4.401 1.00 66.94 457 VAL A O 1
ATOM 3584 N N . SER A 1 458 ? -7.517 29.944 2.619 1.00 70.94 458 SER A N 1
ATOM 3585 C CA . SER A 1 458 ? -7.234 28.519 2.798 1.00 70.94 458 SER A CA 1
ATOM 3586 C C . SER A 1 458 ? -5.850 28.285 3.423 1.00 70.94 458 SER A C 1
ATOM 3588 O O . SER A 1 458 ? -5.040 29.206 3.539 1.00 70.94 458 SER A O 1
ATOM 3590 N N . ALA A 1 459 ? -5.586 27.050 3.862 1.00 79.88 459 ALA A N 1
ATOM 3591 C CA . ALA A 1 459 ? -4.251 26.628 4.288 1.00 79.88 459 ALA A CA 1
ATOM 3592 C C . ALA A 1 459 ? -3.335 26.357 3.078 1.00 79.88 459 ALA A C 1
ATOM 3594 O O . ALA A 1 459 ? -3.761 26.429 1.927 1.00 79.88 459 ALA A O 1
ATOM 3595 N N . GLU A 1 460 ? -2.070 26.011 3.315 1.00 81.50 460 GLU A N 1
ATOM 3596 C CA . GLU A 1 460 ? -1.087 25.777 2.249 1.00 81.50 460 GLU A CA 1
ATOM 3597 C C . GLU A 1 460 ? -1.459 24.591 1.335 1.00 81.50 460 GLU A C 1
ATOM 3599 O O . GLU A 1 460 ? -1.177 24.606 0.133 1.00 81.50 460 GLU A O 1
ATOM 3604 N N . ASP A 1 461 ? -2.150 23.590 1.881 1.00 84.56 461 ASP A N 1
ATOM 3605 C CA . ASP A 1 461 ? -2.585 22.364 1.211 1.00 84.56 461 ASP A CA 1
ATOM 3606 C C . ASP A 1 461 ? -3.911 21.824 1.800 1.00 84.56 461 ASP A C 1
ATOM 3608 O O . ASP A 1 461 ? -4.541 22.454 2.651 1.00 84.56 461 ASP A O 1
ATOM 3612 N N . HIS A 1 462 ? -4.395 20.677 1.302 1.00 85.69 462 HIS A N 1
ATOM 3613 C CA . HIS A 1 462 ? -5.628 20.060 1.818 1.00 85.69 462 HIS A CA 1
ATOM 3614 C C . HIS A 1 462 ? -5.439 19.511 3.242 1.00 85.69 462 HIS A C 1
ATOM 3616 O O . HIS A 1 462 ? -6.368 19.556 4.049 1.00 85.69 462 HIS A O 1
ATOM 3622 N N . GLN A 1 463 ? -4.235 19.036 3.568 1.00 87.62 463 GLN A N 1
ATOM 3623 C CA . GLN A 1 463 ? -3.855 18.533 4.887 1.00 87.62 463 GLN A CA 1
ATOM 3624 C C . GLN A 1 463 ? -3.899 19.648 5.943 1.00 87.62 463 GLN A C 1
ATOM 3626 O O . GLN A 1 463 ? -4.293 19.414 7.083 1.00 87.62 463 GLN A O 1
ATOM 3631 N N . GLY A 1 464 ? -3.608 20.888 5.560 1.00 84.19 464 GLY A N 1
ATOM 3632 C CA . GLY A 1 464 ? -3.729 22.050 6.426 1.00 84.19 464 GLY A CA 1
ATOM 3633 C C . GLY A 1 464 ? -5.171 22.387 6.817 1.00 84.19 464 GLY A C 1
ATOM 3634 O O . GLY A 1 464 ? -5.376 23.015 7.853 1.00 84.19 464 GLY A O 1
ATOM 3635 N N . ILE A 1 465 ? -6.158 21.956 6.022 1.00 86.19 465 ILE A N 1
ATOM 3636 C CA . ILE A 1 465 ? -7.595 22.228 6.224 1.00 86.19 465 ILE A CA 1
ATOM 3637 C C . ILE A 1 465 ? -8.321 21.035 6.857 1.00 86.19 465 ILE A C 1
ATOM 3639 O O . ILE A 1 465 ? -9.307 21.223 7.564 1.00 86.19 465 ILE A O 1
ATOM 3643 N N . GLY A 1 466 ? -7.856 19.810 6.604 1.00 88.25 466 GLY A N 1
ATOM 3644 C CA . GLY A 1 466 ? -8.554 18.596 7.030 1.00 88.25 466 GLY A CA 1
ATOM 3645 C C . GLY A 1 466 ? -7.659 17.389 7.287 1.00 88.25 466 GLY A C 1
ATOM 3646 O O . GLY A 1 466 ? -8.146 16.264 7.267 1.00 88.25 466 GLY A O 1
ATOM 3647 N N . GLY A 1 467 ? -6.355 17.586 7.461 1.00 88.94 467 GLY A N 1
ATOM 3648 C CA . GLY A 1 467 ? -5.408 16.522 7.797 1.00 88.94 467 GLY A CA 1
ATOM 3649 C C . GLY A 1 467 ? -5.379 16.203 9.292 1.00 88.94 467 GLY A C 1
ATOM 3650 O O . GLY A 1 467 ? -5.918 16.946 10.120 1.00 88.94 467 GLY A O 1
ATOM 3651 N N . TYR A 1 468 ? -4.711 15.100 9.640 1.00 84.75 468 TYR A N 1
ATOM 3652 C CA . TYR A 1 468 ? -4.618 14.615 11.021 1.00 84.75 468 TYR A CA 1
ATOM 3653 C C . TYR A 1 468 ? -3.922 15.615 11.954 1.00 84.75 468 TYR A C 1
ATOM 3655 O O . TYR A 1 468 ? -4.487 16.000 12.975 1.00 84.75 468 TYR A O 1
ATOM 3663 N N . GLU A 1 469 ? -2.723 16.083 11.587 1.00 77.25 469 GLU A N 1
ATOM 3664 C CA . GLU A 1 469 ? -1.863 16.884 12.472 1.00 77.25 469 GLU A CA 1
ATOM 3665 C C . GLU A 1 469 ? -2.533 18.173 12.962 1.00 77.25 469 GLU A C 1
ATOM 3667 O O . GLU A 1 469 ? -2.404 18.537 14.130 1.00 77.25 469 GLU A O 1
ATOM 3672 N N . ARG A 1 470 ? -3.215 18.894 12.065 1.00 76.81 470 ARG A N 1
ATOM 3673 C CA . ARG A 1 470 ? -3.716 20.242 12.364 1.00 76.81 470 ARG A CA 1
ATOM 3674 C C . ARG A 1 470 ? -5.184 20.269 12.767 1.00 76.81 470 ARG A C 1
ATOM 3676 O O . ARG A 1 470 ? -5.569 21.165 13.512 1.00 76.81 470 ARG A O 1
ATOM 3683 N N . ILE A 1 471 ? -5.990 19.328 12.269 1.00 81.94 471 ILE A N 1
ATOM 3684 C CA . ILE A 1 471 ? -7.452 19.400 12.355 1.00 81.94 471 ILE A CA 1
ATOM 3685 C C . ILE A 1 471 ? -8.022 18.103 12.924 1.00 81.94 471 ILE A C 1
ATOM 3687 O O . ILE A 1 471 ? -8.442 18.103 14.079 1.00 81.94 471 ILE A O 1
ATOM 3691 N N . MET A 1 472 ? -7.973 17.002 12.166 1.00 82.81 472 MET A N 1
ATOM 3692 C CA . MET A 1 472 ? -8.742 15.783 12.463 1.00 82.81 472 MET A CA 1
ATOM 3693 C C . MET A 1 472 ? -8.234 14.997 13.676 1.00 82.81 472 MET A C 1
ATOM 3695 O O . MET A 1 472 ? -9.011 14.384 14.402 1.00 82.81 472 MET A O 1
ATOM 3699 N N . GLY A 1 473 ? -6.932 15.028 13.954 1.00 76.94 473 GLY A N 1
ATOM 3700 C CA . GLY A 1 473 ? -6.394 14.474 15.196 1.00 76.94 473 GLY A CA 1
ATOM 3701 C C . GLY A 1 473 ? -6.683 15.392 16.387 1.00 76.94 473 GLY A C 1
ATOM 3702 O O . GLY A 1 473 ? -7.034 14.937 17.480 1.00 76.94 473 GLY A O 1
ATOM 3703 N N . VAL A 1 474 ? -6.578 16.711 16.189 1.00 72.19 474 VAL A N 1
ATOM 3704 C CA . VAL A 1 474 ? -6.734 17.718 17.255 1.00 72.19 474 VAL A CA 1
ATOM 3705 C C . VAL A 1 474 ? -8.172 17.775 17.773 1.00 72.19 474 VAL A C 1
ATOM 3707 O O . VAL A 1 474 ? -8.378 17.766 18.991 1.00 72.19 474 VAL A O 1
ATOM 3710 N N . ASN A 1 475 ? -9.158 17.791 16.875 1.00 71.94 475 ASN A N 1
ATOM 3711 C CA . ASN A 1 475 ? -10.582 17.787 17.223 1.00 71.94 475 ASN A CA 1
ATOM 3712 C C . ASN A 1 475 ? -11.091 16.397 17.670 1.00 71.94 475 ASN A C 1
ATOM 3714 O O . ASN A 1 475 ? -12.149 16.315 18.289 1.00 71.94 475 ASN A O 1
ATOM 3718 N N . GLY A 1 476 ? -10.316 15.331 17.432 1.00 71.12 476 GLY A N 1
ATOM 3719 C CA . GLY A 1 476 ? -10.640 13.959 17.827 1.00 71.12 476 GLY A CA 1
ATOM 3720 C C . GLY A 1 476 ? -11.540 13.203 16.844 1.00 71.12 476 GLY A C 1
ATOM 3721 O O . GLY A 1 476 ? -12.047 12.139 17.204 1.00 71.12 476 GLY A O 1
ATOM 3722 N N . GLU A 1 477 ? -11.741 13.728 15.631 1.00 77.69 477 GLU A N 1
ATOM 3723 C CA . GLU A 1 477 ? -12.473 13.040 14.556 1.00 77.69 477 GLU A CA 1
ATOM 3724 C C . GLU A 1 477 ? -11.720 11.807 14.059 1.00 77.69 477 GLU A C 1
ATOM 3726 O O . GLU A 1 477 ? -12.312 10.749 13.869 1.00 77.69 477 GLU A O 1
ATOM 3731 N N . ALA A 1 478 ? -10.401 11.921 13.921 1.00 83.69 478 ALA A N 1
ATOM 3732 C CA . ALA A 1 478 ? -9.522 10.801 13.648 1.00 83.69 478 ALA A CA 1
ATOM 3733 C C . ALA A 1 478 ? -8.955 10.255 14.954 1.00 83.69 478 ALA A C 1
ATOM 3735 O O . ALA A 1 478 ? -8.142 10.899 15.624 1.00 83.69 478 ALA A O 1
ATOM 3736 N N . GLN A 1 479 ? -9.387 9.049 15.320 1.00 81.19 479 GLN A N 1
ATOM 3737 C CA . GLN A 1 479 ? -8.969 8.421 16.570 1.00 81.19 479 GLN A CA 1
ATOM 3738 C C . GLN A 1 479 ? -7.544 7.885 16.483 1.00 81.19 479 GLN A C 1
ATOM 3740 O O . GLN A 1 479 ? -6.852 7.879 17.494 1.00 81.19 479 GLN A O 1
ATOM 3745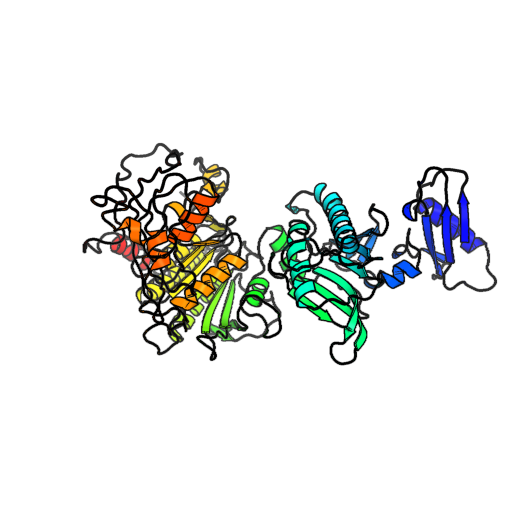 N N . TYR A 1 480 ? -7.092 7.467 15.301 1.00 83.38 480 TYR A N 1
ATOM 3746 C CA . TYR A 1 480 ? -5.768 6.883 15.121 1.00 83.38 480 TYR A CA 1
ATOM 3747 C C . TYR A 1 480 ? -5.007 7.551 13.986 1.00 83.38 480 TYR A C 1
ATOM 3749 O O . TYR A 1 480 ? -5.578 7.950 12.968 1.00 83.38 480 TYR A O 1
ATOM 3757 N N . TRP A 1 481 ? -3.696 7.622 14.171 1.00 86.00 481 TRP A N 1
ATOM 3758 C CA . TRP A 1 481 ? -2.745 7.975 13.134 1.00 86.00 481 TRP A CA 1
ATOM 3759 C C . TRP A 1 481 ? -1.894 6.762 12.797 1.00 86.00 481 TRP A C 1
ATOM 3761 O O . TRP A 1 481 ? -1.574 5.961 13.676 1.00 86.00 481 TRP A O 1
ATOM 3771 N N . ALA A 1 482 ? -1.539 6.647 11.528 1.00 85.94 482 ALA A N 1
ATOM 3772 C CA . ALA A 1 482 ? -0.610 5.656 11.022 1.00 85.94 482 ALA A CA 1
ATOM 3773 C C . ALA A 1 482 ? 0.307 6.327 10.004 1.00 85.94 482 ALA A C 1
ATOM 3775 O O . ALA A 1 482 ? -0.159 7.144 9.220 1.00 85.94 482 ALA A O 1
ATOM 3776 N N . ARG A 1 483 ? 1.590 5.975 9.976 1.00 82.44 483 ARG A N 1
ATOM 3777 C CA . ARG A 1 483 ? 2.586 6.515 9.038 1.00 82.44 483 ARG A CA 1
ATOM 3778 C C . ARG A 1 483 ? 2.258 6.190 7.592 1.00 82.44 483 ARG A C 1
ATOM 3780 O O . ARG A 1 483 ? 2.558 6.980 6.705 1.00 82.44 483 ARG A O 1
ATOM 3787 N N . ASP A 1 484 ? 1.661 5.027 7.361 1.00 81.69 484 ASP A N 1
ATOM 3788 C CA . ASP A 1 484 ? 1.269 4.555 6.043 1.00 81.69 484 ASP A CA 1
ATOM 3789 C C . ASP A 1 484 ? 0.056 3.616 6.113 1.00 81.69 484 ASP A C 1
ATOM 3791 O O . ASP A 1 484 ? -0.476 3.297 7.179 1.00 81.69 484 ASP A O 1
ATOM 3795 N N . VAL A 1 485 ? -0.399 3.169 4.941 1.00 84.75 485 VAL A N 1
ATOM 3796 C CA . VAL A 1 485 ? -1.549 2.263 4.807 1.00 84.75 485 VAL A CA 1
ATOM 3797 C C . VAL A 1 485 ? -1.308 0.917 5.494 1.00 84.75 485 VAL A C 1
ATOM 3799 O O . VAL A 1 485 ? -2.257 0.316 5.987 1.00 84.75 485 VAL A O 1
ATOM 3802 N N . GLY A 1 486 ? -0.066 0.432 5.537 1.00 83.94 486 GLY A N 1
ATOM 3803 C CA . GLY A 1 486 ? 0.277 -0.826 6.197 1.00 83.94 486 GLY A CA 1
ATOM 3804 C C . GLY A 1 486 ? 0.107 -0.737 7.700 1.00 83.94 486 GLY A C 1
ATOM 3805 O O . GLY A 1 486 ? -0.615 -1.542 8.283 1.00 83.94 486 GLY A O 1
ATOM 3806 N N . GLU A 1 487 ? 0.687 0.291 8.314 1.00 85.31 487 GLU A N 1
ATOM 3807 C CA . GLU A 1 487 ? 0.477 0.563 9.736 1.00 85.31 487 GLU A CA 1
ATOM 3808 C C . GLU A 1 487 ? -1.004 0.819 10.043 1.00 85.31 487 GLU A C 1
ATOM 3810 O O . GLU A 1 487 ? -1.510 0.334 11.052 1.00 85.31 487 GLU A O 1
ATOM 3815 N N . ALA A 1 488 ? -1.743 1.479 9.145 1.00 89.50 488 ALA A N 1
ATOM 3816 C CA . ALA A 1 488 ? -3.180 1.672 9.318 1.00 89.50 488 ALA A CA 1
ATOM 3817 C C . ALA A 1 488 ? -3.952 0.342 9.326 1.00 89.50 488 ALA A C 1
ATOM 3819 O O . ALA A 1 488 ? -4.860 0.154 10.138 1.00 89.50 488 ALA A O 1
ATOM 3820 N N . CYS A 1 489 ? -3.563 -0.607 8.469 1.00 90.88 489 CYS A N 1
ATOM 3821 C CA . CYS A 1 489 ? -4.113 -1.960 8.481 1.00 90.88 489 CYS A CA 1
ATOM 3822 C C . CYS A 1 489 ? -3.730 -2.701 9.773 1.00 90.88 489 CYS A C 1
ATOM 3824 O O . CYS A 1 489 ? -4.583 -3.361 10.358 1.00 90.88 489 CYS A O 1
ATOM 3826 N N . HIS A 1 490 ? -2.501 -2.560 10.282 1.00 88.81 490 HIS A N 1
ATOM 3827 C CA . HIS A 1 490 ? -2.129 -3.138 11.580 1.00 88.81 490 HIS A CA 1
ATOM 3828 C C . HIS A 1 490 ? -2.947 -2.555 12.734 1.00 88.81 490 HIS A C 1
ATOM 3830 O O . HIS A 1 490 ? -3.402 -3.309 13.589 1.00 88.81 490 HIS A O 1
ATOM 3836 N N . VAL A 1 491 ? -3.192 -1.241 12.749 1.00 88.06 491 VAL A N 1
ATOM 3837 C CA . VAL A 1 491 ? -4.088 -0.603 13.727 1.00 88.06 491 VAL A CA 1
ATOM 3838 C C . VAL A 1 491 ? -5.491 -1.209 13.649 1.00 88.06 491 VAL A C 1
ATOM 3840 O O . VAL A 1 491 ? -6.077 -1.508 14.688 1.00 88.06 491 VAL A O 1
ATOM 3843 N N . LEU A 1 492 ? -6.006 -1.447 12.439 1.00 91.06 492 LEU A N 1
ATOM 3844 C CA . LEU A 1 492 ? -7.301 -2.094 12.226 1.00 91.06 492 LEU A CA 1
ATOM 3845 C C . LEU A 1 492 ? -7.329 -3.542 12.752 1.00 91.06 492 LEU A C 1
ATOM 3847 O O . LEU A 1 492 ? -8.253 -3.915 13.470 1.00 91.06 492 LEU A O 1
ATOM 3851 N N . PHE A 1 493 ? -6.310 -4.356 12.463 1.00 90.81 493 PHE A N 1
ATOM 3852 C CA . PHE A 1 493 ? -6.237 -5.727 12.984 1.00 90.81 493 PHE A CA 1
ATOM 3853 C C . PHE A 1 493 ? -6.081 -5.765 14.506 1.00 90.81 493 PHE A C 1
ATOM 3855 O O . PHE A 1 493 ? -6.792 -6.523 15.161 1.00 90.81 493 PHE A O 1
ATOM 3862 N N . ARG A 1 494 ? -5.240 -4.896 15.080 1.00 85.81 494 ARG A N 1
ATOM 3863 C CA . ARG A 1 494 ? -5.132 -4.727 16.536 1.00 85.81 494 ARG A CA 1
ATOM 3864 C C . ARG A 1 494 ? -6.461 -4.302 17.148 1.00 85.81 494 ARG A C 1
ATOM 3866 O O . ARG A 1 494 ? -6.823 -4.768 18.219 1.00 85.81 494 ARG A O 1
ATOM 3873 N N . TYR A 1 495 ? -7.222 -3.440 16.474 1.00 87.12 495 TYR A N 1
ATOM 3874 C CA . TYR A 1 495 ? -8.560 -3.082 16.933 1.00 87.12 495 TYR A CA 1
ATOM 3875 C C . TYR A 1 495 ? -9.452 -4.317 17.020 1.00 87.12 495 TYR A C 1
ATOM 3877 O O . TYR A 1 495 ? -10.026 -4.570 18.079 1.00 87.12 495 TYR A O 1
ATOM 3885 N N . TYR A 1 496 ? -9.476 -5.142 15.973 1.00 88.88 496 TYR A N 1
ATOM 3886 C CA . TYR A 1 496 ? -10.261 -6.372 15.960 1.00 88.88 496 TYR A CA 1
ATOM 3887 C C . TYR A 1 496 ? -9.828 -7.427 16.968 1.00 88.88 496 TYR A C 1
ATOM 3889 O O . TYR A 1 496 ? -10.689 -8.142 17.481 1.00 88.88 496 TYR A O 1
ATOM 3897 N N . GLU A 1 497 ? -8.544 -7.507 17.318 1.00 84.44 497 GLU A N 1
ATOM 3898 C CA . GLU A 1 497 ? -8.097 -8.372 18.415 1.00 84.44 497 GLU A CA 1
ATOM 3899 C C . GLU A 1 497 ? -8.850 -8.074 19.713 1.00 84.44 497 GLU A C 1
ATOM 3901 O O . GLU A 1 497 ? -9.068 -8.976 20.522 1.00 84.44 497 GLU A O 1
ATOM 3906 N N . HIS A 1 498 ? -9.315 -6.841 19.892 1.00 79.12 498 HIS A N 1
ATOM 3907 C CA . HIS A 1 498 ? -9.998 -6.410 21.097 1.00 79.12 498 HIS A CA 1
ATOM 3908 C C . HIS A 1 498 ? -11.508 -6.178 20.918 1.00 79.12 498 HIS A C 1
ATOM 3910 O O . HIS A 1 498 ? -12.252 -6.304 21.893 1.00 79.12 498 HIS A O 1
ATOM 3916 N N . SER A 1 499 ? -11.972 -5.815 19.720 1.00 84.44 499 SER A N 1
ATOM 3917 C CA . SER A 1 499 ? -13.354 -5.383 19.466 1.00 84.44 499 SER A CA 1
ATOM 3918 C C . SER A 1 499 ? -14.208 -6.390 18.703 1.00 84.44 499 SER A C 1
ATOM 3920 O O . SER A 1 499 ? -15.432 -6.318 18.813 1.00 84.44 499 SER A O 1
ATOM 3922 N N . TYR A 1 500 ? -13.608 -7.322 17.954 1.00 90.31 500 TYR A N 1
ATOM 3923 C CA . TYR A 1 500 ? -14.373 -8.162 17.037 1.00 90.31 500 TYR A CA 1
ATOM 3924 C C . TYR A 1 500 ? -15.302 -9.119 17.789 1.00 90.31 500 TYR A C 1
ATOM 3926 O O . TYR A 1 500 ? -14.871 -9.921 18.620 1.00 90.31 500 TYR A O 1
ATOM 3934 N N . VAL A 1 501 ? -16.590 -9.055 17.456 1.00 90.62 501 VAL A N 1
ATOM 3935 C CA . VAL A 1 501 ? -17.621 -9.966 17.956 1.00 90.62 501 VAL A CA 1
ATOM 3936 C C . VAL A 1 501 ? -18.028 -10.881 16.810 1.00 90.62 501 VAL A C 1
ATOM 3938 O O . VAL A 1 501 ? -18.545 -10.408 15.798 1.00 90.62 501 VAL A O 1
ATOM 3941 N N . ALA A 1 502 ? -17.793 -12.189 16.948 1.00 92.44 502 ALA A N 1
ATOM 3942 C CA . ALA A 1 502 ? -18.229 -13.128 15.922 1.00 92.44 502 ALA A CA 1
ATOM 3943 C C . ALA A 1 502 ? -19.770 -13.190 15.874 1.00 92.44 502 ALA A C 1
ATOM 3945 O O . ALA A 1 502 ? -20.416 -13.071 16.921 1.00 92.44 502 ALA A O 1
ATOM 3946 N N . PRO A 1 503 ? -20.382 -13.402 14.694 1.00 92.25 503 PRO A N 1
ATOM 3947 C CA . PRO A 1 503 ? -21.831 -13.533 14.587 1.00 92.25 503 PRO A CA 1
ATOM 3948 C C . PRO A 1 503 ? -22.393 -14.575 15.565 1.00 92.25 503 PRO A C 1
ATOM 3950 O O . PRO A 1 503 ? -21.940 -15.717 15.605 1.00 92.25 503 PRO A O 1
ATOM 3953 N N . GLY A 1 504 ? -23.383 -14.171 16.365 1.00 89.19 504 GLY A N 1
ATOM 3954 C CA . GLY A 1 504 ? -23.991 -15.006 17.410 1.00 89.19 504 GLY A CA 1
ATOM 3955 C C . GLY A 1 504 ? -23.331 -14.903 18.790 1.00 89.19 504 GLY A C 1
ATOM 3956 O O . GLY A 1 504 ? -23.912 -15.358 19.776 1.00 89.19 504 GLY A O 1
ATOM 3957 N N . GLU A 1 505 ? -22.166 -14.264 18.904 1.00 91.75 505 GLU A N 1
ATOM 3958 C CA . GLU A 1 505 ? -21.529 -13.980 20.189 1.00 91.75 505 GLU A CA 1
ATOM 3959 C C . GLU A 1 505 ? -22.006 -12.640 20.766 1.00 91.75 505 GLU A C 1
ATOM 3961 O O . GLU A 1 505 ? -22.424 -11.727 20.056 1.00 91.75 505 GLU A O 1
ATOM 3966 N N . ARG A 1 506 ? -21.958 -12.512 22.097 1.00 86.50 506 ARG A N 1
ATOM 3967 C CA . ARG A 1 506 ? -22.356 -11.278 22.796 1.00 86.50 506 ARG A CA 1
ATOM 3968 C C . ARG A 1 506 ? -21.185 -10.327 23.050 1.00 86.50 506 ARG A C 1
ATOM 3970 O O . ARG A 1 506 ? -21.389 -9.122 23.166 1.00 86.50 506 ARG A O 1
ATOM 3977 N N . PHE A 1 507 ? -19.986 -10.875 23.206 1.00 85.31 507 PHE A N 1
ATOM 3978 C CA . PHE A 1 507 ? -18.776 -10.146 23.574 1.00 85.31 507 PHE A CA 1
ATOM 3979 C C . PHE A 1 507 ? -17.599 -10.663 22.748 1.00 85.31 507 PHE A C 1
ATOM 3981 O O . PHE A 1 507 ? -17.629 -11.834 22.368 1.00 85.31 507 PHE A O 1
ATOM 3988 N N . PRO A 1 508 ? -16.554 -9.848 22.531 1.00 86.62 508 PRO A N 1
ATOM 3989 C CA . PRO A 1 508 ? -15.347 -10.317 21.869 1.00 86.62 508 PRO A CA 1
ATOM 3990 C C . PRO A 1 508 ? -14.707 -11.469 22.646 1.00 86.62 508 PRO A C 1
ATOM 3992 O O . PRO A 1 508 ? -14.741 -11.507 23.885 1.00 86.62 508 PRO A O 1
ATOM 3995 N N . ARG A 1 509 ? -14.101 -12.410 21.917 1.00 86.44 509 ARG A N 1
ATOM 3996 C CA . ARG A 1 509 ? -13.410 -13.555 22.522 1.00 86.44 509 ARG A CA 1
ATOM 3997 C C . ARG A 1 509 ? -12.239 -13.104 23.382 1.00 86.44 509 ARG A C 1
ATOM 3999 O O . ARG A 1 509 ? -11.686 -12.017 23.217 1.00 86.44 509 ARG A O 1
ATOM 4006 N N . ARG A 1 510 ? -11.832 -13.980 24.294 1.00 81.62 510 ARG A N 1
ATOM 4007 C CA . ARG A 1 510 ? -10.669 -13.760 25.150 1.00 81.62 510 ARG A CA 1
ATOM 4008 C C . ARG A 1 510 ? -9.359 -13.920 24.382 1.00 81.62 510 ARG A C 1
ATOM 4010 O O . ARG A 1 510 ? -9.286 -14.770 23.498 1.00 81.62 510 ARG A O 1
ATOM 4017 N N . SER A 1 511 ? -8.356 -13.114 24.715 1.00 78.00 511 SER A N 1
ATOM 4018 C CA . SER A 1 511 ? -6.981 -13.338 24.251 1.00 78.00 511 SER A CA 1
ATOM 4019 C C . SER A 1 511 ? -6.240 -14.181 25.298 1.00 78.00 511 SER A C 1
ATOM 4021 O O . SER A 1 511 ? -6.434 -13.942 26.494 1.00 78.00 511 SER A O 1
ATOM 4023 N N . PRO A 1 512 ? -5.468 -15.203 24.893 1.00 75.19 512 PRO A N 1
ATOM 4024 C CA . PRO A 1 512 ? -4.580 -15.904 25.813 1.00 75.19 512 PRO A CA 1
ATOM 4025 C C . PRO A 1 512 ? -3.470 -14.947 26.258 1.00 75.19 512 PRO A C 1
ATOM 4027 O O . PRO A 1 512 ? -2.926 -14.246 25.414 1.00 75.19 512 PRO A O 1
ATOM 4030 N N . THR A 1 513 ? -3.163 -14.917 27.553 1.00 80.81 513 THR A N 1
ATOM 4031 C CA . THR A 1 513 ? -2.066 -14.127 28.131 1.00 80.81 513 THR A CA 1
ATOM 4032 C C . THR A 1 513 ? -1.277 -14.996 29.101 1.00 80.81 513 THR A C 1
ATOM 4034 O O . THR A 1 513 ? -1.868 -15.826 29.804 1.00 80.81 513 THR A O 1
ATOM 4037 N N . ASP A 1 514 ? 0.036 -14.800 29.116 1.00 83.75 514 ASP A N 1
ATOM 4038 C CA . ASP A 1 514 ? 0.962 -15.394 30.077 1.00 83.75 514 ASP A CA 1
ATOM 4039 C C . ASP A 1 514 ? 1.184 -14.476 31.299 1.00 83.75 514 ASP A C 1
ATOM 4041 O O . ASP A 1 514 ? 1.856 -14.879 32.251 1.00 83.75 514 ASP A O 1
ATOM 4045 N N . ASP A 1 515 ? 0.615 -13.258 31.309 1.00 81.50 515 ASP A N 1
ATOM 4046 C CA . ASP A 1 515 ? 0.717 -12.320 32.432 1.00 81.50 515 ASP A CA 1
ATOM 4047 C C . ASP A 1 515 ? -0.203 -12.741 33.602 1.00 81.50 515 ASP A C 1
ATOM 4049 O O . ASP A 1 515 ? -1.432 -12.804 33.451 1.00 81.50 515 ASP A O 1
ATOM 4053 N N . PRO A 1 516 ? 0.344 -13.042 34.797 1.00 82.94 516 PRO A N 1
ATOM 4054 C CA . PRO A 1 516 ? -0.466 -13.430 35.943 1.00 82.94 516 PRO A CA 1
ATOM 4055 C C . PRO A 1 516 ? -1.363 -12.288 36.437 1.00 82.94 516 PRO A C 1
ATOM 4057 O O . PRO A 1 516 ? -0.890 -11.211 36.789 1.00 82.94 516 PRO A O 1
ATOM 4060 N N . ALA A 1 517 ? -2.657 -12.568 36.618 1.00 80.12 517 ALA A N 1
ATOM 4061 C CA . ALA A 1 517 ? -3.624 -11.589 37.137 1.00 80.12 517 ALA A CA 1
ATOM 4062 C C . ALA A 1 517 ? -3.274 -11.028 38.536 1.00 80.12 517 ALA A C 1
ATOM 4064 O O . ALA A 1 517 ? -3.713 -9.937 38.888 1.00 80.12 517 ALA A O 1
ATOM 4065 N N . GLU A 1 518 ? -2.483 -11.764 39.324 1.00 83.00 518 GLU A N 1
ATOM 4066 C CA . GLU A 1 518 ? -2.039 -11.384 40.674 1.00 83.00 518 GLU A CA 1
ATOM 4067 C C . GLU A 1 518 ? -0.648 -10.710 40.681 1.00 83.00 518 GLU A C 1
ATOM 4069 O O . GLU A 1 518 ? -0.032 -10.562 41.740 1.00 83.00 518 GLU A O 1
ATOM 4074 N N . ARG A 1 519 ? -0.105 -10.328 39.511 1.00 85.44 519 ARG A N 1
ATOM 4075 C CA . ARG A 1 519 ? 1.211 -9.680 39.403 1.00 85.44 519 ARG A CA 1
ATOM 4076 C C . ARG A 1 519 ? 1.247 -8.374 40.199 1.00 85.44 519 ARG A C 1
ATOM 4078 O O . ARG A 1 519 ? 0.417 -7.484 40.027 1.00 85.44 519 ARG A O 1
ATOM 4085 N N . ASP A 1 520 ? 2.284 -8.214 41.022 1.00 87.25 520 ASP A N 1
ATOM 4086 C CA . ASP A 1 520 ? 2.557 -6.939 41.681 1.00 87.25 520 ASP A CA 1
ATOM 4087 C C . ASP A 1 520 ? 3.067 -5.911 40.661 1.00 87.25 520 ASP A C 1
ATOM 4089 O O . ASP A 1 520 ? 4.118 -6.086 40.043 1.00 87.25 520 ASP A O 1
ATOM 4093 N N . VAL A 1 521 ? 2.322 -4.819 40.501 1.00 86.81 521 VAL A N 1
ATOM 4094 C CA . VAL A 1 521 ? 2.635 -3.730 39.563 1.00 86.81 521 VAL A CA 1
ATOM 4095 C C . VAL A 1 521 ? 3.540 -2.655 40.170 1.00 86.81 521 VAL A C 1
ATOM 4097 O O . VAL A 1 521 ? 4.070 -1.814 39.449 1.00 86.81 521 VAL A O 1
ATOM 4100 N N . ARG A 1 522 ? 3.745 -2.654 41.495 1.00 88.38 522 ARG A N 1
ATOM 4101 C CA . ARG A 1 522 ? 4.586 -1.664 42.189 1.00 88.38 522 ARG A CA 1
ATOM 4102 C C . ARG A 1 522 ? 6.039 -1.617 41.699 1.00 88.38 522 ARG A C 1
ATOM 4104 O O . ARG A 1 522 ? 6.526 -0.496 41.567 1.00 88.38 522 ARG A O 1
ATOM 4111 N N . PRO A 1 523 ? 6.734 -2.743 41.429 1.00 88.81 523 PRO A N 1
ATOM 4112 C CA . PRO A 1 523 ? 8.113 -2.715 40.944 1.00 88.81 523 PRO A CA 1
ATOM 4113 C C . PRO A 1 523 ? 8.231 -2.372 39.452 1.00 88.81 523 PRO A C 1
ATOM 4115 O O . PRO A 1 523 ? 9.346 -2.344 38.940 1.00 88.81 523 PRO A O 1
ATOM 4118 N N . TYR A 1 524 ? 7.120 -2.132 38.743 1.00 84.88 524 TYR A N 1
ATOM 4119 C CA . TYR A 1 524 ? 7.163 -1.801 37.322 1.00 84.88 524 TYR A CA 1
ATOM 4120 C C . TYR A 1 524 ? 7.996 -0.526 37.099 1.00 84.88 524 TYR A C 1
ATOM 4122 O O . TYR A 1 524 ? 7.741 0.480 37.781 1.00 84.88 524 TYR A O 1
ATOM 4130 N N . PRO A 1 525 ? 8.981 -0.551 36.180 1.00 87.25 525 PRO A N 1
ATOM 4131 C CA . PRO A 1 525 ? 9.879 0.572 35.961 1.00 87.25 525 PRO A CA 1
ATOM 4132 C C . PRO A 1 525 ? 9.086 1.771 35.456 1.00 87.25 525 PRO A C 1
ATOM 4134 O O . PRO A 1 525 ? 8.313 1.673 34.503 1.00 87.25 525 PRO A O 1
ATOM 4137 N N . TYR A 1 526 ? 9.266 2.914 36.110 1.00 80.00 526 TYR A N 1
ATOM 4138 C CA . TYR A 1 526 ? 8.607 4.134 35.680 1.00 80.00 526 TYR A CA 1
ATOM 4139 C C . TYR A 1 526 ? 9.338 4.713 34.462 1.00 80.00 526 TYR A C 1
ATOM 4141 O O . TYR A 1 526 ? 8.664 5.060 33.501 1.00 80.00 526 TYR A O 1
ATOM 4149 N N . GLY A 1 527 ? 10.680 4.711 34.437 1.00 72.81 527 GLY A N 1
ATOM 4150 C CA . GLY A 1 527 ? 11.540 5.077 33.294 1.00 72.81 527 GLY A CA 1
ATOM 4151 C C . GLY A 1 527 ? 12.184 6.471 33.399 1.00 72.81 527 GLY A C 1
ATOM 4152 O O . GLY A 1 527 ? 11.596 7.375 33.990 1.00 72.81 527 GLY A O 1
ATOM 4153 N N . ASP A 1 528 ? 13.352 6.658 32.771 1.00 63.78 528 ASP A N 1
ATOM 4154 C CA . ASP A 1 528 ? 14.243 7.824 32.944 1.00 63.78 528 ASP A CA 1
ATOM 4155 C C . ASP A 1 528 ? 13.827 9.053 32.115 1.00 63.78 528 ASP A C 1
ATOM 4157 O O . ASP A 1 528 ? 14.471 9.394 31.121 1.00 63.78 528 ASP A O 1
ATOM 4161 N N . GLU A 1 529 ? 12.744 9.740 32.498 1.00 64.19 529 GLU A N 1
ATOM 4162 C CA . GLU A 1 529 ? 12.380 11.006 31.847 1.00 64.19 529 GLU A CA 1
ATOM 4163 C C . GLU A 1 529 ? 12.848 12.261 32.600 1.00 64.19 529 GLU A C 1
ATOM 4165 O O . GLU A 1 529 ? 12.669 12.358 33.821 1.00 64.19 529 GLU A O 1
ATOM 4170 N N . PRO A 1 530 ? 13.393 13.275 31.893 1.00 56.47 530 PRO A N 1
ATOM 4171 C CA . PRO A 1 530 ? 13.828 14.517 32.516 1.00 56.47 530 PRO A CA 1
ATOM 4172 C C . PRO A 1 530 ? 12.670 15.232 33.230 1.00 56.47 530 PRO A C 1
ATOM 4174 O O . PRO A 1 530 ? 11.757 15.759 32.600 1.00 56.47 530 PRO A O 1
ATOM 4177 N N . GLY A 1 531 ? 12.737 15.307 34.561 1.00 63.94 531 GLY A N 1
ATOM 4178 C CA . GLY A 1 531 ? 11.789 16.070 35.383 1.00 63.94 531 GLY A CA 1
ATOM 4179 C C . GLY A 1 531 ? 10.757 15.243 36.156 1.00 63.94 531 GLY A C 1
ATOM 4180 O O . GLY A 1 531 ? 10.018 15.826 36.953 1.00 63.94 531 GLY A O 1
ATOM 4181 N N . LEU A 1 532 ? 10.734 13.913 36.003 1.00 69.31 532 LEU A N 1
ATOM 4182 C CA . LEU A 1 532 ? 9.902 13.013 36.812 1.00 69.31 532 LEU A CA 1
ATOM 4183 C C . LEU A 1 532 ? 10.774 12.223 37.810 1.00 69.31 532 LEU A C 1
ATOM 4185 O O . LEU A 1 532 ? 11.669 11.503 37.389 1.00 69.31 532 LEU A O 1
ATOM 4189 N N . PRO A 1 533 ? 10.556 12.347 39.135 1.00 74.88 533 PRO A N 1
ATOM 4190 C CA . PRO A 1 533 ? 11.471 11.821 40.153 1.00 74.88 533 PRO A CA 1
ATOM 4191 C C . PRO A 1 533 ? 11.035 10.444 40.691 1.00 74.88 533 PRO A C 1
ATOM 4193 O O . PRO A 1 533 ? 10.990 10.270 41.912 1.00 74.88 533 PRO A O 1
ATOM 4196 N N . PHE A 1 534 ? 10.612 9.529 39.815 1.00 84.94 534 PHE A N 1
ATOM 4197 C CA . PHE A 1 534 ? 10.142 8.195 40.202 1.00 84.94 534 PHE A CA 1
ATOM 4198 C C . PHE A 1 534 ? 10.892 7.120 39.428 1.00 84.94 534 PHE A C 1
ATOM 4200 O O . PHE A 1 534 ? 10.917 7.168 38.200 1.00 84.94 534 PHE A O 1
ATOM 4207 N N . ASP A 1 535 ? 11.395 6.121 40.144 1.00 85.62 535 ASP A N 1
ATOM 4208 C CA . ASP A 1 535 ? 12.066 4.965 39.552 1.00 85.62 535 ASP A CA 1
ATOM 4209 C C . ASP A 1 535 ? 11.051 3.846 39.262 1.00 85.62 535 ASP A C 1
ATOM 4211 O O . ASP A 1 535 ? 11.159 3.120 38.270 1.00 85.62 535 ASP A O 1
ATOM 4215 N N . THR A 1 536 ? 10.005 3.729 40.092 1.00 90.00 536 THR A N 1
ATOM 4216 C CA . THR A 1 536 ? 8.956 2.700 39.963 1.00 90.00 536 THR A CA 1
ATOM 4217 C C . THR A 1 536 ? 7.541 3.254 40.121 1.00 90.00 536 THR A C 1
ATOM 4219 O O . THR A 1 536 ? 7.307 4.269 40.781 1.00 90.00 536 THR A O 1
ATOM 4222 N N . VAL A 1 537 ? 6.551 2.556 39.554 1.00 87.00 537 VAL A N 1
ATOM 4223 C CA . VAL A 1 537 ? 5.125 2.916 39.686 1.00 87.00 537 VAL A CA 1
ATOM 4224 C C . VAL A 1 537 ? 4.675 2.959 41.150 1.00 87.00 537 VAL A C 1
ATOM 4226 O O . VAL A 1 537 ? 3.862 3.807 41.527 1.00 87.00 537 VAL A O 1
ATOM 4229 N N . GLY A 1 538 ? 5.225 2.096 42.010 1.00 87.06 538 GLY A N 1
ATOM 4230 C CA . GLY A 1 538 ? 4.921 2.092 43.441 1.00 87.06 538 GLY A CA 1
ATOM 4231 C C . GLY A 1 538 ? 5.282 3.402 44.149 1.00 87.06 538 GLY A C 1
ATOM 4232 O O . GLY A 1 538 ? 4.573 3.826 45.068 1.00 87.06 538 GLY A O 1
ATOM 4233 N N . GLU A 1 539 ? 6.339 4.088 43.710 1.00 88.12 539 GLU A N 1
ATOM 4234 C CA . GLU A 1 539 ? 6.802 5.328 44.339 1.00 88.12 539 GLU A CA 1
ATOM 4235 C C . GLU A 1 539 ? 5.823 6.485 44.168 1.00 88.12 539 GLU A C 1
ATOM 4237 O O . GLU A 1 539 ? 5.669 7.277 45.106 1.00 88.12 539 GLU A O 1
ATOM 4242 N N . VAL A 1 540 ? 5.104 6.518 43.039 1.00 85.62 540 VAL A N 1
ATOM 4243 C CA . VAL A 1 540 ? 4.077 7.520 42.709 1.00 85.62 540 VAL A CA 1
ATOM 4244 C C . VAL A 1 540 ? 3.006 7.606 43.797 1.00 85.62 540 VAL A C 1
ATOM 4246 O O . VAL A 1 540 ? 2.546 8.699 44.139 1.00 85.62 540 VAL A O 1
ATOM 4249 N N . PHE A 1 541 ? 2.626 6.456 44.363 1.00 85.06 541 PHE A N 1
ATOM 4250 C CA . PHE A 1 541 ? 1.574 6.340 45.377 1.00 85.06 541 PHE A CA 1
ATOM 4251 C C . PHE A 1 541 ? 2.106 6.226 46.808 1.00 85.06 541 PHE A C 1
ATOM 4253 O O . PHE A 1 541 ? 1.321 6.295 47.761 1.00 85.06 541 PHE A O 1
ATOM 4260 N N . SER A 1 542 ? 3.420 6.058 46.969 1.00 86.56 542 SER A N 1
ATOM 4261 C CA . SER A 1 542 ? 4.069 5.928 48.270 1.00 86.56 542 SER A CA 1
ATOM 4262 C C . SER A 1 542 ? 4.246 7.287 48.955 1.00 86.56 542 SER A C 1
ATOM 4264 O O . SER A 1 542 ? 4.608 8.279 48.325 1.00 86.56 542 SER A O 1
ATOM 4266 N N . ASN A 1 543 ? 4.091 7.328 50.281 1.00 84.06 543 ASN A N 1
ATOM 4267 C CA . ASN A 1 543 ? 4.404 8.536 51.056 1.00 84.06 543 ASN A CA 1
ATOM 4268 C C . ASN A 1 543 ? 5.907 8.869 51.064 1.00 84.06 543 ASN A C 1
ATOM 4270 O O . ASN A 1 543 ? 6.260 10.016 51.314 1.00 84.06 543 ASN A O 1
ATOM 4274 N N . LYS A 1 544 ? 6.784 7.887 50.804 1.00 85.38 544 LYS A N 1
ATOM 4275 C CA . LYS A 1 544 ? 8.241 8.076 50.755 1.00 85.38 544 LYS A CA 1
ATOM 4276 C C . LYS A 1 544 ? 8.682 8.747 49.445 1.00 85.38 544 LYS A C 1
ATOM 4278 O O . LYS A 1 544 ? 9.433 9.713 49.495 1.00 85.38 544 LYS A O 1
ATOM 4283 N N . GLY A 1 545 ? 8.202 8.261 48.297 1.00 80.88 545 GLY A N 1
ATOM 4284 C CA . GLY A 1 545 ? 8.539 8.789 46.966 1.00 80.88 545 GLY A CA 1
ATOM 4285 C C . GLY A 1 545 ? 7.730 10.032 46.571 1.00 80.88 545 GLY A C 1
ATOM 4286 O O . GLY A 1 545 ? 8.277 10.993 46.011 1.00 80.88 545 GLY A O 1
ATOM 4287 N N . ASN A 1 546 ? 6.442 10.067 46.938 1.00 84.81 546 ASN A N 1
ATOM 4288 C CA . ASN A 1 546 ? 5.530 11.183 46.689 1.00 84.81 546 ASN A CA 1
ATOM 4289 C C . ASN A 1 546 ? 4.799 11.635 47.973 1.00 84.81 546 ASN A C 1
ATOM 4291 O O . ASN A 1 546 ? 3.602 11.367 48.138 1.00 84.81 546 ASN A O 1
ATOM 4295 N N . PRO A 1 547 ? 5.485 12.337 48.899 1.00 83.56 547 PRO A N 1
ATOM 4296 C CA . PRO A 1 547 ? 4.875 12.807 50.140 1.00 83.56 547 PRO A CA 1
ATOM 4297 C C . PRO A 1 547 ? 3.604 13.627 49.884 1.00 83.56 547 PRO A C 1
ATOM 4299 O O . PRO A 1 547 ? 3.627 14.663 49.217 1.00 83.56 547 PRO A O 1
ATOM 4302 N N . GLY A 1 548 ? 2.472 13.146 50.404 1.00 80.88 548 GLY A N 1
ATOM 4303 C CA . GLY A 1 548 ? 1.171 13.790 50.214 1.00 80.88 548 GLY A CA 1
ATOM 4304 C C . GLY A 1 548 ? 0.674 13.821 48.763 1.00 80.88 548 GLY A C 1
ATOM 4305 O O . GLY A 1 548 ? -0.205 14.624 48.466 1.00 80.88 548 GLY A O 1
ATOM 4306 N N . ARG A 1 549 ? 1.231 12.986 47.869 1.00 82.12 549 ARG A N 1
ATOM 4307 C CA . ARG A 1 549 ? 0.840 12.844 46.452 1.00 82.12 549 ARG A CA 1
ATOM 4308 C C . ARG A 1 549 ? 0.849 14.161 45.666 1.00 82.12 549 ARG A C 1
ATOM 4310 O O . ARG A 1 549 ? -0.039 14.424 44.862 1.00 82.12 549 ARG A O 1
ATOM 4317 N N . ARG A 1 550 ? 1.835 15.016 45.942 1.00 81.62 550 ARG A N 1
ATOM 4318 C CA . ARG A 1 550 ? 1.921 16.377 45.383 1.00 81.62 550 ARG A CA 1
ATOM 4319 C C . ARG A 1 550 ? 2.645 16.447 44.044 1.00 81.62 550 ARG A C 1
ATOM 4321 O O . ARG A 1 550 ? 2.427 17.393 43.294 1.00 81.62 550 ARG A O 1
ATOM 4328 N N . LYS A 1 551 ? 3.537 15.496 43.766 1.00 82.12 551 LYS A N 1
ATOM 4329 C CA . LYS A 1 551 ? 4.289 15.453 42.511 1.00 82.12 551 LYS A CA 1
ATOM 4330 C C . LYS A 1 551 ? 3.397 14.906 41.388 1.00 82.12 551 LYS A C 1
ATOM 4332 O O . LYS A 1 551 ? 2.710 13.906 41.627 1.00 82.12 551 LYS A O 1
ATOM 4337 N N . PRO A 1 552 ? 3.416 15.530 40.197 1.00 80.56 552 PRO A N 1
ATOM 4338 C CA . PRO A 1 552 ? 2.675 15.046 39.043 1.00 80.56 552 PRO A CA 1
ATOM 4339 C C . PRO A 1 552 ? 3.299 13.762 38.480 1.00 80.56 552 PRO A C 1
ATOM 4341 O O . PRO A 1 552 ? 4.473 13.472 38.698 1.00 80.56 552 PRO A O 1
ATOM 4344 N N . PHE A 1 553 ? 2.490 13.005 37.754 1.00 78.25 553 PHE A N 1
ATOM 4345 C CA . PHE A 1 553 ? 2.788 11.719 37.137 1.00 78.25 553 PHE A CA 1
ATOM 4346 C C . PHE A 1 553 ? 1.987 11.543 35.835 1.00 78.25 553 PHE A C 1
ATOM 4348 O O . PHE A 1 553 ? 0.943 12.175 35.625 1.00 78.25 553 PHE A O 1
ATOM 4355 N N . GLU A 1 554 ? 2.455 10.633 34.990 1.00 76.25 554 GLU A N 1
ATOM 4356 C CA . GLU A 1 554 ? 1.818 10.220 33.747 1.00 76.25 554 GLU A CA 1
ATOM 4357 C C . GLU A 1 554 ? 0.942 8.995 33.990 1.00 76.25 554 GLU A C 1
ATOM 4359 O O . GLU A 1 554 ? 1.422 7.932 34.395 1.00 76.25 554 GLU A O 1
ATOM 4364 N N . ILE A 1 555 ? -0.350 9.103 33.693 1.00 74.69 555 ILE A N 1
ATOM 4365 C CA . ILE A 1 555 ? -1.266 7.973 33.834 1.00 74.69 555 ILE A CA 1
ATOM 4366 C C . ILE A 1 555 ? -0.926 6.864 32.841 1.00 74.69 555 ILE A C 1
ATOM 4368 O O . ILE A 1 555 ? -1.112 5.697 33.158 1.00 74.69 555 ILE A O 1
ATOM 4372 N N . ARG A 1 556 ? -0.356 7.202 31.674 1.00 72.00 556 ARG A N 1
ATOM 4373 C CA . ARG A 1 556 ? 0.046 6.234 30.636 1.00 72.00 556 ARG A CA 1
ATOM 4374 C C . ARG A 1 556 ? 0.978 5.150 31.186 1.00 72.00 556 ARG A C 1
ATOM 4376 O O . ARG A 1 556 ? 0.764 3.973 30.913 1.00 72.00 556 ARG A O 1
ATOM 4383 N N . ARG A 1 557 ? 1.965 5.536 32.002 1.00 77.56 557 ARG A N 1
ATOM 4384 C CA . ARG A 1 557 ? 2.938 4.614 32.614 1.00 77.56 557 ARG A CA 1
ATOM 4385 C C . ARG A 1 557 ? 2.281 3.689 33.635 1.00 77.56 557 ARG A C 1
ATOM 4387 O O . ARG A 1 557 ? 2.551 2.495 33.653 1.00 77.56 557 ARG A O 1
ATOM 4394 N N . ILE A 1 558 ? 1.348 4.219 34.425 1.00 78.56 558 ILE A N 1
ATOM 4395 C CA . ILE A 1 558 ? 0.567 3.424 35.382 1.00 78.56 558 ILE A CA 1
ATOM 4396 C C . ILE A 1 558 ? -0.342 2.440 34.644 1.00 78.56 558 ILE A C 1
ATOM 4398 O O . ILE A 1 558 ? -0.400 1.270 35.002 1.00 78.56 558 ILE A O 1
ATOM 4402 N N . MET A 1 559 ? -1.021 2.892 33.588 1.00 76.38 559 MET A N 1
ATOM 4403 C CA . MET A 1 559 ? -1.885 2.033 32.780 1.00 76.38 559 MET A CA 1
ATOM 4404 C C . MET A 1 559 ? -1.074 0.903 32.148 1.00 76.38 559 MET A C 1
ATOM 4406 O O . MET A 1 559 ? -1.487 -0.240 32.265 1.00 76.38 559 MET A O 1
ATOM 4410 N N . ARG A 1 560 ? 0.114 1.190 31.593 1.00 77.19 560 ARG A N 1
ATOM 4411 C CA . ARG A 1 560 ? 1.053 0.175 31.078 1.00 77.19 560 ARG A CA 1
ATOM 4412 C C . ARG A 1 560 ? 1.512 -0.850 32.120 1.00 77.19 560 ARG A C 1
ATOM 4414 O O . ARG A 1 560 ? 1.814 -1.976 31.757 1.00 77.19 560 ARG A O 1
ATOM 4421 N N . ALA A 1 561 ? 1.551 -0.482 33.397 1.00 79.75 561 ALA A N 1
ATOM 4422 C CA . ALA A 1 561 ? 1.904 -1.414 34.462 1.00 79.75 561 ALA A CA 1
ATOM 4423 C C . ALA A 1 561 ? 0.748 -2.344 34.861 1.00 79.75 561 ALA A C 1
ATOM 4425 O O . ALA A 1 561 ? 0.999 -3.481 35.260 1.00 79.75 561 ALA A O 1
ATOM 4426 N N . VAL A 1 562 ? -0.493 -1.843 34.786 1.00 79.12 562 VAL A N 1
ATOM 4427 C CA . VAL A 1 562 ? -1.732 -2.540 35.192 1.00 79.12 562 VAL A CA 1
ATOM 4428 C C . VAL A 1 562 ? -2.290 -3.430 34.082 1.00 79.12 562 VAL A C 1
ATOM 4430 O O . VAL A 1 562 ? -3.013 -4.382 34.357 1.00 79.12 562 VAL A O 1
ATOM 4433 N N . VAL A 1 563 ? -1.977 -3.105 32.834 1.00 76.38 563 VAL A N 1
ATOM 4434 C CA . VAL A 1 563 ? -2.312 -3.922 31.672 1.00 76.38 563 VAL A CA 1
ATOM 4435 C C . VAL A 1 563 ? -1.350 -5.121 31.558 1.00 76.38 563 VAL A C 1
ATOM 4437 O O . VAL A 1 563 ? -0.195 -5.021 31.971 1.00 76.38 563 VAL A O 1
ATOM 4440 N N . ASP A 1 564 ? -1.837 -6.237 31.017 1.00 75.44 564 ASP A N 1
ATOM 4441 C CA . ASP A 1 564 ? -1.102 -7.410 30.556 1.00 75.44 564 ASP A CA 1
ATOM 4442 C C . ASP A 1 564 ? 0.163 -6.988 29.806 1.00 75.44 564 ASP A C 1
ATOM 4444 O O . ASP A 1 564 ? 0.098 -6.301 28.785 1.00 75.44 564 ASP A O 1
ATOM 4448 N N . GLY A 1 565 ? 1.319 -7.395 30.324 1.00 72.19 565 GLY A N 1
ATOM 4449 C CA . GLY A 1 565 ? 2.625 -7.019 29.785 1.00 72.19 565 GLY A CA 1
ATOM 4450 C C . GLY A 1 565 ? 2.958 -7.665 28.439 1.00 72.19 565 GLY A C 1
ATOM 4451 O O . GLY A 1 565 ? 3.894 -7.225 27.777 1.00 72.19 565 GLY A O 1
ATOM 4452 N N . ASP A 1 566 ? 2.210 -8.690 28.033 1.00 73.69 566 ASP A N 1
ATOM 4453 C CA . ASP A 1 566 ? 2.367 -9.400 26.761 1.00 73.69 566 ASP A CA 1
ATOM 4454 C C . ASP A 1 566 ? 1.436 -8.882 25.649 1.00 73.69 566 ASP A C 1
ATOM 4456 O O . ASP A 1 566 ? 1.534 -9.336 24.509 1.00 73.69 566 ASP A O 1
ATOM 4460 N N . HIS A 1 567 ? 0.574 -7.900 25.946 1.00 67.44 567 HIS A N 1
ATOM 4461 C CA . HIS A 1 567 ? -0.299 -7.251 24.969 1.00 67.44 567 HIS A CA 1
ATOM 4462 C C . HIS A 1 567 ? -0.040 -5.745 24.918 1.00 67.44 567 HIS A C 1
ATOM 4464 O O . HIS A 1 567 ? -0.200 -5.034 25.907 1.00 67.44 567 HIS A O 1
ATOM 4470 N N . GLU A 1 568 ? 0.279 -5.216 23.734 1.00 66.56 568 GLU A N 1
ATOM 4471 C CA . GLU A 1 568 ? 0.429 -3.769 23.563 1.00 66.56 568 GLU A CA 1
ATOM 4472 C C . GLU A 1 568 ? -0.959 -3.093 23.561 1.00 66.56 568 GLU A C 1
ATOM 4474 O O . GLU A 1 568 ? -1.761 -3.347 22.650 1.00 66.56 568 GLU A O 1
ATOM 4479 N N . PRO A 1 569 ? -1.257 -2.170 24.495 1.00 64.88 569 PRO A N 1
ATOM 4480 C CA . PRO A 1 569 ? -2.557 -1.512 24.553 1.00 64.88 569 PRO A CA 1
ATOM 4481 C C . PRO A 1 569 ? -2.857 -0.711 23.284 1.00 64.88 569 PRO A C 1
ATOM 4483 O O . PRO A 1 569 ? -2.020 0.052 22.793 1.00 64.88 569 PRO A O 1
ATOM 4486 N N . LEU A 1 570 ? -4.086 -0.816 22.775 1.00 65.00 570 LEU A N 1
ATOM 4487 C CA . LEU A 1 570 ? -4.552 0.011 21.666 1.00 65.00 570 LEU A CA 1
ATOM 4488 C C . LEU A 1 570 ? -5.307 1.243 22.181 1.00 65.00 570 LEU A C 1
ATOM 4490 O O . LEU A 1 570 ? -6.497 1.186 22.501 1.00 65.00 570 LEU A O 1
ATOM 4494 N N . ALA A 1 571 ? -4.642 2.396 22.212 1.00 56.53 571 ALA A N 1
ATOM 4495 C CA . ALA A 1 571 ? -5.256 3.642 22.663 1.00 56.53 571 ALA A CA 1
ATOM 4496 C C . ALA A 1 571 ? -5.221 4.731 21.583 1.00 56.53 571 ALA A C 1
ATOM 4498 O O . ALA A 1 571 ? -4.164 5.242 21.222 1.00 56.53 571 ALA A O 1
ATOM 4499 N N . ALA A 1 572 ? -6.412 5.139 21.139 1.00 51.25 572 ALA A N 1
ATOM 4500 C CA . ALA A 1 572 ? -6.638 6.235 20.193 1.00 51.25 572 ALA A CA 1
ATOM 4501 C C . ALA A 1 572 ? -5.879 7.523 20.572 1.00 51.25 572 ALA A C 1
ATOM 4503 O O . ALA A 1 572 ? -5.184 8.144 19.774 1.00 51.25 572 ALA A O 1
ATOM 4504 N N . LEU A 1 573 ? -5.929 7.899 21.850 1.00 46.03 573 LEU A N 1
ATOM 4505 C CA . LEU A 1 573 ? -5.273 9.114 22.334 1.00 46.03 573 LEU A CA 1
ATOM 4506 C C . LEU A 1 573 ? -3.777 8.931 22.634 1.00 46.03 573 LEU A C 1
ATOM 4508 O O . LEU A 1 573 ? -3.074 9.934 22.731 1.00 46.03 573 LEU A O 1
ATOM 4512 N N . ILE A 1 574 ? -3.281 7.687 22.722 1.00 46.28 574 ILE A N 1
ATOM 4513 C CA . ILE A 1 574 ? -1.837 7.407 22.743 1.00 46.28 574 ILE A CA 1
ATOM 4514 C C . ILE A 1 574 ? -1.270 7.587 21.339 1.00 46.28 574 ILE A C 1
ATOM 4516 O O . ILE A 1 574 ? -0.272 8.273 21.224 1.00 46.28 574 ILE A O 1
ATOM 4520 N N . ALA A 1 575 ? -1.930 7.111 20.276 1.00 47.53 575 ALA A N 1
ATOM 4521 C CA . ALA A 1 575 ? -1.484 7.372 18.900 1.00 47.53 575 ALA A CA 1
ATOM 4522 C C . ALA A 1 575 ? -1.383 8.881 18.608 1.00 47.53 575 ALA A C 1
ATOM 4524 O O . ALA A 1 575 ? -0.401 9.346 18.033 1.00 47.53 575 ALA A O 1
ATOM 4525 N N . ARG A 1 576 ? -2.357 9.663 19.098 1.00 50.06 576 ARG A N 1
ATOM 4526 C CA . ARG A 1 576 ? -2.312 11.127 19.041 1.00 50.06 576 ARG A CA 1
ATOM 4527 C C . ARG A 1 576 ? -1.127 11.703 19.821 1.00 50.06 576 ARG A C 1
ATOM 4529 O O . ARG A 1 576 ? -0.408 12.543 19.295 1.00 50.06 576 ARG A O 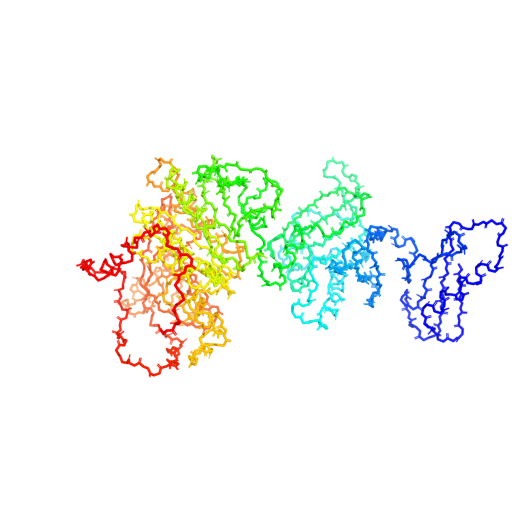1
ATOM 4536 N N . ALA A 1 577 ? -0.945 11.288 21.074 1.00 45.72 577 ALA A N 1
ATOM 4537 C CA . ALA A 1 577 ? 0.129 11.790 21.926 1.00 45.72 577 ALA A CA 1
ATOM 4538 C C . ALA A 1 577 ? 1.516 11.391 21.402 1.00 45.72 577 ALA A C 1
ATOM 4540 O O . ALA A 1 577 ? 2.354 12.265 21.285 1.00 45.72 577 ALA A O 1
ATOM 4541 N N . THR A 1 578 ? 1.725 10.137 20.990 1.00 49.19 578 THR A N 1
ATOM 4542 C CA . THR A 1 578 ? 2.960 9.643 20.361 1.00 49.19 578 THR A CA 1
ATOM 4543 C C . THR A 1 578 ? 3.297 10.435 19.107 1.00 49.19 578 THR A C 1
ATOM 4545 O O . THR A 1 578 ? 4.422 10.894 18.983 1.00 49.19 578 THR A O 1
ATOM 4548 N N . PHE A 1 579 ? 2.326 10.692 18.225 1.00 50.03 579 PHE A N 1
ATOM 4549 C CA . PHE A 1 579 ? 2.552 11.541 17.057 1.00 50.03 579 PHE A CA 1
ATOM 4550 C C . PHE A 1 579 ? 2.983 12.967 17.443 1.00 50.03 579 PHE A C 1
ATOM 4552 O O . PHE A 1 579 ? 3.907 13.521 16.847 1.00 50.03 579 PHE A O 1
ATOM 4559 N N . PHE A 1 580 ? 2.332 13.589 18.434 1.00 53.88 580 PHE A N 1
ATOM 4560 C CA . PHE A 1 580 ? 2.704 14.937 18.869 1.00 53.88 580 PHE A CA 1
ATOM 4561 C C . PHE A 1 580 ? 4.047 14.961 19.615 1.00 53.88 580 PHE A C 1
ATOM 4563 O O . PHE A 1 580 ? 4.836 15.865 19.346 1.00 53.88 580 PHE A O 1
ATOM 4570 N N . ASP A 1 581 ? 4.342 13.953 20.439 1.00 52.38 581 ASP A N 1
ATOM 4571 C CA . ASP A 1 581 ? 5.621 13.747 21.128 1.00 52.38 581 ASP A CA 1
ATOM 4572 C C . ASP A 1 581 ? 6.756 13.577 20.087 1.00 52.38 581 ASP A C 1
ATOM 4574 O O . ASP A 1 581 ? 7.754 14.297 20.142 1.00 52.38 581 ASP A O 1
ATOM 4578 N N . GLU A 1 582 ? 6.562 12.738 19.058 1.00 49.62 582 GLU A N 1
ATOM 4579 C CA . GLU A 1 582 ? 7.465 12.580 17.899 1.00 49.62 582 GLU A CA 1
ATOM 4580 C C . GLU A 1 582 ? 7.606 13.872 17.074 1.00 49.62 582 GLU A C 1
ATOM 4582 O O . GLU A 1 582 ? 8.668 14.156 16.520 1.00 49.62 582 GLU A O 1
ATOM 4587 N N . SER A 1 583 ? 6.553 14.691 17.026 1.00 46.00 583 SER A N 1
ATOM 4588 C CA . SER A 1 583 ? 6.535 15.989 16.337 1.00 46.00 583 SER A CA 1
ATOM 4589 C C . SER A 1 583 ? 7.039 17.156 17.205 1.00 46.00 583 SER A C 1
ATOM 4591 O O . SER A 1 583 ? 6.950 18.314 16.781 1.00 46.00 583 SER A O 1
ATOM 4593 N N . GLY A 1 584 ? 7.531 16.898 18.425 1.00 44.44 584 GLY A N 1
ATOM 4594 C CA . GLY A 1 584 ? 8.049 17.915 19.351 1.00 44.44 584 GLY A CA 1
ATOM 4595 C C . GLY A 1 584 ? 6.988 18.856 19.945 1.00 44.44 584 GLY A C 1
ATOM 4596 O O . GLY A 1 584 ? 7.297 19.998 20.297 1.00 44.44 584 GLY A O 1
ATOM 4597 N N . LYS A 1 585 ? 5.725 18.422 20.033 1.00 44.59 585 LYS A N 1
ATOM 4598 C CA . LYS A 1 585 ? 4.574 19.190 20.545 1.00 44.59 585 LYS A CA 1
ATOM 4599 C C . LYS A 1 585 ? 3.905 18.435 21.706 1.00 44.59 585 LYS A C 1
ATOM 4601 O O . LYS A 1 585 ? 3.809 17.223 21.665 1.00 44.59 585 LYS A O 1
ATOM 4606 N N . SER A 1 586 ? 3.378 19.131 22.720 1.00 40.97 586 SER A N 1
ATOM 4607 C CA . SER A 1 586 ? 2.634 18.488 23.829 1.00 40.97 586 SER A CA 1
ATOM 4608 C C . SER A 1 586 ? 1.130 18.775 23.743 1.00 40.97 586 SER A C 1
ATOM 4610 O O . SER A 1 586 ? 0.713 19.867 23.349 1.00 40.97 586 SER A O 1
ATOM 4612 N N . VAL A 1 587 ? 0.290 17.778 24.059 1.00 42.12 587 VAL A N 1
ATOM 4613 C CA . VAL A 1 587 ? -1.173 17.823 23.843 1.00 42.12 587 VAL A CA 1
ATOM 4614 C C . VAL A 1 587 ? -1.944 17.288 25.062 1.00 42.12 587 VAL A C 1
ATOM 4616 O O . VAL A 1 587 ? -1.461 16.387 25.741 1.00 42.12 587 VAL A O 1
ATOM 4619 N N . PRO A 1 588 ? -3.142 17.836 25.373 1.00 35.44 588 PRO A N 1
ATOM 4620 C CA . PRO A 1 588 ? -3.889 17.501 26.586 1.00 35.44 588 PRO A CA 1
ATOM 4621 C C . PRO A 1 588 ? -4.536 16.118 26.605 1.00 35.44 588 PRO A C 1
ATOM 4623 O O . PRO A 1 588 ? -4.987 15.606 25.576 1.00 35.44 588 PRO A O 1
ATOM 4626 N N . ALA A 1 589 ? -4.658 15.590 27.826 1.00 40.50 589 ALA A N 1
ATOM 4627 C CA . ALA A 1 589 ? -5.219 14.291 28.154 1.00 40.50 589 ALA A CA 1
ATOM 4628 C C . ALA A 1 589 ? -6.631 14.374 28.758 1.00 40.50 589 ALA A C 1
ATOM 4630 O O . ALA A 1 589 ? -6.846 14.925 29.836 1.00 40.50 589 ALA A O 1
ATOM 4631 N N . VAL A 1 590 ? -7.575 13.722 28.084 1.00 32.47 590 VAL A N 1
ATOM 4632 C CA . VAL A 1 590 ? -8.718 13.033 28.697 1.00 32.47 590 VAL A CA 1
ATOM 4633 C C . VAL A 1 590 ? -8.734 11.664 28.039 1.00 32.47 590 VAL A C 1
ATOM 4635 O O . VAL A 1 590 ? -9.167 11.555 26.896 1.00 32.47 590 VAL A O 1
ATOM 4638 N N . HIS A 1 591 ? -8.211 10.630 28.702 1.00 39.09 591 HIS A N 1
ATOM 4639 C CA . HIS A 1 591 ? -8.013 9.324 28.066 1.00 39.09 591 HIS A CA 1
ATOM 4640 C C . HIS A 1 591 ? -9.321 8.538 27.982 1.00 39.09 591 HIS A C 1
ATOM 4642 O O . HIS A 1 591 ? -9.653 7.765 28.874 1.00 39.09 591 HIS A O 1
ATOM 4648 N N . CYS A 1 592 ? -10.066 8.695 26.890 1.00 30.84 592 CYS A N 1
ATOM 4649 C CA . CYS A 1 592 ? -11.058 7.698 26.490 1.00 30.84 592 CYS A CA 1
ATOM 4650 C C . CYS A 1 592 ? -10.342 6.533 25.791 1.00 30.84 592 CYS A C 1
ATOM 4652 O O . CYS A 1 592 ? -9.755 6.693 24.727 1.00 30.84 592 CYS A O 1
ATOM 4654 N N . SER A 1 593 ? -10.388 5.364 26.405 1.00 36.19 593 SER A N 1
ATOM 4655 C CA . SER A 1 593 ? -9.765 4.115 25.954 1.00 36.19 593 SER A CA 1
ATOM 4656 C C . SER A 1 593 ? -10.564 3.336 24.904 1.00 36.19 593 SER A C 1
ATOM 4658 O O . SER A 1 593 ? -11.795 3.397 24.861 1.00 36.19 593 SER A O 1
ATOM 4660 N N . GLY A 1 594 ? -9.832 2.548 24.106 1.00 29.66 594 GLY A N 1
ATOM 4661 C CA . GLY A 1 594 ? -10.251 1.324 23.395 1.00 29.66 594 GLY A CA 1
ATOM 4662 C C . GLY A 1 594 ? -9.607 0.093 24.067 1.00 29.66 594 GLY A C 1
ATOM 4663 O O . GLY A 1 594 ? -8.898 0.294 25.053 1.00 29.66 594 GLY A O 1
ATOM 4664 N N . PRO A 1 595 ? -9.914 -1.162 23.684 1.00 33.91 595 PRO A N 1
ATOM 4665 C CA . PRO A 1 595 ? -10.031 -2.225 24.671 1.00 33.91 595 PRO A CA 1
ATOM 4666 C C . PRO A 1 595 ? -8.695 -2.886 25.051 1.00 33.91 595 PRO A C 1
ATOM 4668 O O . PRO A 1 595 ? -7.958 -3.361 24.209 1.00 33.91 595 PRO A O 1
ATOM 4671 N N . SER A 1 596 ? -8.503 -2.939 26.365 1.00 40.47 596 SER A N 1
ATOM 4672 C CA . SER A 1 596 ? -7.909 -3.945 27.247 1.00 40.47 596 SER A CA 1
ATOM 4673 C C . SER A 1 596 ? -6.486 -4.421 27.156 1.00 40.47 596 SER A C 1
ATOM 4675 O O . SER A 1 596 ? -6.018 -4.936 26.150 1.00 40.47 596 SER A O 1
ATOM 4677 N N . ALA A 1 597 ? -5.997 -4.561 28.378 1.00 35.62 597 ALA A N 1
ATOM 4678 C CA . ALA A 1 597 ? -5.426 -5.798 28.865 1.00 35.62 597 ALA A CA 1
ATOM 4679 C C . ALA A 1 597 ? -6.390 -6.660 29.674 1.00 35.62 597 ALA A C 1
ATOM 4681 O O . ALA A 1 597 ? -7.376 -6.177 30.235 1.00 35.62 597 ALA A O 1
ATOM 4682 N N . GLY A 1 598 ? -6.036 -7.923 29.775 1.00 40.97 598 GLY A N 1
ATOM 4683 C CA . GLY A 1 598 ? -6.684 -8.985 30.500 1.00 40.97 598 GLY A CA 1
ATOM 4684 C C . GLY A 1 598 ? -7.204 -10.003 29.504 1.00 40.97 598 GLY A C 1
ATOM 4685 O O . GLY A 1 598 ? -7.613 -9.656 28.391 1.00 40.97 598 GLY A O 1
ATOM 4686 N N . THR A 1 599 ? -7.360 -11.250 29.957 1.00 48.78 599 THR A N 1
ATOM 4687 C CA . THR A 1 599 ? -8.064 -12.282 29.177 1.00 48.78 599 THR A CA 1
ATOM 4688 C C . THR A 1 599 ? -9.404 -11.789 28.607 1.00 48.78 599 THR A C 1
ATOM 4690 O O . THR A 1 599 ? -9.838 -12.304 27.591 1.00 48.78 599 THR A O 1
ATOM 4693 N N . LYS A 1 600 ? -10.091 -10.796 29.196 1.00 56.84 600 LYS A N 1
ATOM 4694 C CA . LYS A 1 600 ? -11.309 -10.184 28.632 1.00 56.84 600 LYS A CA 1
ATOM 4695 C C . LYS A 1 600 ? -11.054 -8.759 28.132 1.00 56.84 600 LYS A C 1
ATOM 4697 O O . LYS A 1 600 ? -10.644 -7.940 28.950 1.00 56.84 600 LYS A O 1
ATOM 4702 N N . PRO A 1 601 ? -11.444 -8.413 26.891 1.00 63.09 601 PRO A N 1
ATOM 4703 C CA . PRO A 1 601 ? -11.326 -7.046 26.424 1.00 63.09 601 PRO A CA 1
ATOM 4704 C C . PRO A 1 601 ? -12.266 -6.055 27.155 1.00 63.09 601 PRO A C 1
ATOM 4706 O O . PRO A 1 601 ? -13.476 -6.262 27.223 1.00 63.09 601 PRO A O 1
ATOM 4709 N N . SER A 1 602 ? -11.718 -4.969 27.706 1.00 61.78 602 SER A N 1
ATOM 4710 C CA . SER A 1 602 ? -12.343 -3.964 28.569 1.00 61.78 602 SER A CA 1
ATOM 4711 C C . SER A 1 602 ? -11.763 -2.563 28.326 1.00 61.78 602 SER A C 1
ATOM 4713 O O . SER A 1 602 ? -10.615 -2.391 27.937 1.00 61.78 602 SER A O 1
ATOM 4715 N N . ARG A 1 603 ? -12.563 -1.517 28.531 1.00 65.12 603 ARG A N 1
ATOM 4716 C CA . ARG A 1 603 ? -12.157 -0.119 28.316 1.00 65.12 603 ARG A CA 1
ATOM 4717 C C . ARG A 1 603 ? -11.593 0.477 29.617 1.00 65.12 603 ARG A C 1
ATOM 4719 O O . ARG A 1 603 ? -12.285 0.443 30.628 1.00 65.12 603 ARG A O 1
ATOM 4726 N N . ALA A 1 604 ? -10.394 1.067 29.592 1.00 59.44 604 ALA A N 1
ATOM 4727 C CA . ALA A 1 604 ? -9.705 1.597 30.781 1.00 59.44 604 ALA A CA 1
ATOM 4728 C C . ALA A 1 604 ? -9.412 3.122 30.714 1.00 59.44 604 ALA A C 1
ATOM 4730 O O . ALA A 1 604 ? -8.636 3.572 29.878 1.00 59.44 604 ALA A O 1
ATOM 4731 N N . MET A 1 605 ? -10.071 3.968 31.510 1.00 61.41 605 MET A N 1
ATOM 4732 C CA . MET A 1 605 ? -9.958 5.443 31.421 1.00 61.41 605 MET A CA 1
ATOM 4733 C C . MET A 1 605 ? -8.961 6.001 32.445 1.00 61.41 605 MET A C 1
ATOM 4735 O O . MET A 1 605 ? -8.968 5.578 33.596 1.00 61.41 605 MET A O 1
ATOM 4739 N N . GLY A 1 606 ? -8.145 6.978 32.035 1.00 62.62 606 GLY A N 1
ATOM 4740 C CA . GLY A 1 606 ? -7.121 7.605 32.876 1.00 62.62 606 GLY A CA 1
ATOM 4741 C C . GLY A 1 606 ? -7.096 9.134 32.772 1.00 62.62 606 GLY A C 1
ATOM 4742 O O . GLY A 1 606 ? -7.531 9.711 31.774 1.00 62.62 606 GLY A O 1
ATOM 4743 N N . VAL A 1 607 ? -6.566 9.803 33.798 1.00 64.88 607 VAL A N 1
ATOM 4744 C CA . VAL A 1 607 ? -6.381 11.264 33.829 1.00 64.88 607 VAL A CA 1
ATOM 4745 C C . VAL A 1 607 ? -4.923 11.563 34.159 1.00 64.88 607 VAL A C 1
ATOM 4747 O O . VAL A 1 607 ? -4.437 11.131 35.202 1.00 64.88 607 VAL A O 1
ATOM 4750 N N . ASP A 1 608 ? -4.229 12.282 33.273 1.00 65.06 608 ASP A N 1
ATOM 4751 C CA . ASP A 1 608 ? -2.864 12.736 33.550 1.00 65.06 608 ASP A CA 1
ATOM 4752 C C . ASP A 1 608 ? -2.864 13.834 34.610 1.00 65.06 608 ASP A C 1
ATOM 4754 O O . ASP A 1 608 ? -3.733 14.707 34.626 1.00 65.06 608 ASP A O 1
ATOM 4758 N N . SER A 1 609 ? -1.855 13.805 35.480 1.00 70.69 609 SER A N 1
ATOM 4759 C CA . SER A 1 609 ? -1.659 14.847 36.494 1.00 70.69 609 SER A CA 1
ATOM 4760 C C . SER A 1 609 ? -0.578 15.862 36.110 1.00 70.69 609 SER A C 1
ATOM 4762 O O . SER A 1 609 ? -0.395 16.857 36.811 1.00 70.69 609 SER A O 1
ATOM 4764 N N . MET A 1 610 ? 0.118 15.651 34.986 1.00 68.94 610 MET A N 1
ATOM 4765 C CA . MET A 1 610 ? 1.075 16.617 34.447 1.00 68.94 610 MET A CA 1
ATOM 4766 C C . MET A 1 610 ? 0.362 17.834 33.827 1.00 68.94 610 MET A C 1
ATOM 4768 O O . MET A 1 610 ? -0.558 17.662 33.023 1.00 68.94 610 MET A O 1
ATOM 4772 N N . PRO A 1 611 ? 0.789 19.073 34.143 1.00 59.41 611 PRO A N 1
ATOM 4773 C CA . PRO A 1 611 ? 0.308 20.267 33.458 1.00 59.41 611 PRO A CA 1
ATOM 4774 C C . PRO A 1 611 ? 0.701 20.236 31.979 1.00 59.41 611 PRO A C 1
ATOM 4776 O O . PRO A 1 611 ? 1.875 20.123 31.637 1.00 59.41 611 PRO A O 1
ATOM 4779 N N . ILE A 1 612 ? -0.281 20.386 31.096 1.00 59.06 612 ILE A N 1
ATOM 4780 C CA . ILE A 1 612 ? -0.069 20.345 29.649 1.00 59.06 612 ILE A CA 1
ATOM 4781 C C . ILE A 1 612 ? 0.253 21.745 29.116 1.00 59.06 612 ILE A C 1
ATOM 4783 O O . ILE A 1 612 ? -0.458 22.708 29.415 1.00 59.06 612 ILE A O 1
ATOM 4787 N N . ARG A 1 613 ? 1.261 21.857 28.244 1.00 47.59 613 ARG A N 1
ATOM 4788 C CA . ARG A 1 613 ? 1.444 23.030 27.378 1.00 47.59 613 ARG A CA 1
ATOM 4789 C C . ARG A 1 613 ? 0.840 22.728 26.012 1.00 47.59 613 ARG A C 1
ATOM 4791 O O . ARG A 1 613 ? 1.424 21.982 25.252 1.00 47.59 613 ARG A O 1
ATOM 4798 N N . GLN A 1 614 ? -0.295 23.321 25.647 1.00 46.69 614 GLN A N 1
ATOM 4799 C CA . GLN A 1 614 ? -0.699 23.290 24.236 1.00 46.69 614 GLN A CA 1
ATOM 4800 C C . GLN A 1 614 ? 0.322 24.093 23.418 1.00 46.69 614 GLN A C 1
ATOM 4802 O O . GLN A 1 614 ? 0.291 25.324 23.409 1.00 46.69 614 GLN A O 1
ATOM 4807 N N . THR A 1 615 ? 1.262 23.413 22.762 1.00 40.06 615 THR A N 1
ATOM 4808 C CA . THR A 1 615 ? 2.212 24.058 21.852 1.00 40.06 615 THR A CA 1
ATOM 4809 C C . THR A 1 615 ? 1.582 24.186 20.473 1.00 40.06 615 THR A C 1
ATOM 4811 O O . THR A 1 615 ? 1.734 23.346 19.592 1.00 40.06 615 THR A O 1
ATOM 4814 N N . GLY A 1 616 ? 0.850 25.280 20.304 1.00 40.97 616 GLY A N 1
ATOM 4815 C CA . GLY A 1 616 ? 0.309 25.737 19.035 1.00 40.97 616 GLY A CA 1
ATOM 4816 C C . GLY A 1 616 ? -0.505 26.997 19.278 1.00 40.97 616 GLY A C 1
ATOM 4817 O O . GLY A 1 616 ? -1.333 27.029 20.186 1.00 40.97 616 GLY A O 1
ATOM 4818 N N . ALA A 1 617 ? -0.276 28.055 18.497 1.00 40.69 617 ALA A N 1
ATOM 4819 C CA . ALA A 1 617 ? -1.279 29.109 18.432 1.00 40.69 617 ALA A CA 1
ATOM 4820 C C . ALA A 1 617 ? -2.592 28.453 17.963 1.00 40.69 617 ALA A C 1
ATOM 4822 O O . ALA A 1 617 ? -2.522 27.630 17.042 1.00 40.69 617 ALA A O 1
ATOM 4823 N N . PRO A 1 618 ? -3.766 28.780 18.545 1.00 45.94 618 PRO A N 1
ATOM 4824 C CA . PRO A 1 618 ? -5.023 28.399 17.910 1.00 45.94 618 PRO A CA 1
ATOM 4825 C C . PRO A 1 618 ? -4.927 28.828 16.441 1.00 45.94 618 PRO A C 1
ATOM 4827 O O . PRO A 1 618 ? -4.421 29.936 16.200 1.00 45.94 618 PRO A O 1
ATOM 4830 N N . PRO A 1 619 ? -5.295 27.965 15.470 1.00 44.50 619 PRO A N 1
ATOM 4831 C CA . PRO A 1 619 ? -5.150 28.292 14.058 1.00 44.50 619 PRO A CA 1
ATOM 4832 C C . PRO A 1 619 ? -5.734 29.685 13.849 1.00 44.50 619 PRO A C 1
ATOM 4834 O O . PRO A 1 619 ? -6.888 29.932 14.206 1.00 44.50 619 PRO A O 1
ATOM 4837 N N . ARG A 1 620 ? -4.889 30.636 13.418 1.00 40.66 620 ARG A N 1
ATOM 4838 C CA . ARG A 1 620 ? -5.307 32.033 13.285 1.00 40.66 620 ARG A CA 1
ATOM 4839 C C . ARG A 1 620 ? -6.490 32.020 12.338 1.00 40.66 620 ARG A C 1
ATOM 4841 O O . ARG A 1 620 ? -6.336 31.607 11.192 1.00 40.66 620 ARG A O 1
ATOM 4848 N N . CYS A 1 621 ? -7.662 32.394 12.849 1.00 37.06 621 CYS A N 1
ATOM 4849 C CA . CYS A 1 621 ? -8.880 32.384 12.062 1.00 37.06 621 CYS A CA 1
ATOM 4850 C C . CYS A 1 621 ? -8.628 33.219 10.810 1.00 37.06 621 CYS A C 1
ATOM 4852 O O . CYS A 1 621 ? -8.332 34.412 10.893 1.00 37.06 621 CYS A O 1
ATOM 4854 N N . ALA A 1 622 ? -8.673 32.556 9.665 1.00 38.91 622 ALA A N 1
ATOM 4855 C CA . ALA A 1 622 ? -8.304 33.149 8.398 1.00 38.91 622 ALA A CA 1
ATOM 4856 C C . ALA A 1 622 ? -9.432 34.058 7.856 1.00 38.91 622 ALA A C 1
ATOM 4858 O O . ALA A 1 622 ? -9.222 34.844 6.939 1.00 38.91 622 ALA A O 1
ATOM 4859 N N . SER A 1 623 ? -10.611 34.027 8.492 1.00 34.38 623 SER A N 1
ATOM 4860 C CA . SER A 1 623 ? -11.741 34.917 8.229 1.00 34.38 623 SER A CA 1
ATOM 4861 C C . SER A 1 623 ? -12.242 35.566 9.524 1.00 34.38 623 SER A C 1
ATOM 4863 O O . SER A 1 623 ? -12.776 34.895 10.408 1.00 34.38 623 SER A O 1
ATOM 4865 N N . GLN A 1 624 ? -12.128 36.891 9.636 1.00 31.55 624 GLN A N 1
ATOM 4866 C CA . GLN A 1 624 ? -12.863 37.657 10.645 1.00 31.55 624 GLN A CA 1
ATOM 4867 C C . GLN A 1 624 ? -14.352 37.662 10.283 1.00 31.55 624 GLN A C 1
ATOM 4869 O O . GLN A 1 624 ? -14.841 38.565 9.609 1.00 31.55 624 GLN A O 1
ATOM 4874 N N . THR A 1 625 ? -15.100 36.649 10.712 1.00 26.77 625 THR A N 1
ATOM 4875 C CA . THR A 1 625 ? -16.562 36.733 10.711 1.00 26.77 625 THR A CA 1
ATOM 4876 C C . THR A 1 625 ? -17.118 36.015 11.937 1.00 26.77 625 THR A C 1
ATOM 4878 O O . THR A 1 625 ? -17.125 34.793 12.026 1.00 26.77 625 THR A O 1
ATOM 4881 N N . THR A 1 626 ? -17.570 36.842 12.885 1.00 24.77 626 THR A N 1
ATOM 4882 C CA . THR A 1 626 ? -18.432 36.549 14.046 1.00 24.77 626 THR A CA 1
ATOM 4883 C C . THR A 1 626 ? -17.926 35.576 15.122 1.00 24.77 626 THR A C 1
ATOM 4885 O O . THR A 1 626 ? -18.105 34.369 15.060 1.00 24.77 626 THR A O 1
ATOM 4888 N N . ALA A 1 627 ? -17.329 36.187 16.153 1.00 32.38 627 ALA A N 1
ATOM 4889 C CA . ALA A 1 627 ? -17.731 36.157 17.565 1.00 32.38 627 ALA A CA 1
ATOM 4890 C C . ALA A 1 627 ? -18.439 34.904 18.139 1.00 32.38 627 ALA A C 1
ATOM 4892 O O . ALA A 1 627 ? -19.493 34.493 17.669 1.00 32.38 627 ALA A O 1
ATOM 4893 N N . LEU A 1 628 ? -17.913 34.473 19.299 1.00 30.06 628 LEU A N 1
ATOM 4894 C CA . LEU A 1 628 ? -18.417 33.467 20.254 1.00 30.06 628 LEU A CA 1
ATOM 4895 C C . LEU A 1 628 ? -18.139 31.993 19.903 1.00 30.06 628 LEU A C 1
ATOM 4897 O O . LEU A 1 628 ? -19.049 31.171 19.866 1.00 30.06 628 LEU A O 1
ATOM 4901 N N . SER A 1 629 ? -16.865 31.607 19.771 1.00 26.50 629 SER A N 1
ATOM 4902 C CA . SER A 1 629 ? -16.476 30.208 20.004 1.00 26.50 629 SER A CA 1
ATOM 4903 C C . SER A 1 629 ? -16.290 29.980 21.506 1.00 26.50 629 SER A C 1
ATOM 4905 O O . SER A 1 629 ? -15.416 30.590 22.127 1.00 26.50 629 SER A O 1
ATOM 4907 N N . ALA A 1 630 ? -17.140 29.126 22.075 1.00 25.16 630 ALA A N 1
ATOM 4908 C CA . ALA A 1 630 ? -17.170 28.760 23.484 1.00 25.16 630 ALA A CA 1
ATOM 4909 C C . ALA A 1 630 ? -15.774 28.423 24.031 1.00 25.16 630 ALA A C 1
ATOM 4911 O O . ALA A 1 630 ? -15.128 27.452 23.637 1.00 25.16 630 ALA A O 1
ATOM 4912 N N . SER A 1 631 ? -15.320 29.230 24.983 1.00 26.36 631 SER A N 1
ATOM 4913 C CA . SER A 1 631 ? -14.238 28.874 25.883 1.00 26.36 631 SER A CA 1
ATOM 4914 C C . SER A 1 631 ? -14.669 27.665 26.727 1.00 26.36 631 SER A C 1
ATOM 4916 O O . SER A 1 631 ? -15.724 27.692 27.353 1.00 26.36 631 SER A O 1
ATOM 4918 N N . ARG A 1 632 ? -13.803 26.637 26.763 1.00 28.61 632 ARG A N 1
ATOM 4919 C CA . ARG A 1 632 ? -13.899 25.338 27.477 1.00 28.61 632 ARG A CA 1
ATOM 4920 C C . ARG A 1 632 ? -14.579 24.190 26.714 1.00 28.61 632 ARG A C 1
ATOM 4922 O O . ARG A 1 632 ? -15.753 23.906 26.908 1.00 28.61 632 ARG A O 1
ATOM 4929 N N . MET A 1 633 ? -13.779 23.399 25.994 1.00 31.47 633 MET A N 1
ATOM 4930 C CA . MET A 1 633 ? -14.076 21.978 25.750 1.00 31.47 633 MET A CA 1
ATOM 4931 C C . MET A 1 633 ? -13.497 21.123 26.887 1.00 31.47 633 MET A C 1
ATOM 4933 O O . MET A 1 633 ? -12.570 20.342 26.696 1.00 31.47 633 MET A O 1
ATOM 4937 N N . SER A 1 634 ? -14.020 21.291 28.100 1.00 28.78 634 SER A N 1
ATOM 4938 C CA . SER A 1 634 ? -13.886 20.272 29.143 1.00 28.78 634 SER A CA 1
ATOM 4939 C C . SER A 1 634 ? -15.159 19.430 29.120 1.00 28.78 634 SER A C 1
ATOM 4941 O O . SER A 1 634 ? -16.226 19.961 29.410 1.00 28.78 634 SER A O 1
ATOM 4943 N N . ALA A 1 635 ? -15.024 18.144 28.788 1.00 31.66 635 ALA A N 1
ATOM 4944 C CA . ALA A 1 635 ? -16.074 17.119 28.806 1.00 31.66 635 ALA A CA 1
ATOM 4945 C C . ALA A 1 635 ? -17.162 17.213 27.711 1.00 31.66 635 ALA A C 1
ATOM 4947 O O . ALA A 1 635 ? -18.276 17.662 27.950 1.00 31.66 635 ALA A O 1
ATOM 4948 N N . GLN A 1 636 ? -16.883 16.657 26.524 1.00 34.31 636 GLN A N 1
ATOM 4949 C CA . GLN A 1 636 ? -17.941 16.124 25.639 1.00 34.31 636 GLN A CA 1
ATOM 4950 C C . GLN A 1 636 ? -18.059 14.592 25.679 1.00 34.31 636 GLN A C 1
ATOM 4952 O O . GLN A 1 636 ? -18.955 14.020 25.067 1.00 34.31 636 GLN A O 1
ATOM 4957 N N . ARG A 1 637 ? -17.232 13.908 26.478 1.00 39.34 637 ARG A N 1
ATOM 4958 C CA . ARG A 1 637 ? -17.482 12.523 26.889 1.00 39.34 637 ARG A CA 1
ATOM 4959 C C . ARG A 1 637 ? -17.405 12.453 28.415 1.00 39.34 637 ARG A C 1
ATOM 4961 O O . ARG A 1 637 ? -16.366 12.732 29.001 1.00 39.34 637 ARG A O 1
ATOM 4968 N N . SER A 1 638 ? -18.541 12.105 29.022 1.00 32.38 638 SER A N 1
ATOM 4969 C CA . SER A 1 638 ? -18.856 12.033 30.461 1.00 32.38 638 SER A CA 1
ATOM 4970 C C . SER A 1 638 ? -19.194 13.356 31.180 1.00 32.38 638 SER A C 1
ATOM 4972 O O . SER A 1 638 ? -18.356 14.019 31.777 1.00 32.38 638 SER A O 1
ATOM 4974 N N . SER A 1 639 ? -20.478 13.729 31.153 1.00 30.05 639 SER A N 1
ATOM 4975 C CA . SER A 1 639 ? -21.307 13.975 32.353 1.00 30.05 639 SER A CA 1
ATOM 4976 C C . SER A 1 639 ? -22.683 14.538 31.950 1.00 30.05 639 SER A C 1
ATOM 4978 O O . SER A 1 639 ? -22.778 15.583 31.323 1.00 30.05 639 SER A O 1
ATOM 4980 N N . GLY A 1 640 ? -23.763 13.843 32.323 1.00 27.11 640 GLY A N 1
ATOM 4981 C CA . GLY A 1 640 ? -25.128 14.389 32.316 1.00 27.11 640 GLY A CA 1
ATOM 4982 C C . GLY A 1 640 ? -25.974 14.157 31.053 1.00 27.11 640 GLY A C 1
ATOM 4983 O O . GLY A 1 640 ? -25.572 14.420 29.926 1.00 27.11 640 GLY A O 1
ATOM 4984 N N . SER A 1 641 ? -27.204 13.692 31.270 1.00 39.84 641 SER A N 1
ATOM 4985 C CA . SER A 1 641 ? -28.281 13.521 30.289 1.00 39.84 641 SER A CA 1
ATOM 4986 C C . SER A 1 641 ? -28.837 14.862 29.793 1.00 39.84 641 SER A C 1
ATOM 4988 O O . SER A 1 641 ? -29.536 15.514 30.565 1.00 39.84 641 SER A O 1
ATOM 4990 N N . TRP A 1 642 ? -28.609 15.273 28.536 1.00 31.36 642 TRP A N 1
ATOM 4991 C CA . TRP A 1 642 ? -29.227 16.498 27.990 1.00 31.36 642 TRP A CA 1
ATOM 4992 C C . TRP A 1 642 ? -29.726 16.377 26.531 1.00 31.36 642 TRP A C 1
ATOM 4994 O O . TRP A 1 642 ? -28.970 16.129 25.600 1.00 31.36 642 TRP A O 1
ATOM 5004 N N . SER A 1 643 ? -31.046 16.590 26.404 1.00 32.75 643 SER A N 1
ATOM 5005 C CA . SER A 1 643 ? -31.904 17.029 25.281 1.00 32.75 643 SER A CA 1
ATOM 5006 C C . SER A 1 643 ? -31.577 16.600 23.820 1.00 32.75 643 SER A C 1
ATOM 5008 O O . SER A 1 643 ? -30.750 17.234 23.162 1.00 32.75 643 SER A O 1
ATOM 5010 N N . PRO A 1 644 ? -32.394 15.704 23.219 1.00 36.34 644 PRO A N 1
ATOM 5011 C CA . PRO A 1 644 ? -32.357 15.289 21.800 1.00 36.34 644 PRO A CA 1
ATOM 5012 C C . PRO A 1 644 ? -32.650 16.367 20.728 1.00 36.34 644 PRO A C 1
ATOM 5014 O O . PRO A 1 644 ? -32.796 16.045 19.552 1.00 36.34 644 PRO A O 1
ATOM 5017 N N . SER A 1 645 ? -32.846 17.640 21.080 1.00 41.19 645 SER A N 1
ATOM 5018 C CA . SER A 1 645 ? -33.770 18.500 20.318 1.00 41.19 645 SER A CA 1
ATOM 5019 C C . SER A 1 645 ? -33.193 19.354 19.175 1.00 41.19 645 SER A C 1
ATOM 5021 O O . SER A 1 645 ? -33.991 19.952 18.444 1.00 41.19 645 SER A O 1
ATOM 5023 N N . THR A 1 646 ? -31.872 19.418 18.965 1.00 31.39 646 THR A N 1
ATOM 5024 C CA . THR A 1 646 ? -31.274 20.295 17.927 1.00 31.39 646 THR A CA 1
ATOM 5025 C C . THR A 1 646 ? -30.738 19.501 16.735 1.00 31.39 646 THR A C 1
ATOM 5027 O O . THR A 1 646 ? -31.194 19.724 15.613 1.00 31.39 646 THR A O 1
ATOM 5030 N N . THR A 1 647 ? -29.896 18.489 16.965 1.00 38.34 647 THR A N 1
ATOM 5031 C CA . THR A 1 647 ? -29.396 17.587 15.908 1.00 38.34 647 THR A CA 1
ATOM 5032 C C . THR A 1 647 ? -30.535 16.785 15.266 1.00 38.34 647 THR A C 1
ATOM 5034 O O . THR A 1 647 ? -30.636 16.722 14.042 1.00 38.34 647 THR A O 1
ATOM 5037 N N . ALA A 1 648 ? -31.501 16.302 16.061 1.00 39.25 648 ALA A N 1
ATOM 5038 C CA . ALA A 1 648 ? -32.689 15.619 15.534 1.00 39.25 648 ALA A CA 1
ATOM 5039 C C . ALA A 1 648 ? -33.570 16.530 14.656 1.00 39.25 648 ALA A C 1
ATOM 5041 O O . ALA A 1 648 ? -34.270 16.054 13.763 1.00 39.25 648 ALA A O 1
ATOM 5042 N N . ARG A 1 649 ? -33.539 17.853 14.872 1.00 34.00 649 ARG A N 1
ATOM 5043 C CA . ARG A 1 649 ? -34.341 18.826 14.108 1.00 34.00 649 ARG A CA 1
ATOM 5044 C C . ARG A 1 649 ? -33.744 19.107 12.730 1.00 34.00 649 ARG A C 1
ATOM 5046 O O . ARG A 1 649 ? -34.496 19.271 11.771 1.00 34.00 649 ARG A O 1
ATOM 5053 N N . MET A 1 650 ? -32.414 19.128 12.641 1.00 33.75 650 MET A N 1
ATOM 5054 C CA . MET A 1 650 ? -31.671 19.256 11.384 1.00 33.75 650 MET A CA 1
ATOM 5055 C C . MET A 1 650 ? -31.794 17.967 10.553 1.00 33.75 650 MET A C 1
ATOM 5057 O O . MET A 1 650 ? -32.178 18.023 9.385 1.00 33.75 650 MET A O 1
ATOM 5061 N N . MET A 1 651 ? -31.648 16.804 11.197 1.00 39.00 651 MET A N 1
ATOM 5062 C CA . MET A 1 651 ? -31.788 15.485 10.564 1.00 39.00 651 MET A CA 1
ATOM 5063 C C . MET A 1 651 ? -33.208 15.199 10.046 1.00 39.00 651 MET A C 1
ATOM 5065 O O . MET A 1 651 ? -33.374 14.655 8.958 1.00 39.00 651 MET A O 1
ATOM 5069 N N . ARG A 1 652 ? -34.259 15.652 10.750 1.00 35.12 652 ARG A N 1
ATOM 5070 C CA . ARG A 1 652 ? -35.662 15.519 10.300 1.00 35.12 652 ARG A CA 1
ATOM 5071 C C . ARG A 1 652 ? -36.011 16.394 9.085 1.00 35.12 652 ARG A C 1
ATOM 5073 O O . ARG A 1 652 ? -37.055 16.181 8.471 1.00 35.12 652 ARG A O 1
ATOM 5080 N N . ARG A 1 653 ? -35.194 17.401 8.750 1.00 34.59 653 ARG A N 1
ATOM 5081 C CA . ARG A 1 653 ? -35.348 18.186 7.510 1.00 34.59 653 ARG A CA 1
ATOM 5082 C C . ARG A 1 653 ? -34.679 17.495 6.324 1.00 34.59 653 ARG A C 1
ATOM 5084 O O . ARG A 1 653 ? -35.270 17.483 5.252 1.00 34.59 653 ARG A O 1
ATOM 5091 N N . ILE A 1 654 ? -33.517 16.877 6.538 1.00 37.69 654 ILE A N 1
ATOM 5092 C CA . ILE A 1 654 ? -32.774 16.141 5.503 1.00 37.69 654 ILE A CA 1
ATOM 5093 C C . ILE A 1 654 ? -33.479 14.817 5.157 1.00 37.69 654 ILE A C 1
ATOM 5095 O O . ILE A 1 654 ? -33.625 14.480 3.986 1.00 37.69 654 ILE A O 1
ATOM 5099 N N . SER A 1 655 ? -34.035 14.108 6.147 1.00 37.06 655 SER A N 1
ATOM 5100 C CA . SER A 1 655 ? -34.718 12.819 5.933 1.00 37.06 655 SER A CA 1
ATOM 5101 C C . SER A 1 655 ? -36.062 12.901 5.195 1.00 37.06 655 SER A C 1
ATOM 5103 O O . SER A 1 655 ? -36.619 11.870 4.820 1.00 37.06 655 SER A O 1
ATOM 5105 N N . LYS A 1 656 ? -36.588 14.112 4.962 1.00 37.44 656 LYS A N 1
ATOM 5106 C CA . LYS A 1 656 ? -37.831 14.365 4.212 1.00 37.44 656 LYS A CA 1
ATOM 5107 C C . LYS A 1 656 ? -37.606 14.622 2.716 1.00 37.44 656 LYS A C 1
ATOM 5109 O O . LYS A 1 656 ? -38.535 15.078 2.053 1.00 37.44 656 LYS A O 1
ATOM 5114 N N . GLY A 1 657 ? -36.410 14.351 2.188 1.00 34.22 657 GLY A N 1
ATOM 5115 C CA . GLY A 1 657 ? -36.127 14.385 0.751 1.00 34.22 657 GLY A CA 1
ATOM 5116 C C . GLY A 1 657 ? -37.050 13.432 -0.012 1.00 34.22 657 GLY A C 1
ATOM 5117 O O . GLY A 1 657 ? -36.800 12.233 -0.095 1.00 34.22 657 GLY A O 1
ATOM 5118 N N . PHE A 1 658 ? -38.162 13.961 -0.519 1.00 35.88 658 PHE A N 1
ATOM 5119 C CA . PHE A 1 658 ? -39.059 13.252 -1.419 1.00 35.88 658 PHE A CA 1
ATOM 5120 C C . PHE A 1 658 ? -38.298 12.945 -2.709 1.00 35.88 658 PHE A C 1
ATOM 5122 O O . PHE A 1 658 ? -37.893 13.873 -3.408 1.00 35.88 658 PHE A O 1
ATOM 5129 N N . ARG A 1 659 ? -38.159 11.659 -3.057 1.00 35.56 659 ARG A N 1
ATOM 5130 C CA . ARG A 1 659 ? -37.818 11.259 -4.429 1.00 35.56 659 ARG A CA 1
ATOM 5131 C C . ARG A 1 659 ? -38.878 11.862 -5.348 1.00 35.56 659 ARG A C 1
ATOM 5133 O O . ARG A 1 659 ? -40.051 11.503 -5.231 1.00 35.56 659 ARG A O 1
ATOM 5140 N N . ARG A 1 660 ? -38.502 12.797 -6.221 1.00 33.91 660 ARG A N 1
ATOM 5141 C CA . ARG A 1 660 ? -39.415 13.285 -7.260 1.00 33.91 660 ARG A CA 1
ATOM 5142 C C . ARG A 1 660 ? -39.412 12.275 -8.413 1.00 33.91 660 ARG A C 1
ATOM 5144 O O . ARG A 1 660 ? -38.341 12.015 -8.954 1.00 33.91 660 ARG A O 1
ATOM 5151 N N . PRO A 1 661 ? -40.564 11.703 -8.805 1.00 31.28 661 PRO A N 1
ATOM 5152 C CA . PRO A 1 661 ? -40.680 11.063 -10.105 1.00 31.28 661 PRO A CA 1
ATOM 5153 C C . PRO A 1 661 ? -40.598 12.144 -11.194 1.00 31.28 661 PRO A C 1
ATOM 5155 O O . PRO A 1 661 ? -41.031 13.277 -10.975 1.00 31.28 661 PRO A O 1
ATOM 5158 N N . GLY A 1 662 ? -39.980 11.785 -12.322 1.00 44.34 662 GLY A N 1
ATOM 5159 C CA . GLY A 1 662 ? -39.448 12.688 -13.344 1.00 44.34 662 GLY A CA 1
ATOM 5160 C C . GLY A 1 662 ? -40.341 13.856 -13.770 1.00 44.34 662 GLY A C 1
ATOM 5161 O O . GLY A 1 662 ? -41.564 13.744 -13.847 1.00 44.34 662 GLY A O 1
ATOM 5162 N N . PHE A 1 663 ? -39.692 14.978 -14.096 1.00 33.25 663 PHE A N 1
ATOM 5163 C CA . PHE A 1 663 ? -40.320 16.124 -14.751 1.00 33.25 663 PHE A CA 1
ATOM 5164 C C . PHE A 1 663 ? -39.678 16.404 -16.124 1.00 33.25 663 PHE A C 1
ATOM 5166 O O . PHE A 1 663 ? -38.494 16.122 -16.310 1.00 33.25 663 PHE A O 1
ATOM 5173 N N . PRO A 1 664 ? -40.457 16.920 -17.097 1.00 35.03 664 PRO A N 1
ATOM 5174 C CA . PRO A 1 664 ? -40.133 16.916 -18.521 1.00 35.03 664 PRO A CA 1
ATOM 5175 C C . PRO A 1 664 ? -39.054 17.930 -18.911 1.00 35.03 664 PRO A C 1
ATOM 5177 O O . PRO A 1 664 ? -38.926 18.998 -18.317 1.00 35.03 664 PRO A O 1
ATOM 5180 N N . LEU A 1 665 ? -38.361 17.600 -20.002 1.00 33.84 665 LEU A N 1
ATOM 5181 C CA . LEU A 1 665 ? -37.177 18.225 -20.611 1.00 33.84 665 LEU A CA 1
ATOM 5182 C C . LEU A 1 665 ? -37.263 19.716 -21.021 1.00 33.84 665 LEU A C 1
ATOM 5184 O O . LEU A 1 665 ? -36.377 20.208 -21.717 1.00 33.84 665 LEU A O 1
ATOM 5188 N N . LEU A 1 666 ? -38.303 20.456 -20.648 1.00 37.16 666 LEU A N 1
ATOM 5189 C CA . LEU A 1 666 ? -38.547 21.811 -21.145 1.00 37.16 666 LEU A CA 1
ATOM 5190 C C . LEU A 1 666 ? -38.988 22.728 -20.015 1.00 37.16 666 LEU A C 1
ATOM 5192 O O . LEU A 1 666 ? -40.178 22.926 -19.825 1.00 37.16 666 LEU A O 1
ATOM 5196 N N . LEU A 1 667 ? -38.026 23.311 -19.301 1.00 31.23 667 LEU A N 1
ATOM 5197 C CA . LEU A 1 667 ? -38.143 24.635 -18.681 1.00 31.23 667 LEU A CA 1
ATOM 5198 C C . LEU A 1 667 ? -36.727 25.131 -18.352 1.00 31.23 667 LEU A C 1
ATOM 5200 O O . LEU A 1 667 ? -36.131 24.794 -17.333 1.00 31.23 667 LEU A O 1
ATOM 5204 N N . LYS A 1 668 ? -36.165 25.915 -19.278 1.00 39.47 668 LYS A N 1
ATOM 5205 C CA . LYS A 1 668 ? -34.978 26.738 -19.040 1.00 39.47 668 LYS A CA 1
ATOM 5206 C C . LYS A 1 668 ? -35.382 27.911 -18.148 1.00 39.47 668 LYS A C 1
ATOM 5208 O O . LYS A 1 668 ? -36.089 28.796 -18.620 1.00 39.47 668 LYS A O 1
ATOM 5213 N N . THR A 1 669 ? -34.855 27.974 -16.931 1.00 28.25 669 THR A N 1
ATOM 5214 C CA . THR A 1 669 ? -34.723 29.234 -16.187 1.00 28.25 669 THR A CA 1
ATOM 5215 C C . THR A 1 669 ? -33.358 29.285 -15.502 1.00 28.25 669 THR A C 1
ATOM 5217 O O . THR A 1 669 ? -32.979 28.374 -14.774 1.00 28.25 669 THR A O 1
ATOM 5220 N N . SER A 1 670 ? -32.621 30.342 -15.847 1.00 24.95 670 SER A N 1
ATOM 5221 C CA . SER A 1 670 ? -31.256 30.726 -15.458 1.00 24.95 670 SER A CA 1
ATOM 5222 C C . SER A 1 670 ? -31.049 30.825 -13.935 1.00 24.95 670 SER A C 1
ATOM 5224 O O . SER A 1 670 ? -32.002 31.185 -13.245 1.00 24.95 670 SER A O 1
ATOM 5226 N N . PRO A 1 671 ? -29.831 30.575 -13.407 1.00 30.42 671 PRO A N 1
ATOM 5227 C CA . PRO A 1 671 ? -29.584 30.529 -11.971 1.00 30.42 671 PRO A CA 1
ATOM 5228 C C . PRO A 1 671 ? -29.333 31.926 -11.387 1.00 30.42 671 PRO A C 1
ATOM 5230 O O . PRO A 1 671 ? -28.375 32.608 -11.752 1.00 30.42 671 PRO A O 1
ATOM 5233 N N . THR A 1 672 ? -30.189 32.309 -10.449 1.00 30.16 672 THR A N 1
ATOM 5234 C CA . THR A 1 672 ? -29.780 32.974 -9.204 1.00 30.16 672 THR A CA 1
ATOM 5235 C C . THR A 1 672 ? -29.959 31.987 -8.073 1.00 30.16 672 THR A C 1
ATOM 5237 O O . THR A 1 672 ? -31.006 31.296 -8.106 1.00 30.16 672 THR A O 1
#

Secondary structure (DSSP, 8-state):
-EEE-SSPP--HHHHHHHHHHHHHHT--SS--S-EEEEEE-TTS-SSGGGEEEEEEEEETTEEEE-GGGTTS-HHHHHHTTGGGGTTEEEEEE---TTEEEEEEEESS-TT-EEEEEEEEE---PPB--SSSS--B-HHHHHHHHHHHHHHHHHHHTS-GGG---SEEEEEEESS-----HHHHHHHHHHHGGGGTTTTEEEEEEEEEEE-TTT--EEEEEEEEE-TTSSPPEEEEEEPP-PPPPPPPHHHHHHHHHHTTT---HHHHHHHHS--TTS--SSPPEEEEEEEE-TTS-EEE----TT--SSSEEEEEEEE--SS-TT-EEEEEEEE-TTSGGG-B-HHHHHHHHHHHHHHHHHT-PEEEE--B--BPP-SSSTTHHHHHHHHHHHHHHHHHHTT-BEEEEE-SEEETHHHHHHHHHHSSTT-BS-EEE-TT-EEESS-HHHHHHTT----SSSHHHH-IIIIITTTTS--EE-SSHHHHHHHHHHHHHHH---TT-SSPPPPP--S-TT---TTSB----TT---SBHHHHHSTTTSGGG-S---HHHHHHHHS-TTS----HHHHHHHHHHHTT------B-----SSSS-----B---SPP---SPPP--SS-------S----SSSS----STTHHHHHHHHTT--------S-------

Sequence (672 aa):
LFLWRPERHGEPDDTADALRQALDAASLPRPLRRAVAVVAAPGAGRGMSSLQHFTFRPGEDGYVEERVSRGLHPMMGKRLELWRLANFEIQRLPSVEDVYLFRGVARDNPKDERLFAFAEVRDLTPIHEGGDGTPSLPHLEMQFLEALAAIRLFQSRRSSRQRLHWNRVVLYAWPPVEMATERIHALAHRLTPATEGLGIQKTVVRARVPDDRTGDLRDTVIEIGMPGGREVSLRFSEVTEHAIAPLSEYAQKVVRMRQRGLFHPYELIRRLAPEPDAGSDFPPGEFQEHDLDDEGRLVPVERPPGRNTAHLVVGTIRNFTRKHPEGMTRVILVSDPSGGMGSFAEPECRRIVAAVDLAERRGVPLEWFPISAGAKIAMDSGTENLDWTAAALRRLIEFTQAGGEVNLVVTGINVGGQSYWNAEATMLMHDRGILVMTPEASMVLTGKKALDYSGGVSAEDHQGIGGYERIMGVNGEAQYWARDVGEACHVLFRYYEHSYVAPGERFPRRSPTDDPAERDVRPYPYGDEPGLPFDTVGEVFSNKGNPGRRKPFEIRRIMRAVVDGDHEPLAALIARATFFDESGKSVPAVHCSGPSAGTKPSRAMGVDSMPIRQTGAPPRCASQTTALSASRMSAQRSSGSWSPSTTARMMRRISKGFRRPGFPLLLKTSPT

Foldseek 3Di:
DEEEDAAADDDLVVVQVVVQVVQQVVPDPDADQKDKYKYAYPPQDDDLSRIWIWMWGQDPNGIDTPQLQTSHDVVVCVLQVSVLLVQWDWDWDDADPQKTWIWTQGPVHNVQIEIEIEGEQEFQDWDDDPDDRQTDRPSVLVRVLRSLVRLVVVQVVDDLLRQHAQYEYEYEYPAADADDPVSVQVVLLVSLVSCPSSRHQWYWYFHFYQDPVPRDTAGWIWIWGDLFRRWTWTDIDHDDPHRDDGQDPQSVLQRNQVSVVHGAQVSLLCLQAPDCPRPHPHAHKDKFWWAQDPVLATDTDDDDPPPDPAQKTWTKMWGQDPQRNVTQIEIEIEGRCSPPQSAFALRNLSRLLNSLVVCVVQVHAYEYADTYPYHDDDPPCPCRSVVSLLVSLVSLLVSLQVVHAYEYEFAAEAEASRLVSLQSQDPDPSHHYAYEYEQRGFRYHHAQVRCVVVVHDHDPHRCCVGNCQNPCVQVCSHLAYDNHPVRSSVLVVLLCCQAGAHPPGDARAFDDAPADLPDDLFQQALDDDPPQQDGGPVLCVDCVNQNVNPDWDAVVSVVCSNARVVRDFNFSVVNSQVVQVVVVFWDADFGFGFFGGDRHTDTDTDHGRDDTDGPDDNPPRRDPDDDDDDDDPDDPPDDDDDDPPDVVVVVVVSVPPDDDDDDDDDDDDDDD

Radius of gyration: 31.0 Å; chains: 1; bounding box: 85×70×99 Å